Protein AF-A0A4Y8PTA2-F1 (afdb_monomer)

Sequence (434 aa):
MYLTFIVGAMNGGAIILATLFFFLTAASIVLLLVGLIKPGAVLYGKAVVKKSRKRVLLYYGLSMVAFFVAFVIALPESSVPQQSSRPAAQREADASLPAAATAQPKQHTVESSAPQPTNEPVKPRTDQEADASAATSAPTSTPKPQPQAGPTEVPPSLTTDPADAQASFWKRAAGSVSRMFRSAAAYVQSDDPFHAEKQQFSEDELHALLQREQVYLTLEDKWFGPDAFKRLPDAFDAVMSGDLYLYAGDMKGDRPQGKGILFTETDSSITYGKVFTLAYVGYFDQGVFSGYGMKYEKASNFYNDEYTSRYTRGSTNGLSLDQLGIGYPEYEGYFTKGKPQGHGKQLAVKEHIDNYTPTLLVQYQETNAPAIADLEREIADDSSPLIHISQLPPLDTYVVYEGEFKKGKFHGKGTRYDSEGSVVDEGVWKNGSK

InterPro domains:
  IPR003409 MORN repeat [PF02493] (247-262)
  IPR003409 MORN repeat [PF02493] (331-345)
  IPR003409 MORN repeat [PF02493] (401-422)
  IPR003409 MORN repeat [SM00698] (329-350)
  IPR003409 MORN repeat [SM00698] (399-420)

Nearest PDB structures (foldseek):
  2x3v-assembly2_C  TM=6.912E-01  e=4.716E+00  Mus musculus

Radius of gyration: 35.15 Å; Cα contacts (8 Å, |Δi|>4): 603; chains: 1; bounding box: 77×101×91 Å

Organism: NCBI:txid1967502

Mean predicted aligned error: 18.24 Å

pLDDT: mean 73.24, std 21.93, range [28.91, 98.12]

Structure (mmCIF, N/CA/C/O backbone):
data_AF-A0A4Y8PTA2-F1
#
_entry.id   AF-A0A4Y8PTA2-F1
#
loop_
_atom_site.group_PDB
_atom_site.id
_atom_site.type_symbol
_atom_site.label_atom_id
_atom_site.label_alt_id
_atom_site.label_comp_id
_atom_site.label_asym_id
_atom_site.label_entity_id
_atom_site.label_seq_id
_atom_site.pdbx_PDB_ins_code
_atom_site.Cartn_x
_atom_site.Cartn_y
_atom_site.Cartn_z
_atom_site.occupancy
_atom_site.B_iso_or_equiv
_atom_site.auth_seq_id
_atom_site.auth_comp_id
_atom_site.auth_asym_id
_atom_site.auth_atom_id
_atom_site.pdbx_PDB_model_num
ATOM 1 N N . MET A 1 1 ? 51.271 -39.499 43.786 1.00 51.12 1 MET A N 1
ATOM 2 C CA . MET A 1 1 ? 49.984 -40.232 43.795 1.00 51.12 1 MET A CA 1
ATOM 3 C C . MET A 1 1 ? 48.757 -39.339 44.034 1.00 51.12 1 MET A C 1
ATOM 5 O O . MET A 1 1 ? 47.705 -39.682 43.527 1.00 51.12 1 MET A O 1
ATOM 9 N N . TYR A 1 2 ? 48.857 -38.190 44.725 1.00 42.56 2 TYR A N 1
ATOM 10 C CA . TYR A 1 2 ? 47.694 -37.307 44.960 1.00 42.56 2 TYR A CA 1
ATOM 11 C C . TYR A 1 2 ? 47.219 -36.482 43.744 1.00 42.56 2 TYR A C 1
ATOM 13 O O . TYR A 1 2 ? 46.026 -36.224 43.617 1.00 42.56 2 TYR A O 1
ATOM 21 N N . LEU A 1 3 ? 48.115 -36.093 42.827 1.00 39.72 3 LEU A N 1
ATOM 22 C CA . LEU A 1 3 ? 47.761 -35.201 41.709 1.00 39.72 3 LEU A CA 1
ATOM 23 C C . LEU A 1 3 ? 46.797 -35.849 40.692 1.00 39.72 3 LEU A C 1
ATOM 25 O O . LEU A 1 3 ? 45.941 -35.176 40.127 1.00 39.72 3 LEU A O 1
ATOM 29 N N . THR A 1 4 ? 46.884 -37.170 40.507 1.00 43.81 4 THR A N 1
ATOM 30 C CA . THR A 1 4 ? 46.047 -37.930 39.562 1.00 43.81 4 THR A CA 1
ATOM 31 C C . THR A 1 4 ? 44.579 -38.020 39.994 1.00 43.81 4 THR A C 1
ATOM 33 O O . THR A 1 4 ? 43.706 -38.192 39.149 1.00 43.81 4 THR A O 1
ATOM 36 N N . PHE A 1 5 ? 44.286 -37.874 41.292 1.00 43.69 5 PHE A N 1
ATOM 37 C CA . PHE A 1 5 ? 42.915 -37.927 41.816 1.00 43.69 5 PHE A CA 1
ATOM 38 C C . PHE A 1 5 ? 42.139 -36.618 41.587 1.00 43.69 5 PHE A C 1
ATOM 40 O O . PHE A 1 5 ? 40.921 -36.643 41.437 1.00 43.69 5 PHE A O 1
ATOM 47 N N . ILE A 1 6 ? 42.838 -35.480 41.508 1.00 47.84 6 ILE A N 1
ATOM 48 C CA . ILE A 1 6 ? 42.218 -34.161 41.298 1.00 47.84 6 ILE A CA 1
ATOM 49 C C . ILE A 1 6 ? 41.766 -33.997 39.837 1.00 47.84 6 ILE A C 1
ATOM 51 O O . ILE A 1 6 ? 40.663 -33.519 39.584 1.00 47.84 6 ILE A O 1
ATOM 55 N N . VAL A 1 7 ? 42.558 -34.482 38.873 1.00 50.41 7 VAL A N 1
ATOM 56 C CA . VAL A 1 7 ? 42.205 -34.437 37.438 1.00 50.41 7 VAL A CA 1
ATOM 57 C C . VAL A 1 7 ? 40.958 -35.282 37.128 1.00 50.41 7 VAL A C 1
ATOM 59 O O . VAL A 1 7 ? 40.127 -34.880 36.316 1.00 50.41 7 VAL A O 1
ATOM 62 N N . GLY A 1 8 ? 40.761 -36.406 37.831 1.00 47.50 8 GLY A N 1
ATOM 63 C CA . GLY A 1 8 ? 39.549 -37.225 37.703 1.00 47.50 8 GLY A CA 1
ATOM 64 C C . GLY A 1 8 ? 38.263 -36.507 38.139 1.00 47.50 8 GLY A C 1
ATOM 65 O O . GLY A 1 8 ? 37.212 -36.720 37.540 1.00 47.50 8 GLY A O 1
ATOM 66 N N . ALA A 1 9 ? 38.342 -35.613 39.132 1.00 51.12 9 ALA A N 1
ATOM 67 C CA . ALA A 1 9 ? 37.193 -34.835 39.596 1.00 51.12 9 ALA A CA 1
ATOM 68 C C . ALA A 1 9 ? 36.810 -33.695 38.632 1.00 51.12 9 ALA A C 1
ATOM 70 O O . ALA A 1 9 ? 35.630 -33.369 38.502 1.00 51.12 9 ALA A O 1
ATOM 71 N N . MET A 1 10 ? 37.781 -33.110 37.921 1.00 51.84 10 MET A N 1
ATOM 72 C CA . MET A 1 10 ? 37.537 -31.972 37.023 1.00 51.84 10 MET A CA 1
ATOM 73 C C . MET A 1 10 ? 36.754 -32.361 35.759 1.00 51.84 10 MET A C 1
ATOM 75 O O . MET A 1 10 ? 35.868 -31.614 35.345 1.00 51.84 10 MET A O 1
ATOM 79 N N . ASN A 1 11 ? 36.985 -33.554 35.199 1.00 59.34 11 ASN A N 1
ATOM 80 C CA . ASN A 1 11 ? 36.233 -34.032 34.028 1.00 59.34 11 ASN A CA 1
ATOM 81 C C . ASN A 1 11 ? 34.760 -34.365 34.339 1.00 59.34 11 ASN A C 1
ATOM 83 O O . ASN A 1 11 ? 33.917 -34.309 33.446 1.00 59.34 11 ASN A O 1
ATOM 87 N N . GLY A 1 12 ? 34.422 -34.666 35.599 1.00 69.50 12 GLY A N 1
ATOM 88 C CA . GLY A 1 12 ? 33.032 -34.893 36.009 1.00 69.50 12 GLY A CA 1
ATOM 89 C C . GLY A 1 12 ? 32.164 -33.632 35.917 1.00 69.50 12 GLY A C 1
ATOM 90 O O . GLY A 1 12 ? 30.994 -33.717 35.545 1.00 69.50 12 GLY A O 1
ATOM 91 N N . GLY A 1 13 ? 32.737 -32.455 36.197 1.00 81.56 13 GLY A N 1
ATOM 92 C CA . GLY A 1 13 ? 32.002 -31.186 36.229 1.00 81.56 13 GLY A CA 1
ATOM 93 C C . GLY A 1 13 ? 31.384 -30.798 34.883 1.00 81.56 13 GLY A C 1
ATOM 94 O O . GLY A 1 13 ? 30.207 -30.444 34.832 1.00 81.56 13 GLY A O 1
ATOM 95 N N . ALA A 1 14 ? 32.141 -30.929 33.788 1.00 83.50 14 ALA A N 1
ATOM 96 C CA . ALA A 1 14 ? 31.654 -30.620 32.440 1.00 83.50 14 ALA A CA 1
ATOM 97 C C . ALA A 1 14 ? 30.498 -31.545 32.016 1.00 83.50 14 ALA A C 1
ATOM 99 O O . ALA A 1 14 ? 29.476 -31.077 31.518 1.00 83.50 14 ALA A O 1
ATOM 100 N N . ILE A 1 15 ? 30.613 -32.848 32.298 1.00 85.12 15 ILE A N 1
ATOM 101 C CA . ILE A 1 15 ? 29.579 -33.844 31.974 1.00 85.12 15 ILE A CA 1
ATOM 102 C C . ILE A 1 15 ? 28.285 -33.567 32.754 1.00 85.12 15 ILE A C 1
ATOM 104 O O . ILE A 1 15 ? 27.194 -33.621 32.181 1.00 85.12 15 ILE A O 1
ATOM 108 N N . ILE A 1 16 ? 28.386 -33.221 34.043 1.00 89.38 16 ILE A N 1
ATOM 109 C CA . ILE A 1 16 ? 27.231 -32.839 34.873 1.00 89.38 16 ILE A CA 1
ATOM 110 C C . ILE A 1 16 ? 26.562 -31.571 34.321 1.00 89.38 16 ILE A C 1
ATOM 112 O O . ILE A 1 16 ? 25.335 -31.520 34.217 1.00 89.38 16 ILE A O 1
ATOM 116 N N . LEU A 1 17 ? 27.351 -30.571 33.916 1.00 89.38 17 LEU A N 1
ATOM 117 C CA . LEU A 1 17 ? 26.845 -29.307 33.381 1.00 89.38 17 LEU A CA 1
ATOM 118 C C . LEU A 1 17 ? 26.149 -29.483 32.018 1.00 89.38 17 LEU A C 1
ATOM 120 O O . LEU A 1 17 ? 25.043 -28.976 31.827 1.00 89.38 17 LEU A O 1
ATOM 124 N N . ALA A 1 18 ? 26.737 -30.259 31.104 1.00 89.25 18 ALA A N 1
ATOM 125 C CA . ALA A 1 18 ? 26.105 -30.621 29.835 1.00 89.25 18 ALA A CA 1
ATOM 126 C C . ALA A 1 18 ? 24.793 -31.392 30.063 1.00 89.25 18 ALA A C 1
ATOM 128 O O . ALA A 1 18 ? 23.763 -31.070 29.472 1.00 89.25 18 ALA A O 1
ATOM 129 N N . THR A 1 19 ? 24.792 -32.356 30.989 1.00 90.50 19 THR A N 1
ATOM 130 C CA . THR A 1 19 ? 23.586 -33.117 31.356 1.00 90.50 19 THR A CA 1
ATOM 131 C C . THR A 1 19 ? 22.479 -32.196 31.886 1.00 90.50 19 THR A C 1
ATOM 133 O O . THR A 1 19 ? 21.320 -32.332 31.492 1.00 90.50 19 THR A O 1
ATOM 136 N N . LEU A 1 20 ? 22.820 -31.207 32.720 1.00 94.31 20 LEU A N 1
ATOM 137 C CA . LEU A 1 20 ? 21.868 -30.212 33.219 1.00 94.31 20 LEU A CA 1
ATOM 138 C C . LEU A 1 20 ? 21.272 -29.360 32.085 1.00 94.31 20 LEU A C 1
ATOM 140 O O . LEU A 1 20 ? 20.048 -29.229 32.004 1.00 94.31 20 LEU A O 1
ATOM 144 N N . PHE A 1 21 ? 22.099 -28.811 31.189 1.00 92.44 21 PHE A N 1
ATOM 145 C CA . PHE A 1 21 ? 21.607 -27.998 30.070 1.00 92.44 21 PHE A CA 1
ATOM 146 C C . PHE A 1 21 ? 20.771 -28.801 29.066 1.00 92.44 21 PHE A C 1
ATOM 148 O O . PHE A 1 21 ? 19.788 -28.275 28.538 1.00 92.44 21 PHE A O 1
ATOM 155 N N . PHE A 1 22 ? 21.076 -30.086 28.865 1.00 93.50 22 PHE A N 1
ATOM 156 C CA . PHE A 1 22 ? 20.232 -30.994 28.088 1.00 93.50 22 PHE A CA 1
ATOM 157 C C . PHE A 1 22 ? 18.817 -31.101 28.684 1.00 93.50 22 PHE A C 1
ATOM 159 O O . PHE A 1 22 ? 17.829 -30.869 27.981 1.00 93.50 22 PHE A O 1
ATOM 166 N N . PHE A 1 23 ? 18.697 -31.359 29.993 1.00 95.06 23 PHE A N 1
ATOM 167 C CA . PHE A 1 23 ? 17.390 -31.432 30.659 1.00 95.06 23 PHE A CA 1
ATOM 168 C C . PHE A 1 23 ? 16.649 -30.086 30.686 1.00 95.06 23 PHE A C 1
ATOM 170 O O . PHE A 1 23 ? 15.434 -30.067 30.490 1.00 95.06 23 PHE A O 1
ATOM 177 N N . LEU A 1 24 ? 17.347 -28.957 30.856 1.00 93.94 24 LEU A N 1
ATOM 178 C CA . LEU A 1 24 ? 16.743 -27.617 30.772 1.00 93.94 24 LEU A CA 1
ATOM 179 C C . LEU A 1 24 ? 16.227 -27.296 29.359 1.00 93.94 24 LEU A C 1
ATOM 181 O O . LEU A 1 24 ? 15.151 -26.708 29.212 1.00 93.94 24 LEU A O 1
ATOM 185 N N . THR A 1 25 ? 16.942 -27.733 28.319 1.00 92.88 25 THR A N 1
ATOM 186 C CA . THR A 1 25 ? 16.500 -27.615 26.920 1.00 92.88 25 THR A CA 1
ATOM 187 C C . THR A 1 25 ? 15.245 -28.457 26.681 1.00 92.88 25 THR A C 1
ATOM 189 O O . THR A 1 25 ? 14.240 -27.940 26.191 1.00 92.88 25 THR A O 1
ATOM 192 N N . ALA A 1 26 ? 15.247 -29.725 27.108 1.00 94.19 26 ALA A N 1
ATOM 193 C CA . ALA A 1 26 ? 14.090 -30.617 26.999 1.00 94.19 26 ALA A CA 1
ATOM 194 C C . ALA A 1 26 ? 12.859 -30.086 27.763 1.00 94.19 26 ALA A C 1
ATOM 196 O O . ALA A 1 26 ? 11.754 -30.061 27.218 1.00 94.19 26 ALA A O 1
ATOM 197 N N . ALA A 1 27 ? 13.043 -29.586 28.988 1.00 95.06 27 ALA A N 1
ATOM 198 C CA . ALA A 1 27 ? 11.978 -28.952 29.763 1.00 95.06 27 ALA A CA 1
ATOM 199 C C . ALA A 1 27 ? 11.427 -27.696 29.065 1.00 95.06 27 ALA A C 1
ATOM 201 O O . ALA A 1 27 ? 10.212 -27.505 29.016 1.00 95.06 27 ALA A O 1
ATOM 202 N N . SER A 1 28 ? 12.295 -26.875 28.464 1.00 95.00 28 SER A N 1
ATOM 203 C CA . SER A 1 28 ? 11.885 -25.689 27.697 1.00 95.00 28 SER A CA 1
ATOM 204 C C . SER A 1 28 ? 11.048 -26.058 26.470 1.00 95.00 28 SER A C 1
ATOM 206 O O . SER A 1 28 ? 10.038 -25.406 26.216 1.00 95.00 28 SER A O 1
ATOM 208 N N . ILE A 1 29 ? 11.391 -27.143 25.763 1.00 95.12 29 ILE A N 1
ATOM 209 C CA . ILE A 1 29 ? 10.594 -27.680 24.644 1.00 95.12 29 ILE A CA 1
ATOM 210 C C . ILE A 1 29 ? 9.206 -28.130 25.127 1.00 95.12 29 ILE A C 1
ATOM 212 O O . ILE A 1 29 ? 8.198 -27.773 24.517 1.00 95.12 29 ILE A O 1
ATOM 216 N N . VAL A 1 30 ? 9.118 -28.863 26.242 1.00 96.56 30 VAL A N 1
ATOM 217 C CA . VAL A 1 30 ? 7.825 -29.306 26.800 1.00 96.56 30 VAL A CA 1
ATOM 218 C C . VAL A 1 30 ? 6.961 -28.112 27.224 1.00 96.56 30 VAL A C 1
ATOM 220 O O . VAL A 1 30 ? 5.778 -28.059 26.884 1.00 96.56 30 VAL A O 1
ATOM 223 N N . LEU A 1 31 ? 7.538 -27.122 27.913 1.00 95.75 31 LEU A N 1
ATOM 224 C CA . LEU A 1 31 ? 6.827 -25.909 28.336 1.00 95.75 31 LEU A CA 1
ATOM 225 C C . LEU A 1 31 ? 6.380 -25.052 27.140 1.00 95.75 31 LEU A C 1
ATOM 227 O O . LEU A 1 31 ? 5.268 -24.519 27.155 1.00 95.75 31 LEU A O 1
ATOM 231 N N . LEU A 1 32 ? 7.193 -24.977 26.081 1.00 95.06 32 LEU A N 1
ATOM 232 C CA . LEU A 1 32 ? 6.837 -24.336 24.815 1.00 95.06 32 LEU A CA 1
ATOM 233 C C . LEU A 1 32 ? 5.629 -25.029 24.165 1.00 95.06 32 LEU A C 1
ATOM 235 O O . LEU A 1 32 ? 4.645 -24.360 23.851 1.00 95.06 32 LEU A O 1
ATOM 239 N N . LEU A 1 33 ? 5.654 -26.358 24.019 1.00 95.69 33 LEU A N 1
ATOM 240 C CA . LEU A 1 33 ? 4.551 -27.133 23.430 1.00 95.69 33 LEU A CA 1
ATOM 241 C C . LEU A 1 33 ? 3.247 -26.983 24.233 1.00 95.69 33 LEU A C 1
ATOM 243 O O . LEU A 1 33 ? 2.200 -26.660 23.665 1.00 95.69 33 LEU A O 1
ATOM 247 N N . VAL A 1 34 ? 3.308 -27.139 25.560 1.00 95.62 34 VAL A N 1
ATOM 248 C CA . VAL A 1 34 ? 2.146 -26.957 26.449 1.00 95.62 34 VAL A CA 1
ATOM 249 C C . VAL A 1 34 ? 1.623 -25.519 26.384 1.00 95.62 34 VAL A C 1
ATOM 251 O O . VAL A 1 34 ? 0.410 -25.306 26.333 1.00 95.62 34 VAL A O 1
ATOM 254 N N . GLY A 1 35 ? 2.509 -24.523 26.340 1.00 92.62 35 GLY A N 1
ATOM 255 C CA . GLY A 1 35 ? 2.134 -23.113 26.279 1.00 92.62 35 GLY A CA 1
ATOM 256 C C . GLY A 1 35 ? 1.598 -22.648 24.923 1.00 92.62 35 GLY A C 1
ATOM 257 O O . GLY A 1 35 ? 0.771 -21.738 24.884 1.00 92.62 35 GLY A O 1
ATOM 258 N N . LEU A 1 36 ? 1.998 -23.271 23.813 1.00 92.69 36 LEU A N 1
ATOM 259 C CA . LEU A 1 36 ? 1.394 -23.013 22.502 1.00 92.69 36 LEU A CA 1
ATOM 260 C C . LEU A 1 36 ? -0.068 -23.488 22.475 1.00 92.69 36 LEU A C 1
ATOM 262 O O . LEU A 1 36 ? -0.938 -22.779 21.962 1.00 92.69 36 LEU A O 1
ATOM 266 N N . ILE A 1 37 ? -0.364 -24.631 23.101 1.00 93.00 37 ILE A N 1
ATOM 267 C CA . ILE A 1 37 ? -1.735 -25.142 23.247 1.00 93.00 37 ILE A CA 1
ATOM 268 C C . ILE A 1 37 ? -2.525 -24.285 24.252 1.00 93.00 37 ILE A C 1
ATOM 270 O O . ILE A 1 37 ? -3.589 -23.759 23.912 1.00 93.00 37 ILE A O 1
ATOM 274 N N . LYS A 1 38 ? -2.002 -24.108 25.474 1.00 93.06 38 LYS A N 1
ATOM 275 C CA . LYS A 1 38 ? -2.673 -23.441 26.603 1.00 93.06 38 LYS A CA 1
ATOM 276 C C . LYS A 1 38 ? -1.723 -22.452 27.312 1.00 93.06 38 LYS A C 1
ATOM 278 O O . LYS A 1 38 ? -1.199 -22.766 28.383 1.00 93.06 38 LYS A O 1
ATOM 283 N N . PRO A 1 39 ? -1.538 -21.220 26.791 1.00 88.81 39 PRO A N 1
ATOM 284 C CA . PRO A 1 39 ? -0.537 -20.268 27.300 1.00 88.81 39 PRO A CA 1
ATOM 285 C C . PRO A 1 39 ? -0.751 -19.873 28.767 1.00 88.81 39 PRO A C 1
ATOM 287 O O . PRO A 1 39 ? 0.201 -19.574 29.486 1.00 88.81 39 PRO A O 1
ATOM 290 N N . GLY A 1 40 ? -1.999 -19.932 29.243 1.00 89.12 40 GLY A N 1
ATOM 291 C CA . GLY A 1 40 ? -2.345 -19.669 30.638 1.00 89.12 40 GLY A CA 1
ATOM 292 C C . GLY A 1 40 ? -1.786 -20.670 31.658 1.00 89.12 40 GLY A C 1
ATOM 293 O O . GLY A 1 40 ? -1.749 -20.318 32.835 1.00 89.12 40 GLY A O 1
ATOM 294 N N . ALA A 1 41 ? -1.365 -21.869 31.231 1.00 90.75 41 ALA A N 1
ATOM 295 C CA . ALA A 1 41 ? -0.875 -22.930 32.117 1.00 90.75 41 ALA A CA 1
ATOM 296 C C . ALA A 1 41 ? 0.611 -22.784 32.493 1.00 90.75 41 ALA A C 1
ATOM 298 O O . ALA A 1 41 ? 0.984 -23.135 33.607 1.00 90.75 41 ALA A O 1
ATOM 299 N N . VAL A 1 42 ? 1.444 -22.253 31.589 1.00 93.31 42 VAL A N 1
ATOM 300 C CA . VAL A 1 42 ? 2.895 -22.082 31.813 1.00 93.31 42 VAL A CA 1
ATOM 301 C C . VAL A 1 42 ? 3.280 -20.661 32.227 1.00 93.31 42 VAL A C 1
ATOM 303 O O . VAL A 1 42 ? 4.199 -20.484 33.020 1.00 93.31 42 VAL A O 1
ATOM 306 N N . LEU A 1 43 ? 2.546 -19.636 31.774 1.00 89.19 43 LEU A N 1
ATOM 307 C CA . LEU A 1 43 ? 2.785 -18.250 32.190 1.00 89.19 43 LEU A CA 1
ATOM 308 C C . LEU A 1 43 ? 2.221 -18.005 33.600 1.00 89.19 43 LEU A C 1
ATOM 310 O O . LEU A 1 43 ? 1.081 -17.551 33.767 1.00 89.19 43 LEU A O 1
ATOM 314 N N . TYR A 1 44 ? 3.021 -18.325 34.618 1.00 81.50 44 TYR A N 1
ATOM 315 C CA . TYR A 1 44 ? 2.678 -18.163 36.031 1.00 81.50 44 TYR A CA 1
ATOM 316 C C . TYR A 1 44 ? 3.031 -16.753 36.534 1.00 81.50 44 TYR A C 1
ATOM 318 O O . TYR A 1 44 ? 4.194 -16.394 36.683 1.00 81.50 44 TYR A O 1
ATOM 326 N N . GLY A 1 45 ? 2.009 -15.938 36.792 1.00 76.31 45 GLY A N 1
ATOM 327 C CA . GLY A 1 45 ? 2.151 -14.563 37.272 1.00 76.31 45 GLY A CA 1
ATOM 328 C C . GLY A 1 45 ? 0.789 -13.884 37.417 1.00 76.31 45 GLY A C 1
ATOM 329 O O . GLY A 1 45 ? -0.121 -14.157 36.631 1.00 76.31 45 GLY A O 1
ATOM 330 N N . LYS A 1 46 ? 0.640 -13.029 38.441 1.00 48.34 46 LYS A N 1
ATOM 331 C CA . LYS A 1 46 ? -0.600 -12.279 38.740 1.00 48.34 46 LYS A CA 1
ATOM 332 C C . LYS A 1 46 ? -0.671 -10.885 38.089 1.00 48.34 46 LYS A C 1
ATOM 334 O O . LYS A 1 46 ? -1.691 -10.222 38.220 1.00 48.34 46 LYS A O 1
ATOM 339 N N . ALA A 1 47 ? 0.386 -10.433 37.411 1.00 54.41 47 ALA A N 1
ATOM 340 C CA . ALA A 1 47 ? 0.402 -9.134 36.737 1.00 54.41 47 ALA A CA 1
ATOM 341 C C . ALA A 1 47 ? -0.468 -9.135 35.463 1.00 54.41 47 ALA A C 1
ATOM 343 O O . ALA A 1 47 ? -0.575 -10.153 34.775 1.00 54.41 47 ALA A O 1
ATOM 344 N N . VAL A 1 48 ? -1.070 -7.981 35.156 1.00 51.94 48 VAL A N 1
ATOM 345 C CA . VAL A 1 48 ? -2.158 -7.767 34.174 1.00 51.94 48 VAL A CA 1
ATOM 346 C C . VAL A 1 48 ? -1.647 -7.767 32.722 1.00 51.94 48 VAL A C 1
ATOM 348 O O . VAL A 1 48 ? -1.821 -6.825 31.957 1.00 51.94 48 VAL A O 1
ATOM 351 N N . VAL A 1 49 ? -0.957 -8.834 32.327 1.00 61.72 49 VAL A N 1
ATOM 352 C CA . VAL A 1 49 ? -0.283 -8.948 31.029 1.00 61.72 49 VAL A CA 1
ATOM 353 C C . VAL A 1 49 ? -0.997 -10.007 30.185 1.00 61.72 49 VAL A C 1
ATOM 355 O O . VAL A 1 49 ? -0.984 -11.185 30.550 1.00 61.72 49 VAL A O 1
ATOM 358 N N . LYS A 1 50 ? -1.621 -9.606 29.055 1.00 81.44 50 LYS A N 1
ATOM 359 C CA . LYS A 1 50 ? -2.359 -10.501 28.124 1.00 81.44 50 LYS A CA 1
ATOM 360 C C . LYS A 1 50 ? -1.513 -11.764 27.831 1.00 81.44 50 LYS A C 1
ATOM 362 O O . LYS A 1 50 ? -0.489 -11.692 27.144 1.00 81.44 50 LYS A O 1
ATOM 367 N N . LYS A 1 51 ? -1.934 -12.926 28.361 1.00 84.88 51 LYS A N 1
ATOM 368 C CA . LYS A 1 51 ? -1.234 -14.224 28.245 1.00 84.88 51 LYS A CA 1
ATOM 369 C C . LYS A 1 51 ? -1.364 -14.787 26.823 1.00 84.88 51 LYS A C 1
ATOM 371 O O . LYS A 1 51 ? -2.264 -15.574 26.542 1.00 84.88 51 LYS A O 1
ATOM 376 N N . SER A 1 52 ? -0.482 -14.369 25.917 1.00 90.88 52 SER A N 1
ATOM 377 C CA . SER A 1 52 ? -0.538 -14.731 24.495 1.00 90.88 52 SER A CA 1
ATOM 378 C C . SER A 1 52 ? 0.445 -15.842 24.106 1.00 90.88 52 SER A C 1
ATOM 380 O O . SER A 1 52 ? 1.515 -15.992 24.699 1.00 90.88 52 SER A O 1
ATOM 382 N N . ARG A 1 53 ? 0.115 -16.583 23.036 1.00 89.94 53 ARG A N 1
ATOM 383 C CA . ARG A 1 53 ? 1.030 -17.552 22.400 1.00 89.94 53 ARG A CA 1
ATOM 384 C C . ARG A 1 53 ? 2.330 -16.887 21.921 1.00 89.94 53 ARG A C 1
ATOM 386 O O . ARG A 1 53 ? 3.392 -17.469 22.110 1.00 89.94 53 ARG A O 1
ATOM 393 N N . LYS A 1 54 ? 2.256 -15.648 21.399 1.00 87.12 54 LYS A N 1
ATOM 394 C CA . LYS A 1 54 ? 3.430 -14.843 20.996 1.00 87.12 54 LYS A CA 1
ATOM 395 C C . LYS A 1 54 ? 4.428 -14.687 22.168 1.00 87.12 54 LYS A C 1
ATOM 397 O O . LYS A 1 54 ? 5.623 -14.871 21.970 1.00 87.12 54 LYS A O 1
ATOM 402 N N . ARG A 1 55 ? 3.956 -14.457 23.407 1.00 87.25 55 ARG A N 1
ATOM 403 C CA . ARG A 1 55 ? 4.821 -14.370 24.608 1.00 87.25 55 ARG A CA 1
ATOM 404 C C . ARG A 1 55 ? 5.398 -15.717 25.052 1.00 87.25 55 ARG A C 1
ATOM 406 O O . ARG A 1 55 ? 6.553 -15.756 25.456 1.00 87.25 55 ARG A O 1
ATOM 413 N N . VAL A 1 56 ? 4.637 -16.813 24.969 1.00 92.75 56 VAL A N 1
ATOM 414 C CA . VAL A 1 56 ? 5.176 -18.164 25.242 1.00 92.75 56 VAL A CA 1
ATOM 415 C C . VAL A 1 56 ? 6.329 -18.475 24.288 1.00 92.75 56 VAL A C 1
ATOM 417 O O . VAL A 1 56 ? 7.387 -18.901 24.742 1.00 92.75 56 VAL A O 1
ATOM 420 N N . LEU A 1 57 ? 6.134 -18.223 22.990 1.00 93.25 57 LEU A N 1
ATOM 421 C CA . LEU A 1 57 ? 7.161 -18.430 21.973 1.00 93.25 57 LEU A CA 1
ATOM 422 C C . LEU A 1 57 ? 8.400 -17.565 22.239 1.00 93.25 57 LEU A C 1
ATOM 424 O O . LEU A 1 57 ? 9.510 -18.082 22.181 1.00 93.25 57 LEU A O 1
ATOM 428 N N . LEU A 1 58 ? 8.212 -16.289 22.599 1.00 92.94 58 LEU A N 1
ATOM 429 C CA . LEU A 1 58 ? 9.310 -15.384 22.940 1.00 92.94 58 LEU A CA 1
ATOM 430 C C . LEU A 1 58 ? 10.138 -15.902 24.127 1.00 92.94 58 LEU A C 1
ATOM 432 O O . LEU A 1 58 ? 11.346 -16.062 23.996 1.00 92.94 58 LEU A O 1
ATOM 436 N N . TYR A 1 59 ? 9.508 -16.189 25.272 1.00 93.12 59 TYR A N 1
ATOM 437 C CA . TYR A 1 59 ? 10.245 -16.585 26.477 1.00 93.12 59 TYR A CA 1
ATOM 438 C C . TYR A 1 59 ? 10.831 -17.997 26.362 1.00 93.12 59 TYR A C 1
ATOM 440 O O . TYR A 1 59 ? 12.042 -18.166 26.481 1.00 93.12 59 TYR A O 1
ATOM 448 N N . TYR A 1 60 ? 10.006 -19.014 26.091 1.00 94.50 60 TYR A N 1
ATOM 449 C CA . TYR A 1 60 ? 10.476 -20.404 26.082 1.00 94.50 60 TYR A CA 1
ATOM 450 C C . TYR A 1 60 ? 11.276 -20.754 24.824 1.00 94.50 60 TYR A C 1
ATOM 452 O O . TYR A 1 60 ? 12.168 -21.595 24.903 1.00 94.50 60 TYR A O 1
ATOM 460 N N . GLY A 1 61 ? 11.024 -20.091 23.689 1.00 91.94 61 GLY A N 1
ATOM 461 C CA . GLY A 1 61 ? 11.855 -20.222 22.491 1.00 91.94 61 GLY A CA 1
ATOM 462 C C . GLY A 1 61 ? 13.251 -19.628 22.691 1.00 91.94 61 GLY A C 1
ATOM 463 O O . GLY A 1 61 ? 14.240 -20.294 22.389 1.00 91.94 61 GLY A O 1
ATOM 464 N N . LEU A 1 62 ? 13.357 -18.430 23.281 1.00 94.94 62 LEU A N 1
ATOM 465 C CA . LEU A 1 62 ? 14.656 -17.830 23.602 1.00 94.94 62 LEU A CA 1
ATOM 466 C C . LEU A 1 62 ? 15.420 -18.661 24.647 1.00 94.94 62 LEU A C 1
ATOM 468 O O . LEU A 1 62 ? 16.607 -18.925 24.462 1.00 94.94 62 LEU A O 1
ATOM 472 N N . SER A 1 63 ? 14.744 -19.141 25.699 1.00 93.12 63 SER A N 1
ATOM 473 C CA . SER A 1 63 ? 15.348 -20.059 26.677 1.00 93.12 63 SER A CA 1
ATOM 474 C C . SER A 1 63 ? 15.812 -21.373 26.042 1.00 93.12 63 SER A C 1
ATOM 476 O O . SER A 1 63 ? 16.907 -21.832 26.356 1.00 93.12 63 SER A O 1
ATOM 478 N N . MET A 1 64 ? 15.039 -21.957 25.118 1.00 95.94 64 MET A N 1
ATOM 479 C CA . MET A 1 64 ? 15.437 -23.170 24.393 1.00 95.94 64 MET A CA 1
ATOM 480 C C . MET A 1 64 ? 16.737 -22.956 23.608 1.00 95.94 64 MET A C 1
ATOM 482 O O . MET A 1 64 ? 17.643 -23.779 23.710 1.00 95.94 64 MET A O 1
ATOM 486 N N . VAL A 1 65 ? 16.855 -21.850 22.863 1.00 94.88 65 VAL A N 1
ATOM 487 C CA . VAL A 1 65 ? 18.077 -21.522 22.108 1.00 94.88 65 VAL A CA 1
ATOM 488 C C . VAL A 1 65 ? 19.258 -21.291 23.055 1.00 94.88 65 VAL A C 1
ATOM 490 O O . VAL A 1 65 ? 20.329 -21.852 22.835 1.00 94.88 65 VAL A O 1
ATOM 493 N N . ALA A 1 66 ? 19.063 -20.531 24.137 1.00 96.31 66 ALA A N 1
ATOM 494 C CA . ALA A 1 66 ? 20.116 -20.251 25.112 1.00 96.31 66 ALA A CA 1
ATOM 495 C C . ALA A 1 66 ? 20.648 -21.528 25.792 1.00 96.31 66 ALA A C 1
ATOM 497 O O . ALA A 1 66 ? 21.861 -21.726 25.861 1.00 96.31 66 ALA A O 1
ATOM 498 N N . PHE A 1 67 ? 19.762 -22.422 26.248 1.00 96.12 67 PHE A N 1
ATOM 499 C CA . PHE A 1 67 ? 20.173 -23.689 26.862 1.00 96.12 67 PHE A CA 1
ATOM 500 C C . PHE A 1 67 ? 20.776 -24.668 25.852 1.00 96.12 67 PHE A C 1
ATOM 502 O O . PHE A 1 67 ? 21.714 -25.377 26.207 1.00 96.12 67 PHE A O 1
ATOM 509 N N . PHE A 1 68 ? 20.316 -24.673 24.597 1.00 94.12 68 PHE A N 1
ATOM 510 C CA . PHE A 1 68 ? 20.919 -25.495 23.549 1.00 94.12 68 PHE A CA 1
ATOM 511 C C . PHE A 1 68 ? 22.350 -25.042 23.223 1.00 94.12 68 PHE A C 1
ATOM 513 O O . PHE A 1 68 ? 23.253 -25.872 23.163 1.00 94.12 68 PHE A O 1
ATOM 520 N N . VAL A 1 69 ? 22.595 -23.734 23.089 1.00 95.06 69 VAL A N 1
ATOM 521 C CA . VAL A 1 69 ? 23.954 -23.195 22.887 1.00 95.06 69 VAL A CA 1
ATOM 522 C C . VAL A 1 69 ? 24.850 -23.504 24.092 1.00 95.06 69 VAL A C 1
ATOM 524 O O . VAL A 1 69 ? 25.969 -23.982 23.911 1.00 95.06 69 VAL A O 1
ATOM 527 N N . ALA A 1 70 ? 24.351 -23.317 25.319 1.00 92.44 70 ALA A N 1
ATOM 528 C CA . ALA A 1 70 ? 25.086 -23.669 26.535 1.00 92.44 70 ALA A CA 1
ATOM 529 C C . ALA A 1 70 ? 25.393 -25.177 26.630 1.00 92.44 70 ALA A C 1
ATOM 531 O O . ALA A 1 70 ? 26.481 -25.553 27.061 1.00 92.44 70 ALA A O 1
ATOM 532 N N . PHE A 1 71 ? 24.474 -26.039 26.180 1.00 92.94 71 PHE A N 1
ATOM 533 C CA . PHE A 1 71 ? 24.694 -27.480 26.069 1.00 92.94 71 PHE A CA 1
ATOM 534 C C . PHE A 1 71 ? 25.820 -27.810 25.084 1.00 92.94 71 PHE A C 1
ATOM 536 O O . PHE A 1 71 ? 26.731 -28.542 25.459 1.00 92.94 71 PHE A O 1
ATOM 543 N N . VAL A 1 72 ? 25.801 -27.245 23.869 1.00 92.75 72 VAL A N 1
ATOM 544 C CA . VAL A 1 72 ? 26.850 -27.486 22.860 1.00 92.75 72 VAL A CA 1
ATOM 545 C C . VAL A 1 72 ? 28.229 -27.043 23.360 1.00 92.75 72 VAL A C 1
ATOM 547 O O . VAL A 1 72 ? 29.193 -27.779 23.180 1.00 92.75 72 VAL A O 1
ATOM 550 N N . ILE A 1 73 ? 28.325 -25.895 24.039 1.00 93.44 73 ILE A N 1
ATOM 551 C CA . ILE A 1 73 ? 29.586 -25.399 24.624 1.00 93.44 73 ILE A CA 1
ATOM 552 C C . ILE A 1 73 ? 30.066 -26.284 25.791 1.00 93.44 73 ILE A C 1
ATOM 554 O O . ILE A 1 73 ? 31.266 -26.404 26.018 1.00 93.44 73 ILE A O 1
ATOM 558 N N . ALA A 1 74 ? 29.149 -26.908 26.536 1.00 90.19 74 ALA A N 1
ATOM 559 C CA . ALA A 1 74 ? 29.480 -27.784 27.661 1.00 90.19 74 ALA A CA 1
ATO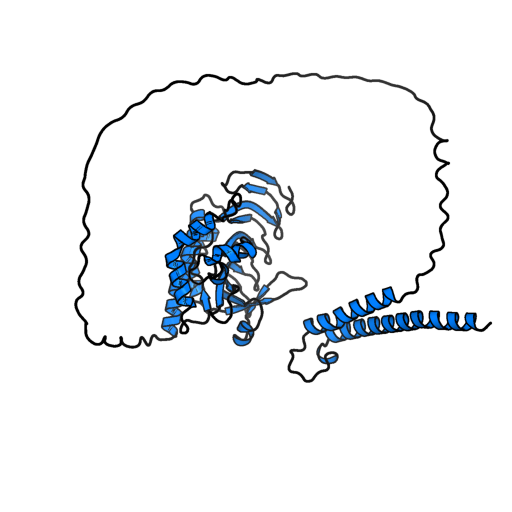M 560 C C . ALA A 1 74 ? 29.868 -29.219 27.249 1.00 90.19 74 ALA A C 1
ATOM 562 O O . ALA A 1 74 ? 30.317 -29.989 28.102 1.00 90.19 74 ALA A O 1
ATOM 563 N N . LEU A 1 75 ? 29.696 -29.605 25.978 1.00 89.25 75 LEU A N 1
ATOM 564 C CA . LEU A 1 75 ? 30.148 -30.909 25.495 1.00 89.25 75 LEU A CA 1
ATOM 565 C C . LEU A 1 75 ? 31.685 -30.972 25.519 1.00 89.25 75 LEU A C 1
ATOM 567 O O . LEU A 1 75 ? 32.335 -30.091 24.956 1.00 89.25 75 LEU A O 1
ATOM 571 N N . PRO A 1 76 ? 32.294 -32.007 26.130 1.00 83.62 76 PRO A N 1
ATOM 572 C CA . PRO A 1 76 ? 33.738 -32.177 26.065 1.00 83.62 76 PRO A CA 1
ATOM 573 C C . PRO A 1 76 ? 34.163 -32.400 24.611 1.00 83.62 76 PRO A C 1
ATOM 575 O O . PRO A 1 76 ? 33.525 -33.178 23.893 1.00 83.62 76 PRO A O 1
ATOM 578 N N . GLU A 1 77 ? 35.255 -31.752 24.193 1.00 80.81 77 GLU A N 1
ATOM 579 C CA . GLU A 1 77 ? 35.849 -31.970 22.873 1.00 80.81 77 GLU A CA 1
ATOM 580 C C . GLU A 1 77 ? 36.133 -33.463 22.692 1.00 80.81 77 GLU A C 1
ATOM 582 O O . GLU A 1 77 ? 37.022 -34.046 23.314 1.00 80.81 77 GLU A O 1
ATOM 587 N N . SER A 1 78 ? 35.320 -34.101 21.853 1.00 68.31 78 SER A N 1
ATOM 588 C CA . SER A 1 78 ? 35.491 -35.507 21.523 1.00 68.31 78 SER A CA 1
ATOM 589 C C . SER A 1 78 ? 36.776 -35.619 20.719 1.00 68.31 78 SER A C 1
ATOM 591 O O . SER A 1 78 ? 36.865 -35.047 19.634 1.00 68.31 78 SER A O 1
ATOM 593 N N . SER A 1 79 ? 37.772 -36.325 21.255 1.00 57.75 79 SER A N 1
ATOM 594 C CA . SER A 1 79 ? 39.074 -36.501 20.617 1.00 57.75 79 SER A CA 1
ATOM 595 C C . SER A 1 79 ? 38.919 -37.242 19.289 1.00 57.75 79 SER A C 1
ATOM 597 O O . SER A 1 79 ? 38.911 -38.473 19.227 1.00 57.75 79 SER A O 1
ATOM 599 N N . VAL A 1 80 ? 38.768 -36.468 18.211 1.00 64.19 80 VAL A N 1
ATOM 600 C CA . VAL A 1 80 ? 38.632 -36.976 16.846 1.00 64.19 80 VAL A CA 1
ATOM 601 C C . VAL A 1 80 ? 39.855 -37.846 16.543 1.00 64.19 80 VAL A C 1
ATOM 603 O O . VAL A 1 80 ? 40.981 -37.353 16.661 1.00 64.19 80 VAL A O 1
ATOM 606 N N . PRO A 1 81 ? 39.682 -39.126 16.156 1.00 52.34 81 PRO A N 1
ATOM 607 C CA . PRO A 1 81 ? 40.804 -39.976 15.791 1.00 52.34 81 PRO A CA 1
ATOM 608 C C . PRO A 1 81 ? 41.595 -39.323 14.660 1.00 52.34 81 PRO A C 1
ATOM 610 O O . PRO A 1 81 ? 41.055 -39.050 13.588 1.00 52.34 81 PRO A O 1
ATOM 613 N N . GLN A 1 82 ? 42.873 -39.045 14.914 1.00 43.59 82 GLN A N 1
ATOM 614 C CA . GLN A 1 82 ? 43.729 -38.288 14.009 1.00 43.59 82 GLN A CA 1
ATOM 615 C C . GLN A 1 82 ? 43.994 -39.100 12.732 1.00 43.59 82 GLN A C 1
ATOM 617 O O . GLN A 1 82 ? 44.896 -39.937 12.673 1.00 43.59 82 GLN A O 1
ATOM 622 N N . GLN A 1 83 ? 43.165 -38.882 11.710 1.00 50.81 83 GLN A N 1
ATOM 623 C CA . GLN A 1 83 ? 43.221 -39.616 10.451 1.00 50.81 83 GLN A CA 1
ATOM 624 C C . GLN A 1 83 ? 44.516 -39.270 9.704 1.00 50.81 83 GLN A C 1
ATOM 626 O O . GLN A 1 83 ? 44.678 -38.172 9.176 1.00 50.81 83 GLN A O 1
ATOM 631 N N . SER A 1 84 ? 45.448 -40.227 9.690 1.00 47.88 84 SER A N 1
ATOM 632 C CA . SER A 1 84 ? 46.779 -40.086 9.096 1.00 47.88 84 SER A CA 1
ATOM 633 C C . SER A 1 84 ? 46.704 -39.664 7.623 1.00 47.88 84 SER A C 1
ATOM 635 O O . SER A 1 84 ? 46.199 -40.396 6.768 1.00 47.88 84 SER A O 1
ATOM 637 N N . SER A 1 85 ? 47.225 -38.475 7.322 1.00 51.34 85 SER A N 1
ATOM 638 C CA . SER A 1 85 ? 47.335 -37.941 5.969 1.00 51.34 85 SER A CA 1
ATOM 639 C C . SER A 1 85 ? 48.497 -38.603 5.219 1.00 51.34 85 SER A C 1
ATOM 641 O O . SER A 1 85 ? 49.673 -38.360 5.482 1.00 51.34 85 SER A O 1
ATOM 643 N N . ARG A 1 86 ? 48.155 -39.451 4.245 1.00 46.09 86 ARG A N 1
ATOM 644 C CA . ARG A 1 86 ? 49.108 -40.110 3.341 1.00 46.09 86 ARG A CA 1
ATOM 645 C C . ARG A 1 86 ? 49.615 -39.102 2.285 1.00 46.09 86 ARG A C 1
ATOM 647 O O . ARG A 1 86 ? 48.780 -38.456 1.651 1.00 46.09 86 ARG A O 1
ATOM 654 N N . PRO A 1 87 ? 50.937 -38.941 2.077 1.00 51.84 87 PRO A N 1
ATOM 655 C CA . PRO A 1 87 ? 51.486 -37.882 1.222 1.00 51.84 87 PRO A CA 1
ATOM 656 C C . PRO A 1 87 ? 51.305 -38.141 -0.285 1.00 51.84 87 PRO A C 1
ATOM 658 O O . PRO A 1 87 ? 51.208 -39.280 -0.742 1.00 51.84 87 PRO A O 1
ATOM 661 N N . ALA A 1 88 ? 51.291 -37.056 -1.064 1.00 49.97 88 ALA A N 1
ATOM 662 C CA . ALA A 1 88 ? 50.786 -36.979 -2.441 1.00 49.97 88 ALA A CA 1
ATOM 663 C C . ALA A 1 88 ? 51.700 -37.549 -3.560 1.00 49.97 88 ALA A C 1
ATOM 665 O O . ALA A 1 88 ? 51.637 -37.091 -4.695 1.00 49.97 88 ALA A O 1
ATOM 666 N N . ALA A 1 89 ? 52.535 -38.552 -3.277 1.00 46.25 89 ALA A N 1
ATOM 667 C CA . ALA A 1 89 ? 53.594 -39.028 -4.183 1.00 46.25 89 ALA A CA 1
ATOM 668 C C . ALA A 1 89 ? 53.223 -40.254 -5.061 1.00 46.25 89 ALA A C 1
ATOM 670 O O . ALA A 1 89 ? 54.100 -41.019 -5.451 1.00 46.25 89 ALA A O 1
ATOM 671 N N . GLN A 1 90 ? 51.935 -40.496 -5.339 1.00 49.34 90 GLN A N 1
ATOM 672 C CA . GLN A 1 90 ? 51.453 -41.713 -6.031 1.00 49.34 90 GLN A CA 1
ATOM 673 C C . GLN A 1 90 ? 50.385 -41.427 -7.115 1.00 49.34 90 GLN A C 1
ATOM 675 O O . GLN A 1 90 ? 49.359 -42.101 -7.173 1.00 49.34 90 GLN A O 1
ATOM 680 N N . ARG A 1 91 ? 50.595 -40.410 -7.968 1.00 46.59 91 ARG A N 1
ATOM 681 C CA . ARG A 1 91 ? 49.671 -40.064 -9.078 1.00 46.59 91 ARG A CA 1
ATOM 682 C C . ARG A 1 91 ? 50.289 -39.894 -10.478 1.00 46.59 91 ARG A C 1
ATOM 684 O O . ARG A 1 91 ? 49.543 -39.604 -11.402 1.00 46.59 91 ARG A O 1
ATOM 691 N N . GLU A 1 92 ? 51.593 -40.105 -10.662 1.00 44.53 92 GLU A N 1
ATOM 692 C CA . GLU A 1 92 ? 52.275 -39.876 -11.959 1.00 44.53 92 GLU A CA 1
ATOM 693 C C . GLU A 1 92 ? 52.623 -41.150 -12.755 1.00 44.53 92 GLU A C 1
ATOM 695 O O . GLU A 1 92 ? 53.300 -41.078 -13.775 1.00 44.53 92 GLU A O 1
ATOM 700 N N . ALA A 1 93 ? 52.141 -42.320 -12.332 1.00 42.19 93 ALA A N 1
ATOM 701 C CA . ALA A 1 93 ? 52.361 -43.585 -13.034 1.00 42.19 93 ALA A CA 1
ATOM 702 C C . ALA A 1 93 ? 51.026 -44.276 -13.346 1.00 42.19 93 ALA A C 1
ATOM 704 O O . ALA A 1 93 ? 50.659 -45.205 -12.639 1.00 42.19 93 ALA A O 1
ATOM 705 N N . ASP A 1 94 ? 50.297 -43.752 -14.344 1.00 42.41 94 ASP A N 1
ATOM 706 C CA . ASP A 1 94 ? 49.349 -44.483 -15.216 1.00 42.41 94 ASP A CA 1
ATOM 707 C C . ASP A 1 94 ? 48.616 -43.512 -16.174 1.00 42.41 94 ASP A C 1
ATOM 709 O O . ASP A 1 94 ? 47.486 -43.108 -15.906 1.00 42.41 94 ASP A O 1
ATOM 713 N N . ALA A 1 95 ? 49.259 -43.116 -17.288 1.00 42.75 95 ALA A N 1
ATOM 714 C CA . ALA A 1 95 ? 48.597 -42.658 -18.531 1.00 42.75 95 ALA A CA 1
ATOM 715 C C . ALA A 1 95 ? 49.613 -42.287 -19.638 1.00 42.75 95 ALA A C 1
ATOM 717 O O . ALA A 1 95 ? 49.956 -41.116 -19.811 1.00 42.75 95 ALA A O 1
ATOM 718 N N . SER A 1 96 ? 50.055 -43.252 -20.451 1.00 40.47 96 SER A N 1
ATOM 719 C CA . SER A 1 96 ? 50.845 -42.956 -21.657 1.00 40.47 96 SER A CA 1
ATOM 720 C C . SER A 1 96 ? 50.548 -43.883 -22.852 1.00 40.47 96 SER A C 1
ATOM 722 O O . SER A 1 96 ? 51.050 -44.998 -22.920 1.00 40.47 96 SER A O 1
ATOM 724 N N . LEU A 1 97 ? 49.853 -43.305 -23.854 1.00 43.75 97 LEU A N 1
ATOM 725 C CA . LEU A 1 97 ? 49.920 -43.602 -25.310 1.00 43.75 97 LEU A CA 1
ATOM 726 C C . LEU A 1 97 ? 49.261 -44.911 -25.849 1.00 43.75 97 LEU A C 1
ATOM 728 O O . LEU A 1 97 ? 49.115 -45.870 -25.098 1.00 43.75 97 LEU A O 1
ATOM 732 N N . PRO A 1 98 ? 48.952 -45.032 -27.173 1.00 58.47 98 PRO A N 1
ATOM 733 C CA . PRO A 1 98 ? 48.603 -43.989 -28.167 1.00 58.47 98 PRO A CA 1
ATOM 734 C C . PRO A 1 98 ? 47.456 -44.310 -29.186 1.00 58.47 98 PRO A C 1
ATOM 736 O O . PRO A 1 98 ? 47.173 -45.453 -29.514 1.00 58.47 98 PRO A O 1
ATOM 739 N N . ALA A 1 99 ? 46.898 -43.228 -29.756 1.00 36.94 99 ALA A N 1
ATOM 740 C CA . ALA A 1 99 ? 46.463 -42.951 -31.151 1.00 36.94 99 ALA A CA 1
ATOM 741 C C . ALA A 1 99 ? 45.905 -44.017 -32.143 1.00 36.94 99 ALA A C 1
ATOM 743 O O . ALA A 1 99 ? 46.569 -44.998 -32.460 1.00 36.94 99 ALA A O 1
ATOM 744 N N . ALA A 1 100 ? 44.829 -43.631 -32.865 1.00 32.50 100 ALA A N 1
ATOM 745 C CA . ALA A 1 100 ? 44.696 -43.777 -34.333 1.00 32.50 100 ALA A CA 1
ATOM 746 C C . ALA A 1 100 ? 43.643 -42.807 -34.953 1.00 32.50 100 ALA A C 1
ATOM 748 O O . ALA A 1 100 ? 42.739 -42.346 -34.268 1.00 32.50 100 ALA A O 1
ATOM 749 N N . ALA A 1 101 ? 43.814 -42.506 -36.250 1.00 34.69 101 ALA 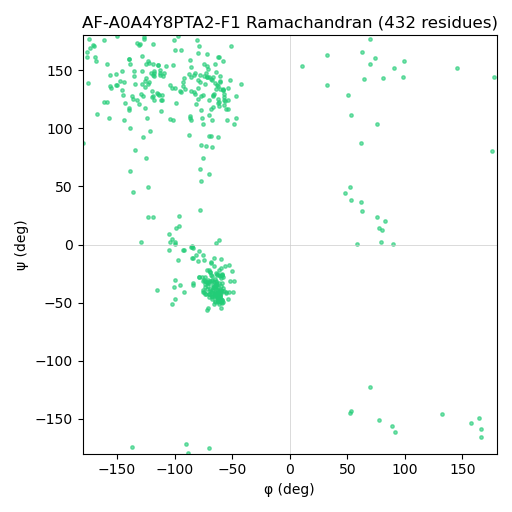A N 1
ATOM 750 C CA . ALA A 1 101 ? 43.142 -41.545 -37.157 1.00 34.69 101 ALA A CA 1
ATOM 751 C C . ALA A 1 101 ? 41.573 -41.576 -37.227 1.00 34.69 101 ALA A C 1
ATOM 753 O O . ALA A 1 101 ? 40.956 -42.508 -36.731 1.00 34.69 101 ALA A O 1
ATOM 754 N N . THR A 1 102 ? 40.824 -40.651 -37.873 1.00 33.72 102 THR A N 1
ATOM 755 C CA . THR A 1 102 ? 41.053 -39.978 -39.184 1.00 33.72 102 THR A CA 1
ATOM 756 C C . THR A 1 102 ? 40.090 -38.786 -39.456 1.00 33.72 102 THR A C 1
ATOM 758 O O . THR A 1 102 ? 38.993 -38.756 -38.917 1.00 33.72 102 THR A O 1
ATOM 761 N N . ALA A 1 103 ? 40.463 -37.908 -40.408 1.00 33.28 103 ALA A N 1
ATOM 762 C CA . ALA A 1 103 ? 39.611 -37.086 -41.308 1.00 33.28 103 ALA A CA 1
ATOM 763 C C . ALA A 1 103 ? 38.860 -35.813 -40.812 1.00 33.28 103 ALA A C 1
ATOM 765 O O . ALA A 1 103 ? 37.747 -35.854 -40.297 1.00 33.28 103 ALA A O 1
ATOM 766 N N . GLN A 1 104 ? 39.425 -34.652 -41.175 1.00 32.97 104 GLN A N 1
ATOM 767 C CA . GLN A 1 104 ? 38.727 -33.411 -41.592 1.00 32.97 104 GLN A CA 1
ATOM 768 C C . GLN A 1 104 ? 38.504 -33.427 -43.139 1.00 32.97 104 GLN A C 1
ATOM 770 O O . GLN A 1 104 ? 38.880 -34.434 -43.746 1.00 32.97 104 GLN A O 1
ATOM 775 N N . PRO A 1 105 ? 38.042 -32.355 -43.846 1.00 47.97 105 PRO A N 1
ATOM 776 C CA . PRO A 1 105 ? 37.363 -31.098 -43.446 1.00 47.97 105 PRO A CA 1
ATOM 777 C C . PRO A 1 105 ? 36.071 -30.793 -44.254 1.00 47.97 105 PRO A C 1
ATOM 779 O O . PRO A 1 105 ? 35.858 -31.361 -45.321 1.00 47.97 105 PRO A O 1
ATOM 782 N N . LYS A 1 106 ? 35.305 -29.756 -43.860 1.00 34.22 106 LYS A N 1
ATOM 783 C CA . LYS A 1 106 ? 34.753 -28.759 -44.813 1.00 34.22 106 LYS A CA 1
ATOM 784 C C . LYS A 1 106 ? 34.687 -27.360 -44.188 1.00 34.22 106 LYS A C 1
ATOM 786 O O . LYS A 1 106 ? 34.218 -27.197 -43.068 1.00 34.22 106 LYS A O 1
ATOM 791 N N . GLN A 1 107 ? 35.168 -26.372 -44.938 1.00 32.31 107 GLN A N 1
ATOM 792 C CA . GLN A 1 107 ? 35.080 -24.941 -44.635 1.00 32.31 107 GLN A CA 1
ATOM 793 C C . GLN A 1 107 ? 33.751 -24.369 -45.151 1.00 32.31 107 GLN A C 1
ATOM 795 O O . GLN A 1 107 ? 33.198 -24.891 -46.119 1.00 32.31 107 GLN A O 1
ATOM 800 N N . HIS A 1 108 ? 33.315 -23.235 -44.601 1.00 37.00 108 HIS A N 1
ATOM 801 C CA . HIS A 1 108 ? 32.608 -22.228 -45.392 1.00 37.00 108 HIS A CA 1
ATOM 802 C C . HIS A 1 108 ? 32.965 -20.820 -44.908 1.00 37.00 108 HIS A C 1
ATOM 804 O O . HIS A 1 108 ? 32.876 -20.524 -43.719 1.00 37.00 108 HIS A O 1
ATOM 810 N N . THR A 1 109 ? 33.370 -19.974 -45.854 1.00 28.91 109 THR A N 1
ATOM 811 C CA . THR A 1 109 ? 33.755 -18.572 -45.657 1.00 28.91 109 THR A CA 1
ATOM 812 C C . THR A 1 109 ? 32.748 -17.680 -46.375 1.00 28.91 109 THR A C 1
ATOM 814 O O . THR A 1 109 ? 32.490 -17.915 -47.552 1.00 28.91 109 THR A O 1
ATOM 817 N N . VAL A 1 110 ? 32.220 -16.675 -45.671 1.00 37.16 110 VAL A N 1
ATOM 818 C CA . VAL A 1 110 ? 31.544 -15.448 -46.151 1.00 37.16 110 VAL A CA 1
ATOM 819 C C . VAL A 1 110 ? 31.714 -14.476 -44.967 1.00 37.16 110 VAL A C 1
ATOM 821 O O . VAL A 1 110 ? 31.246 -14.799 -43.882 1.00 37.16 110 VAL A O 1
ATOM 824 N N . GLU A 1 111 ? 32.506 -13.401 -44.945 1.00 32.62 111 GLU A N 1
ATOM 825 C CA . GLU A 1 111 ? 32.800 -12.323 -45.907 1.00 32.62 111 GLU A CA 1
ATOM 826 C C . GLU A 1 111 ? 31.584 -11.460 -46.285 1.00 32.62 111 GLU A C 1
ATOM 828 O O . GLU A 1 111 ? 30.940 -11.705 -47.296 1.00 32.62 111 GLU A O 1
ATOM 833 N N . SER A 1 112 ? 31.307 -10.410 -45.492 1.00 36.28 112 SER A N 1
ATOM 834 C CA . SER A 1 112 ? 30.901 -9.096 -46.027 1.00 36.28 112 SER A CA 1
ATOM 835 C C . SER A 1 112 ? 30.935 -7.974 -44.969 1.00 36.28 112 SER A C 1
ATOM 837 O O . SER A 1 112 ? 30.124 -7.941 -44.050 1.00 36.28 112 SER A O 1
ATOM 839 N N . SER A 1 113 ? 31.869 -7.042 -45.172 1.00 37.25 113 SER A N 1
ATOM 840 C CA . SER A 1 113 ? 31.679 -5.577 -45.158 1.00 37.25 113 SER A CA 1
ATOM 841 C C . SER A 1 113 ? 31.012 -4.862 -43.965 1.00 37.25 113 SER A C 1
ATOM 843 O O . SER A 1 113 ? 29.793 -4.836 -43.818 1.00 37.25 113 SER A O 1
ATOM 845 N N . ALA A 1 114 ? 31.824 -4.084 -43.242 1.00 42.38 114 ALA A N 1
ATOM 846 C CA . ALA A 1 114 ? 31.388 -2.842 -42.593 1.00 42.38 114 ALA A CA 1
ATOM 847 C C . ALA A 1 114 ? 31.306 -1.682 -43.615 1.00 42.38 114 ALA A C 1
ATOM 849 O O . ALA A 1 114 ? 31.832 -1.801 -44.725 1.00 42.38 114 ALA A O 1
ATOM 850 N N . PRO A 1 115 ? 30.749 -0.524 -43.219 1.00 44.72 115 PRO A N 1
ATOM 851 C CA . PRO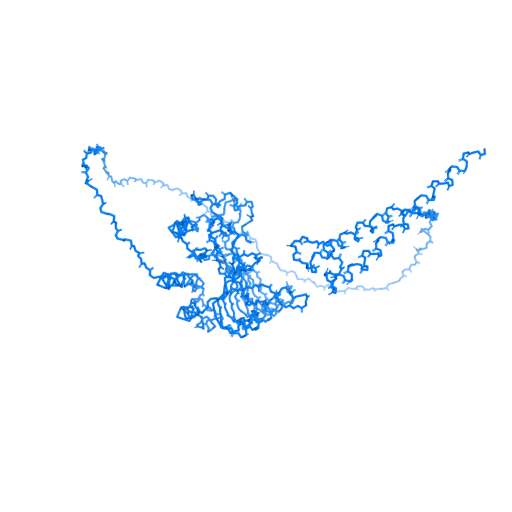 A 1 115 ? 31.496 0.715 -43.456 1.00 44.72 115 PRO A CA 1
ATOM 852 C C . PRO A 1 115 ? 31.645 1.598 -42.203 1.00 44.72 115 PRO A C 1
ATOM 854 O O . PRO A 1 115 ? 30.790 1.634 -41.321 1.00 44.72 115 PRO A O 1
ATOM 857 N N . GLN A 1 116 ? 32.765 2.323 -42.157 1.00 36.03 116 GLN A N 1
ATOM 858 C CA . GLN A 1 116 ? 33.121 3.336 -41.153 1.00 36.03 116 GLN A CA 1
ATOM 859 C C . GLN A 1 116 ? 32.786 4.769 -41.669 1.00 36.03 116 GLN A C 1
ATOM 861 O O . GLN A 1 116 ? 32.230 4.886 -42.762 1.00 36.03 116 GLN A O 1
ATOM 866 N N . PRO A 1 117 ? 33.015 5.858 -40.899 1.00 48.75 117 PRO A N 1
ATOM 867 C CA . PRO A 1 117 ? 32.166 7.051 -40.951 1.00 48.75 117 PRO A CA 1
ATOM 868 C C . PRO A 1 117 ? 32.661 8.161 -41.889 1.00 48.75 117 PRO A C 1
ATOM 870 O O . PRO A 1 117 ? 33.830 8.211 -42.269 1.00 48.75 117 PRO A O 1
ATOM 873 N N . THR A 1 118 ? 31.784 9.133 -42.148 1.00 32.44 118 THR A N 1
ATOM 874 C CA . THR A 1 118 ? 32.115 10.421 -42.778 1.00 32.44 118 THR A CA 1
ATOM 875 C C . THR A 1 118 ? 31.969 11.577 -41.786 1.00 32.44 118 THR A C 1
ATOM 877 O O . THR A 1 118 ? 30.898 11.775 -41.217 1.00 32.44 118 THR A O 1
ATOM 880 N N . ASN A 1 119 ? 33.050 12.341 -41.618 1.00 39.53 119 ASN A N 1
ATOM 881 C CA . ASN A 1 119 ? 33.122 13.599 -40.868 1.00 39.53 119 ASN A CA 1
ATOM 882 C C . ASN A 1 119 ? 33.079 14.818 -41.817 1.00 39.53 119 ASN A C 1
ATOM 884 O O . ASN A 1 119 ? 33.197 14.655 -43.028 1.00 39.53 119 ASN A O 1
ATOM 888 N N . GLU A 1 120 ? 33.061 16.010 -41.200 1.00 37.00 120 GLU A N 1
ATOM 889 C CA . GLU A 1 120 ? 33.355 17.360 -41.735 1.00 37.00 120 GLU A CA 1
ATOM 890 C C . GLU A 1 120 ? 32.199 18.195 -42.335 1.00 37.00 120 GLU A C 1
ATOM 892 O O . GLU A 1 120 ? 31.271 17.630 -42.911 1.00 37.00 120 GLU A O 1
ATOM 897 N N . PRO A 1 121 ? 32.277 19.553 -42.293 1.00 47.84 121 PRO A N 1
ATOM 898 C CA . PRO A 1 121 ? 33.138 20.434 -41.475 1.00 47.84 121 PRO A CA 1
ATOM 899 C C . PRO A 1 121 ? 32.368 21.519 -40.672 1.00 47.84 121 PRO A C 1
ATOM 901 O O . PRO A 1 121 ? 31.153 21.665 -40.754 1.00 47.84 121 PRO A O 1
ATOM 904 N N . VAL A 1 122 ? 33.111 22.315 -39.889 1.00 38.38 122 VAL A N 1
ATOM 905 C CA . VAL A 1 122 ? 32.630 23.401 -39.002 1.00 38.38 122 VAL A CA 1
ATOM 906 C C . VAL A 1 122 ? 33.307 24.746 -39.360 1.00 38.38 122 VAL A C 1
ATOM 908 O O . VAL A 1 122 ? 34.430 24.710 -39.859 1.00 38.38 122 VAL A O 1
ATOM 911 N N . LYS A 1 123 ? 32.676 25.886 -38.975 1.00 35.22 123 LYS A N 1
ATOM 912 C CA . LYS A 1 123 ? 33.107 27.330 -38.938 1.00 35.22 123 LYS A CA 1
ATOM 913 C C . LYS A 1 123 ? 32.655 28.248 -40.101 1.00 35.22 123 LYS A C 1
ATOM 915 O O . LYS A 1 123 ? 32.462 27.735 -41.197 1.00 35.22 123 LYS A O 1
ATOM 920 N N . PRO A 1 124 ? 32.622 29.602 -39.912 1.00 47.62 124 PRO A N 1
ATOM 921 C CA . PRO A 1 124 ? 32.774 30.416 -38.673 1.00 47.62 124 PRO A CA 1
ATOM 922 C C . PRO A 1 124 ? 31.712 31.545 -38.445 1.00 47.62 124 PRO A C 1
ATOM 924 O O . PRO A 1 124 ? 30.907 31.815 -39.320 1.00 47.62 124 PRO A O 1
ATOM 927 N N . ARG A 1 125 ? 31.786 32.185 -37.250 1.00 34.12 125 ARG A N 1
ATOM 928 C CA . ARG A 1 125 ? 31.483 33.593 -36.802 1.00 34.12 125 ARG A CA 1
ATOM 929 C C . ARG A 1 125 ? 30.742 34.576 -37.764 1.00 34.12 125 ARG A C 1
ATOM 931 O O . ARG A 1 125 ? 30.961 34.542 -38.965 1.00 34.12 125 ARG A O 1
ATOM 938 N N . THR A 1 126 ? 30.003 35.608 -37.311 1.00 30.48 126 THR A N 1
ATOM 939 C CA . THR A 1 126 ? 30.484 36.736 -36.459 1.00 30.48 126 THR A CA 1
ATOM 940 C C . THR A 1 126 ? 29.345 37.697 -36.018 1.00 30.48 126 THR A C 1
ATOM 942 O O . THR A 1 126 ? 28.499 38.008 -36.842 1.00 30.48 126 THR A O 1
ATOM 945 N N . ASP A 1 127 ? 29.393 38.133 -34.750 1.00 33.59 127 ASP A N 1
ATOM 946 C CA . ASP A 1 127 ? 29.023 39.392 -34.039 1.00 33.59 127 ASP A CA 1
ATOM 947 C C . ASP A 1 127 ? 27.847 40.353 -34.411 1.00 33.59 127 ASP A C 1
ATOM 949 O O . ASP A 1 127 ? 27.369 40.432 -35.536 1.00 33.59 127 ASP A O 1
ATOM 953 N N . GLN A 1 128 ? 27.536 41.187 -33.395 1.00 33.50 128 GLN A N 1
ATOM 954 C CA . GLN A 1 128 ? 26.747 42.441 -33.316 1.00 33.50 128 GLN A CA 1
ATOM 955 C C . GLN A 1 128 ? 25.204 42.363 -33.234 1.00 33.50 128 GLN A C 1
ATOM 957 O O . GLN A 1 128 ? 24.595 41.550 -33.916 1.00 33.50 128 GLN A O 1
ATOM 962 N N . GLU A 1 129 ? 24.446 43.197 -32.496 1.00 31.78 129 GLU A N 1
ATOM 963 C CA . GLU A 1 129 ? 24.591 44.206 -31.400 1.00 31.78 129 GLU A CA 1
ATOM 964 C C . GLU A 1 129 ? 23.547 45.335 -31.639 1.00 31.78 129 GLU A C 1
ATOM 966 O O . GLU A 1 129 ? 23.220 45.622 -32.787 1.00 31.78 129 GLU A O 1
ATOM 971 N N . ALA A 1 130 ? 23.100 45.990 -30.551 1.00 33.41 130 ALA A N 1
ATOM 972 C CA . ALA A 1 130 ? 22.386 47.284 -30.459 1.00 33.41 130 ALA A CA 1
ATOM 973 C C . ALA A 1 130 ? 20.839 47.330 -30.315 1.00 33.41 130 ALA A C 1
ATOM 975 O O . ALA A 1 130 ? 20.099 46.563 -30.923 1.00 33.41 130 ALA A O 1
ATOM 976 N N . ASP A 1 131 ? 20.430 48.337 -29.516 1.00 34.97 131 ASP A N 1
ATOM 977 C CA . ASP A 1 131 ? 19.105 48.962 -29.293 1.00 34.97 131 ASP A CA 1
ATOM 978 C C . ASP A 1 131 ? 17.954 48.117 -28.679 1.00 34.97 131 ASP A C 1
ATOM 980 O O . ASP A 1 131 ? 17.774 46.954 -29.007 1.00 34.97 131 ASP A O 1
ATOM 984 N N . ALA A 1 132 ? 17.055 48.612 -27.804 1.00 34.66 132 ALA A N 1
ATOM 985 C CA . ALA A 1 132 ? 16.902 49.856 -27.009 1.00 34.66 132 ALA A CA 1
ATOM 986 C C . ALA A 1 132 ? 15.633 49.707 -26.100 1.00 34.66 132 ALA A C 1
ATOM 988 O O . ALA A 1 132 ? 14.799 48.857 -26.397 1.00 34.66 132 ALA A O 1
ATOM 989 N N . SER A 1 133 ? 15.307 50.483 -25.046 1.00 33.47 133 SER A N 1
ATOM 990 C CA . SER A 1 133 ? 16.011 51.404 -24.117 1.00 33.47 133 SER A CA 1
ATOM 991 C C . SER A 1 133 ? 15.021 51.850 -22.991 1.00 33.47 133 SER A C 1
ATOM 993 O O . SER A 1 133 ? 13.817 51.664 -23.149 1.00 33.47 133 SER A O 1
ATOM 995 N N . ALA A 1 134 ? 15.502 52.511 -21.918 1.00 33.62 134 ALA A N 1
ATOM 996 C CA . ALA A 1 134 ? 14.735 53.150 -20.813 1.00 33.62 134 ALA A CA 1
ATOM 997 C C . ALA A 1 134 ? 13.984 52.199 -19.821 1.00 33.62 134 ALA A C 1
ATOM 999 O O . ALA A 1 134 ? 13.683 51.064 -20.159 1.00 33.62 134 ALA A O 1
ATOM 1000 N N . ALA A 1 135 ? 13.670 52.556 -18.560 1.00 35.00 135 ALA A N 1
ATOM 1001 C CA . ALA A 1 135 ? 13.773 53.843 -17.858 1.00 35.00 135 ALA A CA 1
ATOM 1002 C C . ALA A 1 135 ? 13.999 53.717 -16.323 1.00 35.00 135 ALA A C 1
ATOM 1004 O O . ALA A 1 135 ? 13.435 52.847 -15.672 1.00 35.00 135 ALA A O 1
ATOM 1005 N N . THR A 1 136 ? 14.748 54.685 -15.780 1.00 32.41 136 THR A N 1
ATOM 1006 C CA . THR A 1 136 ? 14.578 55.418 -14.499 1.00 32.41 136 THR A CA 1
ATOM 1007 C C . THR A 1 136 ? 14.354 54.704 -13.147 1.00 32.41 136 THR A C 1
ATOM 1009 O O . THR A 1 136 ? 13.409 53.964 -12.905 1.00 32.41 136 THR A O 1
ATOM 1012 N N . SER A 1 137 ? 15.193 55.110 -12.192 1.00 32.56 137 SER A N 1
ATOM 1013 C CA . SER A 1 137 ? 15.241 54.752 -10.770 1.00 32.56 137 SER A CA 1
ATOM 1014 C C . SER A 1 137 ? 14.337 55.579 -9.831 1.00 32.56 137 SER A C 1
ATOM 1016 O O . SER A 1 137 ? 14.361 56.802 -9.934 1.00 32.56 137 SER A O 1
ATOM 1018 N N . ALA A 1 138 ? 13.784 54.916 -8.796 1.00 34.66 138 ALA A N 1
ATOM 1019 C CA . ALA A 1 138 ? 13.574 55.412 -7.410 1.00 34.66 138 ALA A CA 1
ATOM 1020 C C . ALA A 1 138 ? 12.624 56.638 -7.183 1.00 34.66 138 ALA A C 1
ATOM 1022 O O . ALA A 1 138 ? 12.306 57.341 -8.137 1.00 34.66 138 ALA A O 1
ATOM 1023 N N . PRO A 1 139 ? 12.166 56.954 -5.939 1.00 42.94 139 PRO A N 1
ATOM 1024 C CA . PRO A 1 139 ? 12.535 56.362 -4.648 1.00 42.94 139 PRO A CA 1
ATOM 1025 C C . PRO A 1 139 ? 11.382 55.928 -3.711 1.00 42.94 139 PRO A C 1
ATOM 1027 O O . PRO A 1 139 ? 10.207 56.235 -3.887 1.00 42.94 139 PRO A O 1
ATOM 1030 N N . THR A 1 140 ? 11.808 55.245 -2.649 1.00 35.97 140 THR A N 1
ATOM 1031 C CA . THR A 1 140 ? 11.097 54.859 -1.423 1.00 35.97 140 THR A CA 1
ATOM 1032 C C . THR A 1 140 ? 10.203 55.951 -0.820 1.00 35.97 140 THR A C 1
ATOM 1034 O O . THR A 1 140 ? 10.649 57.082 -0.625 1.00 35.97 140 THR A O 1
ATOM 1037 N N . SER A 1 141 ? 9.001 55.576 -0.369 1.00 30.42 141 SER A N 1
ATOM 1038 C CA . SER A 1 141 ? 8.206 56.360 0.584 1.00 30.42 141 SER A CA 1
ATOM 1039 C C . SER A 1 141 ? 7.734 55.496 1.763 1.00 30.42 141 SER A C 1
ATOM 1041 O O . SER A 1 141 ? 7.212 54.394 1.605 1.00 30.42 141 SER A O 1
ATOM 1043 N N . THR A 1 142 ? 7.975 55.992 2.976 1.00 41.91 142 THR A N 1
ATOM 1044 C CA . THR A 1 142 ? 7.677 55.309 4.243 1.00 41.91 142 THR A CA 1
ATOM 1045 C C . THR A 1 142 ? 6.225 55.561 4.673 1.00 41.91 142 THR A C 1
ATOM 1047 O O . THR A 1 142 ? 5.834 56.729 4.746 1.00 41.91 142 THR A O 1
ATOM 1050 N N . PRO A 1 143 ? 5.432 54.543 5.060 1.00 38.78 143 PRO A N 1
ATOM 1051 C CA . PRO A 1 143 ? 4.139 54.769 5.703 1.00 38.78 143 PRO A CA 1
ATOM 1052 C C . PRO A 1 143 ? 4.317 55.156 7.180 1.00 38.78 143 PRO A C 1
ATOM 1054 O O . PRO A 1 143 ? 4.979 54.458 7.947 1.00 38.78 143 PRO A O 1
ATOM 1057 N N . LYS A 1 144 ? 3.698 56.266 7.594 1.00 34.44 144 LYS A N 1
ATOM 1058 C CA . LYS A 1 144 ? 3.586 56.701 8.998 1.00 34.44 144 LYS A CA 1
ATOM 1059 C C . LYS A 1 144 ? 2.274 56.143 9.598 1.00 34.44 144 LYS A C 1
ATOM 1061 O O . LYS A 1 144 ? 1.291 56.077 8.864 1.00 34.44 144 LYS A O 1
ATOM 1066 N N . PRO A 1 145 ? 2.222 55.725 10.880 1.00 44.47 145 PRO A N 1
ATOM 1067 C CA . PRO A 1 145 ? 1.119 54.899 11.389 1.00 44.47 145 PRO A CA 1
ATOM 1068 C C . PRO A 1 145 ? -0.137 55.687 11.795 1.00 44.47 145 PRO A C 1
ATOM 1070 O O . PRO A 1 145 ? -0.042 56.794 12.328 1.00 44.47 145 PRO A O 1
ATOM 1073 N N . GLN A 1 146 ? -1.305 55.061 11.619 1.00 34.22 146 GLN A N 1
ATOM 1074 C CA . GLN A 1 146 ? -2.620 55.488 12.120 1.00 34.22 146 GLN A CA 1
ATOM 1075 C C . GLN A 1 146 ? -3.642 54.338 11.954 1.00 34.22 146 GLN A C 1
ATOM 1077 O O . GLN A 1 146 ? -3.471 53.532 11.043 1.00 34.22 146 GLN A O 1
ATOM 1082 N N . PRO A 1 147 ? -4.756 54.311 12.707 1.00 40.03 147 PRO A N 1
ATOM 1083 C CA . PRO A 1 147 ? -4.874 54.398 14.164 1.00 40.03 147 PRO A CA 1
ATOM 1084 C C . PRO A 1 147 ? -5.519 53.121 14.762 1.00 40.03 147 PRO A C 1
ATOM 1086 O O . PRO A 1 147 ? -6.009 52.256 14.043 1.00 40.03 147 PRO A O 1
ATOM 1089 N N . GLN A 1 148 ? -5.550 53.005 16.094 1.00 45.50 148 GLN A N 1
ATOM 1090 C CA . GLN A 1 148 ? -6.230 51.900 16.787 1.00 45.50 148 GLN A CA 1
ATOM 1091 C C . GLN A 1 148 ? -7.743 51.892 16.499 1.00 45.50 148 GLN A C 1
ATOM 1093 O O . GLN A 1 148 ? -8.431 52.876 16.773 1.00 45.50 148 GLN A O 1
ATOM 1098 N N . ALA A 1 149 ? -8.258 50.761 16.011 1.00 37.28 149 ALA A N 1
ATOM 1099 C CA . ALA A 1 149 ? -9.681 50.433 16.069 1.00 37.28 149 ALA A CA 1
ATOM 1100 C C . ALA A 1 149 ? -10.017 49.770 17.420 1.00 37.28 149 ALA A C 1
ATOM 1102 O O . ALA A 1 149 ? -9.145 49.184 18.063 1.00 37.28 149 ALA A O 1
ATOM 1103 N N . GLY A 1 150 ? -11.271 49.915 17.858 1.00 43.19 150 GLY A N 1
ATOM 1104 C CA . GLY A 1 150 ? -11.768 49.416 19.145 1.00 43.19 150 GLY A CA 1
ATOM 1105 C C . GLY A 1 150 ? -11.889 47.885 19.236 1.00 43.19 150 GLY A C 1
ATOM 1106 O O . GLY A 1 150 ? -11.481 47.177 18.316 1.00 43.19 150 GLY A O 1
ATOM 1107 N N . PRO A 1 151 ? -12.435 47.361 20.350 1.00 35.72 151 PRO A N 1
ATOM 1108 C CA . PRO A 1 151 ? -12.460 45.927 20.621 1.00 35.72 151 PRO A CA 1
ATOM 1109 C C . PRO A 1 151 ? -13.254 45.164 19.558 1.00 35.72 151 PRO A C 1
ATOM 1111 O O . PRO A 1 151 ? -14.438 45.423 19.350 1.00 35.72 151 PRO A O 1
ATOM 1114 N N . THR A 1 152 ? -12.591 44.201 18.920 1.00 36.50 152 THR A N 1
ATOM 1115 C CA . THR A 1 152 ? -13.206 43.232 18.014 1.00 36.50 152 THR A CA 1
ATOM 1116 C C . THR A 1 152 ? -14.315 42.480 18.745 1.00 36.50 152 THR A C 1
ATOM 1118 O O . THR A 1 152 ? -14.061 41.867 19.785 1.00 36.50 152 THR A O 1
ATOM 1121 N N . GLU A 1 153 ? -15.534 42.502 18.203 1.00 36.84 153 GLU A N 1
ATOM 1122 C CA . GLU A 1 153 ? -16.593 41.601 18.654 1.00 36.84 153 GLU A CA 1
ATOM 1123 C C . GLU A 1 153 ? -16.114 40.154 18.505 1.00 36.84 153 GLU A C 1
ATOM 1125 O O . GLU A 1 153 ? -15.614 39.757 17.450 1.00 36.84 153 GLU A O 1
ATOM 1130 N N . VAL A 1 154 ? -16.249 39.366 19.573 1.00 36.41 154 VAL A N 1
ATOM 1131 C CA . VAL A 1 154 ? -15.962 37.931 19.527 1.00 36.41 154 VAL A CA 1
ATOM 1132 C C . VAL A 1 154 ? -16.920 37.316 18.501 1.00 36.41 154 VAL A C 1
ATOM 1134 O O . VAL A 1 154 ? -18.133 37.436 18.694 1.00 36.41 154 VAL A O 1
ATOM 1137 N N . PRO A 1 155 ? -16.431 36.686 17.414 1.00 35.16 155 PRO A N 1
ATOM 1138 C CA . PRO A 1 155 ? -17.322 36.064 16.447 1.00 35.16 155 PRO A CA 1
ATOM 1139 C C . PRO A 1 155 ? -18.140 34.972 17.150 1.00 35.16 155 PRO A C 1
ATOM 1141 O O . PRO A 1 155 ? -17.600 34.271 18.013 1.00 35.16 155 PRO A O 1
ATOM 1144 N N . PRO A 1 156 ? -19.437 34.821 16.823 1.00 32.69 156 PRO A N 1
ATOM 1145 C CA . PRO A 1 156 ? -20.286 33.846 17.488 1.00 32.69 156 PRO A CA 1
ATOM 1146 C C . PRO A 1 156 ? -19.697 32.447 17.320 1.00 32.69 156 PRO A C 1
ATOM 1148 O O . PRO A 1 156 ? -19.314 32.046 16.219 1.00 32.69 156 PRO A O 1
ATOM 1151 N N . SER A 1 157 ? -19.628 31.711 18.429 1.00 34.88 157 SER A N 1
ATOM 1152 C CA . SER A 1 157 ? -19.122 30.343 18.468 1.00 34.88 157 SER A CA 1
ATOM 1153 C C . SER A 1 157 ? -19.857 29.482 17.445 1.00 34.88 157 SER A C 1
ATOM 1155 O O . SER A 1 157 ? -21.066 29.272 17.571 1.00 34.88 157 SER A O 1
ATOM 1157 N N . LEU A 1 158 ? -19.121 28.967 16.460 1.00 36.88 158 LEU A N 1
ATOM 1158 C CA . LEU A 1 158 ? -19.615 27.991 15.493 1.00 36.88 158 LEU A CA 1
ATOM 1159 C C . LEU A 1 158 ? -19.890 26.661 16.202 1.00 36.88 158 LEU A C 1
ATOM 1161 O O . LEU A 1 158 ? -19.068 25.750 16.206 1.00 36.88 158 LEU A O 1
ATOM 1165 N N . THR A 1 159 ? -21.075 26.546 16.796 1.00 38.88 159 THR A N 1
ATOM 1166 C CA . THR A 1 159 ? -21.653 25.264 17.201 1.00 38.88 159 THR A CA 1
ATOM 1167 C C . THR A 1 159 ? -22.161 24.548 15.951 1.00 38.88 159 THR A C 1
ATOM 1169 O O . THR A 1 159 ? -23.361 24.543 15.671 1.00 38.88 159 THR A O 1
ATOM 1172 N N . THR A 1 160 ? -21.247 24.003 15.153 1.00 51.44 160 THR A N 1
ATOM 1173 C CA . THR A 1 160 ? -21.596 23.034 14.112 1.00 51.44 160 THR A CA 1
ATOM 1174 C C . THR A 1 160 ? -21.935 21.701 14.770 1.00 51.44 160 THR A C 1
ATOM 1176 O O . THR A 1 160 ? -21.278 21.280 15.724 1.00 51.44 160 THR A O 1
ATOM 1179 N N . ASP A 1 161 ? -22.984 21.039 14.284 1.00 50.91 161 ASP A N 1
ATOM 1180 C CA . ASP A 1 161 ? -23.332 19.693 14.737 1.00 50.91 161 ASP A CA 1
ATOM 1181 C C . ASP A 1 161 ? -22.151 18.744 14.430 1.00 50.91 161 ASP A C 1
ATOM 1183 O O . ASP A 1 161 ? -21.615 18.799 13.317 1.00 50.91 161 ASP A O 1
ATOM 1187 N N . PRO A 1 162 ? -21.711 17.875 15.362 1.00 49.09 162 PRO A N 1
ATOM 1188 C CA . PRO A 1 162 ? -20.686 16.871 15.080 1.00 49.09 162 PRO A CA 1
ATOM 1189 C C . PRO A 1 162 ? -20.984 16.014 13.839 1.00 49.09 162 PRO A C 1
ATOM 1191 O O . PRO A 1 162 ? -20.049 15.632 13.132 1.00 49.09 162 PRO A O 1
ATOM 1194 N N . ALA A 1 163 ? -22.259 15.759 13.525 1.00 48.28 163 ALA A N 1
ATOM 1195 C CA . ALA A 1 163 ? -22.669 15.067 12.304 1.00 48.28 163 ALA A CA 1
ATOM 1196 C C . ALA A 1 163 ? -22.398 15.902 11.037 1.00 48.28 163 ALA A C 1
ATOM 1198 O O . ALA A 1 163 ? -21.889 15.366 10.051 1.00 48.28 163 ALA A O 1
ATOM 1199 N N . ASP A 1 164 ? -22.653 17.214 11.071 1.00 52.62 164 ASP A N 1
ATOM 1200 C CA . ASP A 1 164 ? -22.339 18.135 9.969 1.00 52.62 164 ASP A CA 1
ATOM 1201 C C . ASP A 1 164 ? -20.825 18.327 9.812 1.00 52.62 164 ASP A C 1
ATOM 1203 O O . ASP A 1 164 ? -20.306 18.359 8.692 1.00 52.62 164 ASP A O 1
ATOM 1207 N N . ALA A 1 165 ? -20.087 18.396 10.924 1.00 55.34 165 ALA A N 1
ATOM 1208 C CA . ALA A 1 165 ? -18.629 18.441 10.918 1.00 55.34 165 ALA A CA 1
ATOM 1209 C C . ALA A 1 165 ? -18.053 17.180 10.251 1.00 55.34 165 ALA A C 1
ATOM 1211 O O . ALA A 1 165 ? -17.270 17.297 9.303 1.00 55.34 165 ALA A O 1
ATOM 1212 N N . GLN A 1 166 ? -18.517 15.993 10.656 1.00 53.50 166 GLN A N 1
ATOM 1213 C CA . GLN A 1 166 ? -18.119 14.711 10.074 1.00 53.50 166 GLN A CA 1
ATOM 1214 C C . GLN A 1 166 ? -18.511 14.609 8.589 1.00 53.50 166 GLN A C 1
ATOM 1216 O O . GLN A 1 166 ? -17.674 14.257 7.758 1.00 53.50 166 GLN A O 1
ATOM 1221 N N . ALA A 1 167 ? -19.733 14.991 8.208 1.00 56.56 167 ALA A N 1
ATOM 1222 C CA . ALA A 1 167 ? -20.164 15.013 6.808 1.00 56.56 167 ALA A CA 1
ATOM 1223 C C . ALA A 1 167 ? -19.334 15.992 5.952 1.00 56.56 167 ALA A C 1
ATOM 1225 O O . ALA A 1 167 ? -18.966 15.675 4.817 1.00 56.56 167 ALA A O 1
ATOM 1226 N N . SER A 1 168 ? -18.975 17.162 6.494 1.00 57.12 168 SER A N 1
ATOM 1227 C CA . SER A 1 168 ? -18.119 18.146 5.814 1.00 57.12 168 SER A CA 1
ATOM 1228 C C . SER A 1 168 ? -16.666 17.681 5.668 1.00 57.12 168 SER A C 1
ATOM 1230 O O . SER A 1 168 ? -16.004 18.043 4.692 1.00 57.12 168 SER A O 1
ATOM 1232 N N . PHE A 1 169 ? -16.163 16.886 6.617 1.00 60.31 169 PHE A N 1
ATOM 1233 C CA . PHE A 1 169 ? -14.859 16.231 6.537 1.00 60.31 169 PHE A CA 1
ATOM 1234 C C . PHE A 1 169 ? -14.864 15.200 5.406 1.00 60.31 169 PHE A C 1
ATOM 1236 O O . PHE A 1 169 ? -14.048 15.300 4.495 1.00 60.31 169 PHE A O 1
ATOM 1243 N N . TRP A 1 170 ? -15.849 14.296 5.367 1.00 60.06 170 TRP A N 1
ATOM 1244 C CA . TRP A 1 170 ? -15.948 13.291 4.299 1.00 60.06 170 TRP A CA 1
ATOM 1245 C C . TRP A 1 170 ? -16.153 13.903 2.914 1.00 60.06 170 TRP A C 1
ATOM 1247 O O . TRP A 1 170 ? -15.570 13.421 1.946 1.00 60.06 170 TRP A O 1
ATOM 1257 N N . LYS A 1 171 ? -16.879 15.021 2.808 1.00 59.84 171 LYS A N 1
ATOM 1258 C CA . LYS A 1 171 ? -17.004 15.781 1.554 1.00 59.84 171 LYS A CA 1
ATOM 1259 C C . LYS A 1 171 ? -15.664 16.370 1.075 1.00 59.84 171 LYS A C 1
ATOM 1261 O O . LYS A 1 171 ? -15.409 16.397 -0.129 1.00 59.84 171 LYS A O 1
ATOM 1266 N N . ARG A 1 172 ? -14.791 16.808 1.995 1.00 59.06 172 ARG A N 1
ATOM 1267 C 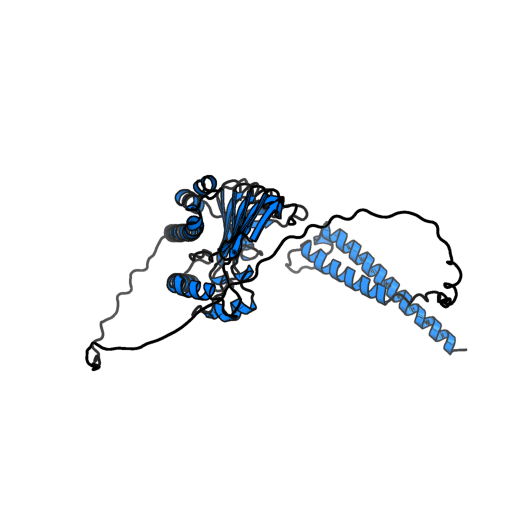CA . ARG A 1 172 ? -13.422 17.289 1.700 1.00 59.06 172 ARG A CA 1
ATOM 1268 C C . ARG A 1 172 ? -12.455 16.141 1.384 1.00 59.06 172 ARG A C 1
ATOM 1270 O O . ARG A 1 172 ? -11.688 16.234 0.423 1.00 59.06 172 ARG A O 1
ATOM 1277 N N . ALA A 1 173 ? -12.542 15.039 2.128 1.00 56.50 173 ALA A N 1
ATOM 1278 C CA . ALA A 1 173 ? -11.785 13.819 1.871 1.00 56.50 173 ALA A CA 1
ATOM 1279 C C . ALA A 1 173 ? -12.125 13.243 0.488 1.00 56.50 173 ALA A C 1
ATOM 1281 O O . ALA A 1 173 ? -11.217 12.985 -0.294 1.00 56.50 173 ALA A O 1
ATOM 1282 N N . ALA A 1 174 ? -13.411 13.151 0.127 1.00 56.75 174 ALA A N 1
ATOM 1283 C CA . ALA A 1 174 ? -13.850 12.654 -1.176 1.00 56.75 174 ALA A CA 1
ATOM 1284 C C . ALA A 1 174 ? -13.290 13.481 -2.341 1.00 56.75 174 ALA A C 1
ATOM 1286 O O . ALA A 1 174 ? -12.688 12.911 -3.241 1.00 56.75 174 ALA A O 1
ATOM 1287 N N . GLY A 1 175 ? -13.371 14.817 -2.297 1.00 56.19 175 GLY A N 1
ATOM 1288 C CA . GLY A 1 175 ? -12.783 15.670 -3.344 1.00 56.19 175 GLY A CA 1
ATOM 1289 C C . GLY A 1 175 ? -11.256 15.542 -3.484 1.00 56.19 175 GLY A C 1
ATOM 1290 O O . GLY A 1 175 ? -10.699 15.843 -4.543 1.00 56.19 175 GLY A O 1
ATOM 1291 N N . SER A 1 176 ? -10.575 15.072 -2.438 1.00 56.09 176 SER A N 1
ATOM 1292 C CA . SER A 1 176 ? -9.121 14.884 -2.398 1.00 56.09 176 SER A CA 1
ATOM 1293 C C . SER A 1 176 ? -8.699 13.488 -2.835 1.00 56.09 176 SER A C 1
ATOM 1295 O O . SER A 1 176 ? -7.806 13.356 -3.665 1.00 56.09 176 SER A O 1
ATOM 1297 N N . VAL A 1 177 ? -9.444 12.472 -2.413 1.00 57.06 177 VAL A N 1
ATOM 1298 C CA . VAL A 1 177 ? -9.427 11.131 -2.996 1.00 57.06 177 VAL A CA 1
ATOM 1299 C C . VAL A 1 177 ? -9.667 11.235 -4.510 1.00 57.06 177 VAL A C 1
ATOM 1301 O O . VAL A 1 177 ? -8.851 10.750 -5.286 1.00 57.06 177 VAL A O 1
ATOM 1304 N N . SER A 1 178 ? -10.654 12.011 -4.969 1.00 55.41 178 SER A N 1
ATOM 1305 C CA . SER A 1 178 ? -10.843 12.326 -6.392 1.00 55.41 178 SER A CA 1
ATOM 1306 C C . SER A 1 178 ? -9.673 13.075 -7.043 1.00 55.41 178 SER A C 1
ATOM 1308 O O . SER A 1 178 ? -9.500 12.975 -8.252 1.00 55.41 178 SER A O 1
ATOM 1310 N N . ARG A 1 179 ? -8.858 13.846 -6.305 1.00 58.81 179 ARG A N 1
ATOM 1311 C CA . ARG A 1 179 ? -7.619 14.449 -6.846 1.00 58.81 179 ARG A CA 1
ATOM 1312 C C . ARG A 1 179 ? -6.520 13.398 -7.021 1.00 58.81 179 ARG A C 1
ATOM 1314 O O . ARG A 1 179 ? -5.909 13.378 -8.085 1.00 58.81 179 ARG A O 1
ATOM 1321 N N . MET A 1 180 ? -6.347 12.489 -6.059 1.00 56.53 180 MET A N 1
ATOM 1322 C CA . MET A 1 180 ? -5.458 11.323 -6.192 1.00 56.53 180 MET A CA 1
ATOM 1323 C C . MET A 1 180 ? -5.888 10.411 -7.353 1.00 56.53 180 MET A C 1
ATOM 1325 O O . MET A 1 180 ? -5.056 9.931 -8.120 1.00 56.53 180 MET A O 1
ATOM 1329 N N . PHE A 1 181 ? -7.197 10.218 -7.537 1.00 56.38 181 PHE A N 1
ATOM 1330 C CA . PHE A 1 181 ? -7.728 9.514 -8.700 1.00 56.38 181 PHE A CA 1
ATOM 1331 C C . PHE A 1 181 ? -7.603 10.311 -9.990 1.00 56.38 181 PHE A C 1
ATOM 1333 O O . PHE A 1 181 ? -7.441 9.694 -11.030 1.00 56.38 181 PHE A O 1
ATOM 1340 N N . ARG A 1 182 ? -7.649 11.649 -9.970 1.00 52.91 182 ARG A N 1
ATOM 1341 C CA . ARG A 1 182 ? -7.448 12.468 -11.176 1.00 52.91 182 ARG A CA 1
ATOM 1342 C C . ARG A 1 182 ? -5.996 12.477 -11.654 1.00 52.91 182 ARG A C 1
ATOM 1344 O O . ARG A 1 182 ? -5.800 12.474 -12.865 1.00 52.91 182 ARG A O 1
ATOM 1351 N N . SER A 1 183 ? -4.998 12.405 -10.769 1.00 50.03 183 SER A N 1
ATOM 1352 C CA . SER A 1 183 ? -3.610 12.163 -11.201 1.00 50.03 183 SER A CA 1
ATOM 1353 C C . SER A 1 183 ? -3.432 10.736 -11.732 1.00 50.03 183 SER A C 1
ATOM 1355 O O . SER A 1 183 ? -2.856 10.556 -12.802 1.00 50.03 183 SER A O 1
ATOM 1357 N N . ALA A 1 184 ? -4.054 9.732 -11.103 1.00 47.38 184 ALA A N 1
ATOM 1358 C CA . ALA A 1 184 ? -4.159 8.392 -11.690 1.00 47.38 184 ALA A CA 1
ATOM 1359 C C . ALA A 1 184 ? -4.979 8.365 -13.006 1.00 47.38 184 ALA A C 1
ATOM 1361 O O . ALA A 1 184 ? -4.742 7.523 -13.867 1.00 47.38 184 ALA A O 1
ATOM 1362 N N . ALA A 1 185 ? -5.910 9.302 -13.212 1.00 42.56 185 ALA A N 1
ATOM 1363 C CA . ALA A 1 185 ? -6.721 9.420 -14.423 1.00 42.56 185 ALA A CA 1
ATOM 1364 C C . ALA A 1 185 ? -6.032 10.202 -15.551 1.00 42.56 185 ALA A C 1
ATOM 1366 O O . ALA A 1 185 ? -6.475 10.110 -16.694 1.00 42.56 185 ALA A O 1
ATOM 1367 N N . ALA A 1 186 ? -4.914 10.886 -15.290 1.00 51.66 186 ALA A N 1
ATOM 1368 C CA . ALA A 1 186 ? -4.046 11.379 -16.359 1.00 51.66 186 ALA A CA 1
ATOM 1369 C C . ALA A 1 186 ? -3.522 10.214 -17.230 1.00 51.66 186 ALA A C 1
ATOM 1371 O O . ALA A 1 186 ? -3.359 10.373 -18.436 1.00 51.66 186 ALA A O 1
ATOM 1372 N N . TYR A 1 187 ? -3.384 9.011 -16.654 1.00 47.16 187 TYR A N 1
ATOM 1373 C CA . TYR A 1 187 ? -3.094 7.777 -17.394 1.00 47.16 187 TYR A CA 1
ATOM 1374 C C . TYR A 1 187 ? -4.275 7.250 -18.233 1.00 47.16 187 TYR A C 1
ATOM 1376 O O . TYR A 1 187 ? -4.057 6.527 -19.202 1.00 47.16 187 TYR A O 1
ATOM 1384 N N . VAL A 1 188 ? -5.524 7.614 -17.916 1.00 38.91 188 VAL A N 1
ATOM 1385 C CA . VAL A 1 188 ? -6.746 7.074 -18.565 1.00 38.91 188 VAL A CA 1
ATOM 1386 C C . VAL A 1 188 ? -6.976 7.625 -19.973 1.00 38.91 188 VAL A C 1
ATOM 1388 O O . VAL A 1 188 ? -7.779 7.074 -20.721 1.00 38.91 188 VAL A O 1
ATOM 1391 N N . GLN A 1 189 ? -6.263 8.689 -20.349 1.00 44.38 189 GLN A N 1
ATOM 1392 C CA . GLN A 1 189 ? -6.258 9.214 -21.717 1.00 44.38 189 GLN A CA 1
ATOM 1393 C C . GLN A 1 189 ? -5.245 8.508 -22.637 1.00 44.38 189 GLN A C 1
ATOM 1395 O O . GLN A 1 189 ? -5.173 8.841 -23.817 1.00 44.38 189 GLN A O 1
ATOM 1400 N N . SER A 1 190 ? -4.480 7.536 -22.124 1.00 50.72 190 SER A N 1
ATOM 1401 C CA . SER A 1 190 ? -3.763 6.569 -22.967 1.00 50.72 190 SER A CA 1
ATOM 1402 C C . SER A 1 190 ? -4.709 5.460 -23.452 1.00 50.72 190 SER A C 1
ATOM 1404 O O . SER A 1 190 ? -5.793 5.286 -22.890 1.00 50.72 190 SER A O 1
ATOM 1406 N N . ASP A 1 191 ? -4.298 4.691 -24.467 1.00 60.44 191 ASP A N 1
ATOM 1407 C CA . ASP A 1 191 ? -4.982 3.467 -24.924 1.00 60.44 191 ASP A CA 1
ATOM 1408 C C . ASP A 1 191 ? -4.836 2.333 -23.880 1.00 60.44 191 ASP A C 1
ATOM 1410 O O . ASP A 1 191 ? -4.223 1.291 -24.113 1.00 60.44 191 ASP A O 1
ATOM 1414 N N . ASP A 1 192 ? -5.352 2.579 -22.675 1.00 74.38 192 ASP A N 1
ATOM 1415 C CA . ASP A 1 192 ? -5.146 1.769 -21.481 1.00 74.38 192 ASP A CA 1
ATOM 1416 C C . ASP A 1 192 ? -6.049 0.519 -21.489 1.00 74.38 192 ASP A C 1
ATOM 1418 O O . ASP A 1 192 ? -7.279 0.663 -21.546 1.00 74.38 192 ASP A O 1
ATOM 1422 N N . PRO A 1 193 ? -5.497 -0.705 -21.348 1.00 78.44 193 PRO A N 1
ATOM 1423 C CA . PRO A 1 193 ? -6.293 -1.930 -21.257 1.00 78.44 193 PRO A CA 1
ATOM 1424 C C . PRO A 1 193 ? -7.334 -1.941 -20.125 1.00 78.44 193 PRO A C 1
ATOM 1426 O O . PRO A 1 193 ? -8.261 -2.744 -20.194 1.00 78.44 193 PRO A O 1
ATOM 1429 N N . PHE A 1 194 ? -7.222 -1.072 -19.112 1.00 85.88 194 PHE A N 1
ATOM 1430 C CA . PHE A 1 194 ? -8.122 -1.035 -17.949 1.00 85.88 194 PHE A CA 1
ATOM 1431 C C . PHE A 1 194 ? -9.239 0.021 -18.015 1.00 85.88 194 PHE A C 1
ATOM 1433 O O . PHE A 1 194 ? -9.863 0.333 -16.996 1.00 85.88 194 PHE A O 1
ATOM 1440 N N . HIS A 1 195 ? -9.505 0.622 -19.181 1.00 83.31 195 HIS A N 1
ATOM 1441 C CA . HIS A 1 195 ? -10.484 1.712 -19.300 1.00 83.31 195 HIS A CA 1
ATOM 1442 C C . HIS A 1 195 ? -11.887 1.343 -18.767 1.00 83.31 195 HIS A C 1
ATOM 1444 O O . HIS A 1 195 ? -12.520 2.142 -18.074 1.00 83.31 195 HIS A O 1
ATOM 1450 N N . ALA A 1 196 ? -12.374 0.128 -19.046 1.00 86.88 196 ALA A N 1
ATOM 1451 C CA . ALA A 1 196 ? -13.704 -0.326 -18.620 1.00 86.88 196 ALA A CA 1
ATOM 1452 C C . ALA A 1 196 ? -13.778 -0.635 -17.113 1.00 86.88 196 ALA A C 1
ATOM 1454 O O . ALA A 1 196 ? -14.816 -0.452 -16.475 1.00 86.88 196 ALA A O 1
ATOM 1455 N N . GLU A 1 197 ? -12.680 -1.092 -16.525 1.00 89.44 197 GLU A N 1
ATOM 1456 C CA . GLU A 1 197 ? -12.535 -1.334 -15.096 1.00 89.44 197 GLU A CA 1
ATOM 1457 C C . GLU A 1 197 ? -12.509 -0.017 -14.324 1.00 89.44 197 GLU A C 1
ATOM 1459 O O . GLU A 1 197 ? -13.203 0.120 -13.316 1.00 89.44 197 GLU A O 1
ATOM 1464 N N . LYS A 1 198 ? -11.795 0.989 -14.835 1.00 83.62 198 LYS A N 1
ATOM 1465 C CA . LYS A 1 198 ? -11.703 2.319 -14.214 1.00 83.62 198 LYS A CA 1
ATOM 1466 C C . LYS A 1 198 ? -13.043 3.050 -14.173 1.00 83.62 198 LYS A C 1
ATOM 1468 O O . LYS A 1 198 ? -13.349 3.682 -13.165 1.00 83.62 198 LYS A O 1
ATOM 1473 N N . GLN A 1 199 ? -13.898 2.888 -15.188 1.00 84.81 199 GLN A N 1
ATOM 1474 C CA . GLN A 1 199 ? -15.270 3.422 -15.159 1.00 84.81 199 GLN A CA 1
ATOM 1475 C C . GLN A 1 199 ? -16.110 2.885 -13.983 1.00 84.81 199 GLN A C 1
ATOM 1477 O O . GLN A 1 199 ? -17.031 3.563 -13.529 1.00 84.81 199 GLN A O 1
ATOM 1482 N N . GLN A 1 200 ? -15.795 1.698 -13.450 1.00 87.38 200 GLN A N 1
ATOM 1483 C CA . GLN A 1 200 ? -16.500 1.121 -12.296 1.00 87.38 200 GLN A CA 1
ATOM 1484 C C . GLN A 1 200 ? -16.109 1.782 -10.967 1.00 87.38 200 GLN A C 1
ATOM 1486 O O . GLN A 1 200 ? -16.757 1.509 -9.957 1.00 87.38 200 GLN A O 1
ATOM 1491 N N . PHE A 1 201 ? -15.090 2.640 -10.963 1.00 85.06 201 PHE A N 1
ATOM 1492 C CA . PHE A 1 201 ? -14.627 3.438 -9.828 1.00 85.06 201 PHE A CA 1
ATOM 1493 C C . PHE A 1 201 ? -14.648 4.926 -10.213 1.00 85.06 201 PHE A C 1
ATOM 1495 O O . PHE A 1 201 ? -13.663 5.643 -10.056 1.00 85.06 201 PHE A O 1
ATOM 1502 N N . SER A 1 202 ? -15.776 5.379 -10.770 1.00 82.12 202 SER A N 1
ATOM 1503 C CA . SER A 1 202 ? -16.017 6.794 -11.064 1.00 82.12 202 SER A CA 1
ATOM 1504 C C . SER A 1 202 ? -16.001 7.652 -9.791 1.00 82.12 202 SER A C 1
ATOM 1506 O O . SER A 1 202 ? -16.185 7.148 -8.683 1.00 82.12 202 SER A O 1
ATOM 1508 N N . GLU A 1 203 ? -15.825 8.968 -9.949 1.00 76.88 203 GLU A N 1
ATOM 1509 C CA . GLU A 1 203 ? -15.868 9.932 -8.837 1.00 76.88 203 GLU A CA 1
ATOM 1510 C C . GLU A 1 203 ? -17.161 9.803 -8.006 1.00 76.88 203 GLU A C 1
ATOM 1512 O O . GLU A 1 203 ? -17.093 9.777 -6.777 1.00 76.88 203 GLU A O 1
ATOM 1517 N N . ASP A 1 204 ? -18.310 9.601 -8.661 1.00 82.00 204 ASP A N 1
ATOM 1518 C CA . ASP A 1 204 ? -19.600 9.375 -7.996 1.00 82.00 204 ASP A CA 1
ATOM 1519 C C . ASP A 1 204 ? -19.636 8.066 -7.186 1.00 82.00 204 ASP A C 1
ATOM 1521 O O . ASP A 1 204 ? -20.135 8.052 -6.060 1.00 82.00 204 ASP A O 1
ATOM 1525 N N . GLU A 1 205 ? -19.091 6.966 -7.721 1.00 85.94 205 GLU A N 1
ATOM 1526 C CA . GLU A 1 205 ? -19.059 5.671 -7.025 1.00 85.94 205 GLU A CA 1
ATOM 1527 C C . GLU A 1 205 ? -18.118 5.715 -5.816 1.00 85.94 205 GLU A C 1
ATOM 1529 O O . GLU A 1 205 ? -18.446 5.224 -4.737 1.00 85.94 205 GLU A O 1
ATOM 1534 N N . LEU A 1 206 ? -16.948 6.334 -5.970 1.00 83.38 206 LEU A N 1
ATOM 1535 C CA . LEU A 1 206 ? -15.975 6.503 -4.892 1.00 83.38 206 LEU A CA 1
ATOM 1536 C C . LEU A 1 206 ? -16.530 7.395 -3.779 1.00 83.38 206 LEU A C 1
ATOM 1538 O O . LEU A 1 206 ? -16.387 7.073 -2.599 1.00 83.38 206 LEU A O 1
ATOM 1542 N N . HIS A 1 207 ? -17.231 8.469 -4.143 1.00 79.88 207 HIS A N 1
ATOM 1543 C CA . HIS A 1 207 ? -17.979 9.294 -3.200 1.00 79.88 207 HIS A CA 1
ATOM 1544 C C . HIS A 1 207 ? -19.078 8.479 -2.494 1.00 79.88 207 HIS A C 1
ATOM 1546 O O . HIS A 1 207 ? -19.191 8.538 -1.270 1.00 79.88 207 HIS A O 1
ATOM 1552 N N . ALA A 1 208 ? -19.836 7.652 -3.222 1.00 87.06 208 ALA A N 1
ATOM 1553 C CA . ALA A 1 208 ? -20.856 6.773 -2.646 1.00 87.06 208 ALA A CA 1
ATOM 1554 C C . ALA A 1 208 ? -20.278 5.682 -1.721 1.00 87.06 208 ALA A C 1
ATOM 1556 O O . ALA A 1 208 ? -20.950 5.280 -0.771 1.00 87.06 208 ALA A O 1
ATOM 1557 N N . LEU A 1 209 ? -19.045 5.214 -1.951 1.00 88.56 209 LEU A N 1
ATOM 1558 C CA . LEU A 1 209 ? -18.319 4.330 -1.029 1.00 88.56 209 LEU A CA 1
ATOM 1559 C C . LEU A 1 209 ? -17.895 5.082 0.241 1.00 88.56 209 LEU A C 1
ATOM 1561 O O . LEU A 1 209 ? -18.127 4.585 1.340 1.00 88.56 209 LEU A O 1
ATOM 1565 N N . LEU A 1 210 ? -17.349 6.297 0.109 1.00 83.56 210 LEU A N 1
ATOM 1566 C CA . LEU A 1 210 ? -16.935 7.143 1.240 1.00 83.56 210 LEU A CA 1
ATOM 1567 C C . LEU A 1 210 ? -18.100 7.678 2.088 1.00 83.56 210 LEU A C 1
ATOM 1569 O O . LEU A 1 210 ? -17.864 8.125 3.205 1.00 83.56 210 LEU A O 1
ATOM 1573 N N . GLN A 1 211 ? -19.341 7.620 1.606 1.00 84.00 211 GLN A N 1
ATOM 1574 C CA . GLN A 1 211 ? -20.537 7.946 2.395 1.00 84.00 211 GLN A CA 1
ATOM 1575 C C . GLN A 1 211 ? -21.073 6.776 3.244 1.00 84.00 211 GLN A C 1
ATOM 1577 O O . GLN A 1 211 ? -22.066 6.946 3.953 1.00 84.00 211 GLN A O 1
ATOM 1582 N N . ARG A 1 212 ? -20.460 5.587 3.174 1.00 88.56 212 ARG A N 1
ATOM 1583 C CA . ARG A 1 212 ? -20.881 4.408 3.950 1.00 88.56 212 ARG A CA 1
ATOM 1584 C C . ARG A 1 212 ? -20.352 4.452 5.388 1.00 88.56 212 ARG A C 1
ATOM 1586 O O . ARG A 1 212 ? -19.619 5.355 5.783 1.00 88.56 212 ARG A O 1
ATOM 1593 N N . GLU A 1 213 ? -20.758 3.466 6.189 1.00 88.38 213 GLU A N 1
ATOM 1594 C CA . GLU A 1 213 ? -20.172 3.248 7.512 1.00 88.38 213 GLU A CA 1
ATOM 1595 C C . GLU A 1 213 ? -18.679 2.926 7.360 1.00 88.38 213 GLU A C 1
ATOM 1597 O O . GLU A 1 213 ? -18.326 1.931 6.725 1.00 88.38 213 GLU A O 1
ATOM 1602 N N . GLN A 1 214 ? -17.819 3.736 7.980 1.00 88.06 214 GLN A N 1
ATOM 1603 C CA . GLN A 1 214 ? -16.382 3.490 7.951 1.00 88.06 214 GLN A CA 1
ATOM 1604 C C . GLN A 1 214 ? -15.990 2.485 9.023 1.00 88.06 214 GLN A C 1
ATOM 1606 O O . GLN A 1 214 ? -16.370 2.600 10.191 1.00 88.06 214 GLN A O 1
ATOM 1611 N N . VAL A 1 215 ? -15.210 1.491 8.618 1.00 91.69 215 VAL A N 1
ATOM 1612 C CA . VAL A 1 215 ? -14.902 0.326 9.438 1.00 91.69 215 VAL A CA 1
ATOM 1613 C C . VAL A 1 215 ? -13.407 0.264 9.709 1.00 91.69 215 VAL A C 1
ATOM 1615 O O . VAL A 1 215 ? -12.602 0.190 8.782 1.00 91.69 215 VAL A O 1
ATOM 1618 N N . TYR A 1 216 ? -13.033 0.222 10.986 1.00 91.50 216 TYR A N 1
ATOM 1619 C CA . TYR A 1 216 ? -11.666 -0.100 11.384 1.00 91.50 216 TYR A CA 1
ATOM 1620 C C . TYR A 1 216 ? -11.383 -1.576 11.117 1.00 91.50 216 TYR A C 1
ATOM 1622 O O . TYR A 1 216 ? -12.108 -2.457 11.598 1.00 91.50 216 TYR A O 1
ATOM 1630 N N . LEU A 1 217 ? -10.329 -1.852 10.354 1.00 92.94 217 LEU A N 1
ATOM 1631 C CA . LEU A 1 217 ? -9.852 -3.199 10.076 1.00 92.94 217 LEU A CA 1
ATOM 1632 C C . LEU A 1 217 ? -8.464 -3.410 10.685 1.00 92.94 217 LEU A C 1
ATOM 1634 O O . LEU A 1 217 ? -7.680 -2.478 10.850 1.00 92.94 217 LEU A O 1
ATOM 1638 N N . THR A 1 218 ? -8.153 -4.670 10.962 1.00 91.56 218 THR A N 1
ATOM 1639 C CA . THR A 1 218 ? -6.803 -5.143 11.280 1.00 91.56 218 THR A CA 1
ATOM 1640 C C . THR A 1 218 ? -6.394 -6.233 10.290 1.00 91.56 218 THR A C 1
ATOM 1642 O O . THR A 1 218 ? -7.259 -6.894 9.694 1.00 91.56 218 THR A O 1
ATOM 1645 N N . LEU A 1 219 ? -5.088 -6.424 10.109 1.00 90.50 219 LEU A N 1
ATOM 1646 C CA . LEU A 1 219 ? -4.534 -7.479 9.268 1.00 90.50 219 LEU A CA 1
ATOM 1647 C C . LEU A 1 219 ? -4.496 -8.810 10.038 1.00 90.50 219 LEU A C 1
ATOM 1649 O O . LEU A 1 219 ? -3.876 -8.934 11.094 1.00 90.50 219 LEU A O 1
ATOM 1653 N N . GLU A 1 220 ? -5.173 -9.833 9.522 1.00 88.31 220 GLU A N 1
ATOM 1654 C CA . GLU A 1 220 ? -5.163 -11.172 10.112 1.00 88.31 220 GLU A CA 1
ATOM 1655 C C . GLU A 1 220 ? -3.984 -11.993 9.562 1.00 88.31 220 GLU A C 1
ATOM 1657 O O . GLU A 1 220 ? -4.120 -12.651 8.528 1.00 88.31 220 GLU A O 1
ATOM 1662 N N . ASP A 1 221 ? -2.854 -11.986 10.286 1.00 74.88 221 ASP A N 1
ATOM 1663 C CA . ASP A 1 221 ? -1.680 -12.847 10.049 1.00 74.88 221 ASP A CA 1
ATOM 1664 C C . ASP A 1 221 ? -2.095 -14.325 9.875 1.00 74.88 221 ASP A C 1
ATOM 1666 O O . ASP A 1 221 ? -2.360 -15.042 10.853 1.00 74.88 221 ASP A O 1
ATOM 1670 N N . LYS A 1 222 ? -2.110 -14.832 8.637 1.00 77.31 222 LYS A N 1
ATOM 1671 C CA . LYS A 1 222 ? -2.413 -16.243 8.346 1.00 77.31 222 LYS A CA 1
ATOM 1672 C C . LYS A 1 222 ? -1.147 -17.011 8.014 1.00 77.31 222 LYS A C 1
ATOM 1674 O O . LYS A 1 222 ? -0.635 -16.940 6.905 1.00 77.31 222 LYS A O 1
ATOM 1679 N N . TRP A 1 223 ? -0.731 -17.873 8.945 1.00 68.12 223 TRP A N 1
ATOM 1680 C CA . TRP A 1 223 ? 0.428 -18.771 8.797 1.00 68.12 223 TRP A CA 1
ATOM 1681 C C . TRP A 1 223 ? 0.451 -19.558 7.473 1.00 68.12 223 TRP A C 1
ATOM 1683 O O . TRP A 1 223 ? 1.523 -19.844 6.949 1.00 68.12 223 TRP A O 1
ATOM 1693 N N . PHE A 1 224 ? -0.727 -19.883 6.925 1.00 65.12 224 PHE A N 1
ATOM 1694 C CA . PHE A 1 224 ? -0.894 -20.523 5.619 1.00 65.12 224 PHE A CA 1
ATOM 1695 C C . PHE A 1 224 ? -2.069 -19.900 4.846 1.00 65.12 224 PHE A C 1
ATOM 1697 O O . PHE A 1 224 ? -3.072 -20.559 4.569 1.00 65.12 224 PHE A O 1
ATOM 1704 N N . GLY A 1 225 ? -1.976 -18.613 4.513 1.00 72.38 225 GLY A N 1
ATOM 1705 C CA . GLY A 1 225 ? -2.988 -17.922 3.713 1.00 72.38 225 GLY A CA 1
ATOM 1706 C C . GLY A 1 225 ? -2.464 -16.632 3.084 1.00 72.38 225 GLY A C 1
ATOM 1707 O O . GLY A 1 225 ? -1.312 -16.273 3.308 1.00 72.38 225 GLY A O 1
ATOM 1708 N N . PRO A 1 226 ? -3.280 -15.952 2.263 1.00 82.12 226 PRO A N 1
ATOM 1709 C CA . PRO A 1 226 ? -3.082 -14.534 2.016 1.00 82.12 226 PRO A CA 1
ATOM 1710 C C . PRO A 1 226 ? -3.447 -13.742 3.273 1.00 82.12 226 PRO A C 1
ATOM 1712 O O . PRO A 1 226 ? -4.337 -14.152 4.031 1.00 82.12 226 PRO A O 1
ATOM 1715 N N . ASP A 1 227 ? -2.802 -12.598 3.447 1.00 86.88 227 ASP A N 1
ATOM 1716 C CA . ASP A 1 227 ? -3.172 -11.638 4.476 1.00 86.88 227 ASP A CA 1
ATOM 1717 C C . ASP A 1 227 ? -4.597 -11.148 4.200 1.00 86.88 227 ASP A C 1
ATOM 1719 O O . ASP A 1 227 ? -4.999 -10.953 3.047 1.00 86.88 227 ASP A O 1
ATOM 1723 N N . ALA A 1 228 ? -5.401 -11.056 5.256 1.00 93.44 228 ALA A N 1
ATOM 1724 C CA . ALA A 1 228 ? -6.827 -10.796 5.136 1.00 93.44 228 ALA A CA 1
ATOM 1725 C C . ALA A 1 228 ? -7.263 -9.760 6.161 1.00 93.44 228 ALA A C 1
ATOM 1727 O O . ALA A 1 228 ? -7.097 -9.956 7.364 1.00 93.44 228 ALA A O 1
ATOM 1728 N N . PHE A 1 229 ? -7.889 -8.695 5.689 1.00 94.50 229 PHE A N 1
ATOM 1729 C CA . PHE A 1 229 ? -8.469 -7.679 6.542 1.00 94.50 229 PHE A CA 1
ATOM 1730 C C . PHE A 1 229 ? -9.730 -8.205 7.232 1.00 94.50 229 PHE A C 1
ATOM 1732 O O . PHE A 1 229 ? -10.520 -8.977 6.668 1.00 94.50 229 PHE A O 1
ATOM 1739 N N . LYS A 1 230 ? -9.920 -7.781 8.478 1.00 94.25 230 LYS A N 1
ATOM 1740 C CA . LYS A 1 230 ? -11.081 -8.121 9.299 1.00 94.25 230 LYS A CA 1
ATOM 1741 C C . LYS A 1 230 ? -11.471 -6.937 10.179 1.00 94.25 230 LYS A C 1
ATOM 1743 O O . LYS A 1 230 ? -10.600 -6.287 10.750 1.00 94.25 230 LYS A O 1
ATOM 1748 N N . ARG A 1 231 ? -12.780 -6.707 10.315 1.00 93.44 231 ARG A N 1
ATOM 1749 C CA . ARG A 1 231 ? -13.397 -5.716 11.203 1.00 93.44 231 ARG A CA 1
ATOM 1750 C C . ARG A 1 231 ? -12.903 -5.908 12.627 1.00 93.44 231 ARG A C 1
ATOM 1752 O O . ARG A 1 231 ? -13.058 -6.990 13.201 1.00 93.44 231 ARG A O 1
ATOM 1759 N N . LEU A 1 232 ? -12.350 -4.846 13.194 1.00 89.00 232 LEU A N 1
ATOM 1760 C CA . LEU A 1 232 ? -12.021 -4.803 14.604 1.00 89.00 232 LEU A CA 1
ATOM 1761 C C . LEU A 1 232 ? -13.288 -4.436 15.400 1.00 89.00 232 LEU A C 1
ATOM 1763 O O . LEU A 1 232 ? -13.979 -3.488 15.025 1.00 89.00 232 LEU A O 1
ATOM 1767 N N . PRO A 1 233 ? -13.651 -5.195 16.451 1.00 80.12 233 PRO A N 1
ATOM 1768 C CA . PRO A 1 233 ? -14.925 -5.004 17.145 1.00 80.12 233 PRO A CA 1
ATOM 1769 C C . PRO A 1 233 ? -14.943 -3.837 18.146 1.00 80.12 233 PRO A C 1
ATOM 1771 O O . PRO A 1 233 ? -16.026 -3.457 18.578 1.00 80.12 233 PRO A O 1
ATOM 1774 N N . ASP A 1 234 ? -13.786 -3.285 18.525 1.00 77.38 234 ASP A N 1
ATOM 1775 C CA . ASP A 1 234 ? -13.669 -2.191 19.497 1.00 77.38 234 ASP A CA 1
ATOM 1776 C C . ASP A 1 234 ? -12.656 -1.144 19.000 1.00 77.38 234 ASP A C 1
ATOM 1778 O O . ASP A 1 234 ? -11.523 -1.478 18.643 1.00 77.38 234 ASP A O 1
ATOM 1782 N N . ALA A 1 235 ? -13.070 0.125 18.978 1.00 66.44 235 ALA A N 1
ATOM 1783 C CA . ALA A 1 235 ? -12.239 1.255 18.570 1.00 66.44 235 ALA A CA 1
ATOM 1784 C C . ALA A 1 235 ? -11.078 1.523 19.548 1.00 66.44 235 ALA A C 1
ATOM 1786 O O . ALA A 1 235 ? -10.034 2.027 19.136 1.00 66.44 235 ALA A O 1
ATOM 1787 N N . PHE A 1 236 ? -11.215 1.160 20.828 1.00 66.94 236 PHE A N 1
ATOM 1788 C CA . PHE A 1 236 ? -10.144 1.327 21.810 1.00 66.94 236 PHE A CA 1
ATOM 1789 C C . PHE A 1 236 ? -9.024 0.296 21.627 1.00 66.94 236 PHE A C 1
ATOM 1791 O O . PHE A 1 236 ? -7.849 0.655 21.693 1.00 66.94 236 PHE A O 1
ATOM 1798 N N . ASP A 1 237 ? -9.361 -0.970 21.337 1.00 64.19 237 ASP A N 1
ATOM 1799 C CA . ASP A 1 237 ? -8.344 -1.943 20.909 1.00 64.19 237 ASP A CA 1
ATOM 1800 C C . ASP A 1 237 ? -7.671 -1.438 19.609 1.00 64.19 237 ASP A C 1
ATOM 1802 O O . ASP A 1 237 ? -6.456 -1.560 19.505 1.00 64.19 237 ASP A O 1
ATOM 1806 N N . ALA A 1 238 ? -8.404 -0.779 18.691 1.00 64.75 238 ALA A N 1
ATOM 1807 C CA . ALA A 1 238 ? -7.880 -0.243 17.420 1.00 64.75 238 ALA A CA 1
ATOM 1808 C C . ALA A 1 238 ? -6.738 0.762 17.598 1.00 64.75 238 ALA A C 1
ATOM 1810 O O . ALA A 1 238 ? -5.679 0.618 16.990 1.00 64.75 238 ALA A O 1
ATOM 1811 N N . VAL A 1 239 ? -6.929 1.753 18.472 1.00 63.00 239 VAL A N 1
ATOM 1812 C CA . VAL A 1 239 ? -5.907 2.767 18.789 1.00 63.00 239 VAL A CA 1
ATOM 1813 C C . VAL A 1 239 ? -4.660 2.135 19.426 1.00 63.00 239 VAL A C 1
ATOM 1815 O O . VAL A 1 239 ? -3.562 2.674 19.302 1.00 63.00 239 VAL A O 1
ATOM 1818 N N . MET A 1 240 ? -4.818 0.978 20.076 1.00 64.56 240 MET A N 1
ATOM 1819 C CA . MET A 1 240 ? -3.782 0.289 20.847 1.00 64.56 240 MET A CA 1
ATOM 1820 C C . MET A 1 240 ? -3.182 -0.944 20.137 1.00 64.56 240 MET A C 1
ATOM 1822 O O . MET A 1 240 ? -2.343 -1.627 20.737 1.00 64.56 240 MET A O 1
ATOM 1826 N N . SER A 1 241 ? -3.594 -1.273 18.902 1.00 59.53 241 SER A N 1
ATOM 1827 C CA . SER A 1 241 ? -3.226 -2.530 18.227 1.00 59.53 241 SER A CA 1
ATOM 1828 C C . SER A 1 241 ? -2.617 -2.362 16.828 1.00 59.53 241 SER A C 1
ATOM 1830 O O . SER A 1 241 ? -3.326 -2.461 15.832 1.00 59.53 241 SER A O 1
ATOM 1832 N N . GLY A 1 242 ? -1.282 -2.282 16.763 1.00 67.06 242 GLY A N 1
ATOM 1833 C CA . GLY A 1 242 ? -0.500 -2.528 15.539 1.00 67.06 242 GLY A CA 1
ATOM 1834 C C . GLY A 1 242 ? -0.937 -1.704 14.324 1.00 67.06 242 GLY A C 1
ATOM 1835 O O . GLY A 1 242 ? -1.321 -0.549 14.471 1.00 67.06 242 GLY A O 1
ATOM 1836 N N . ASP A 1 243 ? -0.871 -2.315 13.139 1.00 75.94 243 ASP A N 1
ATOM 1837 C CA . ASP A 1 243 ? -1.292 -1.685 11.887 1.00 75.94 243 ASP A CA 1
ATOM 1838 C C . ASP A 1 243 ? -2.819 -1.517 11.845 1.00 75.94 243 ASP A C 1
ATOM 1840 O O . ASP A 1 243 ? -3.580 -2.493 11.755 1.00 75.94 243 ASP A O 1
ATOM 1844 N N . LEU A 1 244 ? -3.258 -0.260 11.912 1.00 87.12 244 LEU A N 1
ATOM 1845 C CA . LEU A 1 244 ? -4.656 0.134 11.820 1.00 87.12 244 LEU A CA 1
ATOM 1846 C C . LEU A 1 244 ? -5.013 0.521 10.383 1.00 87.12 244 LEU A C 1
ATOM 1848 O O . LEU A 1 244 ? -4.346 1.338 9.744 1.00 87.12 244 LEU A O 1
ATOM 1852 N N . TYR A 1 245 ? -6.124 -0.025 9.899 1.00 91.62 245 TYR A N 1
ATOM 1853 C CA . TYR A 1 245 ? -6.678 0.301 8.593 1.00 91.62 245 TYR A CA 1
ATOM 1854 C C . TYR A 1 245 ? -8.074 0.894 8.738 1.00 91.62 245 TYR A C 1
ATOM 1856 O O . TYR A 1 245 ? -8.856 0.472 9.593 1.00 91.62 245 TYR A O 1
ATOM 1864 N N . LEU A 1 246 ? -8.405 1.833 7.859 1.00 91.38 246 LEU A N 1
ATOM 1865 C CA . LEU A 1 246 ? -9.734 2.423 7.746 1.00 91.38 246 LEU A CA 1
ATOM 1866 C C . LEU A 1 246 ? -10.331 2.017 6.400 1.00 91.38 246 LEU A C 1
ATOM 1868 O O . LEU A 1 246 ? -9.682 2.156 5.365 1.00 91.38 246 LEU A O 1
ATOM 1872 N N . TYR A 1 247 ? -11.548 1.483 6.409 1.00 94.19 247 TYR A N 1
ATOM 1873 C CA . TYR A 1 247 ? -12.195 0.934 5.220 1.00 94.19 247 TYR A CA 1
ATOM 1874 C C . TYR A 1 247 ? -13.562 1.557 4.969 1.00 94.19 247 TYR A C 1
ATOM 1876 O O . TYR A 1 247 ? -14.373 1.660 5.888 1.00 94.19 247 TYR A O 1
ATOM 1884 N N . ALA A 1 248 ? -13.813 1.895 3.706 1.00 93.31 248 ALA A N 1
ATOM 1885 C CA . ALA A 1 248 ? -15.079 2.403 3.197 1.00 93.31 248 ALA A CA 1
ATOM 1886 C C . ALA A 1 248 ? -15.550 1.503 2.044 1.00 93.31 248 ALA A C 1
ATOM 1888 O O . ALA A 1 248 ? -14.940 1.491 0.971 1.00 93.31 248 ALA A O 1
ATOM 1889 N N . GLY A 1 249 ? -16.605 0.711 2.246 1.00 95.06 249 GLY A N 1
ATOM 1890 C CA . GLY A 1 249 ? -17.087 -0.214 1.218 1.00 95.06 249 GLY A CA 1
ATOM 1891 C C . GLY A 1 249 ? -18.071 -1.267 1.711 1.00 95.06 249 GLY A C 1
ATOM 1892 O O . GLY A 1 249 ? -18.654 -1.146 2.788 1.00 95.06 249 GLY A O 1
ATOM 1893 N N . ASP A 1 250 ? -18.296 -2.287 0.888 1.00 94.50 250 ASP A N 1
ATOM 1894 C CA . ASP A 1 250 ? -19.205 -3.391 1.202 1.00 94.50 250 ASP A CA 1
ATOM 1895 C C . ASP A 1 250 ? -18.575 -4.414 2.169 1.00 94.50 250 ASP A C 1
ATOM 1897 O O . ASP A 1 250 ? -17.405 -4.790 2.078 1.00 94.50 250 ASP A O 1
ATOM 1901 N N . MET A 1 251 ? -19.381 -4.900 3.115 1.00 96.38 251 MET A N 1
ATOM 1902 C CA . MET A 1 251 ? -18.962 -5.843 4.156 1.00 96.38 251 MET A CA 1
ATOM 1903 C C . MET A 1 251 ? -19.824 -7.105 4.123 1.00 96.38 251 MET A C 1
ATOM 1905 O O . MET A 1 251 ? -21.050 -7.042 4.027 1.00 96.38 251 MET A O 1
ATOM 1909 N N . LYS A 1 252 ? -19.196 -8.273 4.283 1.00 96.94 252 LYS A N 1
ATOM 1910 C CA . LYS A 1 252 ? -19.876 -9.564 4.447 1.00 96.94 252 LYS A CA 1
ATOM 1911 C C . LYS A 1 252 ? -19.455 -10.198 5.767 1.00 96.94 252 LYS A C 1
ATOM 1913 O O . LYS A 1 252 ? -18.404 -10.828 5.866 1.00 96.94 252 LYS A O 1
ATOM 1918 N N . GLY A 1 253 ? -20.294 -10.022 6.786 1.00 95.94 253 GLY A N 1
ATOM 1919 C CA . GLY A 1 253 ? -19.951 -10.373 8.162 1.00 95.94 253 GLY A CA 1
ATOM 1920 C C . GLY A 1 253 ? -18.891 -9.417 8.707 1.00 95.94 253 GLY A C 1
ATOM 1921 O O . GLY A 1 253 ? -19.091 -8.206 8.719 1.00 95.94 253 GLY A O 1
ATOM 1922 N N . ASP A 1 254 ? -17.754 -9.956 9.138 1.00 95.75 254 ASP A N 1
ATOM 1923 C CA . ASP A 1 254 ? -16.624 -9.200 9.680 1.00 95.75 254 ASP A CA 1
ATOM 1924 C C . ASP A 1 254 ? -15.529 -8.894 8.641 1.00 95.75 254 ASP A C 1
ATOM 1926 O O . ASP A 1 254 ? -14.419 -8.536 9.029 1.00 95.75 254 ASP A O 1
ATOM 1930 N N . ARG A 1 255 ? -15.794 -9.024 7.331 1.00 96.94 255 ARG A N 1
ATOM 1931 C CA . ARG A 1 255 ? -14.772 -8.853 6.277 1.00 96.94 255 ARG A CA 1
ATOM 1932 C C . ARG A 1 255 ? -15.243 -8.013 5.083 1.00 96.94 255 ARG A C 1
ATOM 1934 O O . ARG A 1 255 ? -16.394 -8.177 4.677 1.00 96.94 255 ARG A O 1
ATOM 1941 N N . PRO A 1 256 ? -14.350 -7.207 4.472 1.00 97.88 256 PRO A N 1
ATOM 1942 C CA . PRO A 1 256 ? -14.577 -6.579 3.170 1.00 97.88 256 PRO A CA 1
ATOM 1943 C C . PRO A 1 256 ? -15.013 -7.562 2.079 1.00 97.88 256 PRO A C 1
ATOM 1945 O O . PRO A 1 256 ? -14.512 -8.690 2.001 1.00 97.88 256 PRO A O 1
ATOM 1948 N N . GLN A 1 257 ? -15.927 -7.131 1.217 1.00 97.94 257 GLN A N 1
ATOM 1949 C CA . GLN A 1 257 ? -16.469 -7.919 0.110 1.00 97.94 257 GLN A CA 1
ATOM 1950 C C . GLN A 1 257 ? -16.979 -6.974 -0.978 1.00 97.94 257 GLN A C 1
ATOM 1952 O O . GLN A 1 257 ? -17.723 -6.069 -0.661 1.00 97.94 257 GLN A O 1
ATOM 1957 N N . GLY A 1 258 ? -16.690 -7.207 -2.257 1.00 97.50 258 GLY A N 1
ATOM 1958 C CA . GLY A 1 258 ? -17.112 -6.279 -3.313 1.00 97.50 258 GLY A CA 1
ATOM 1959 C C . GLY A 1 258 ? -16.215 -5.042 -3.359 1.00 97.50 258 GLY A C 1
ATOM 1960 O O . GLY A 1 258 ? -15.030 -5.143 -3.050 1.00 97.50 258 GLY A O 1
ATOM 1961 N N . LYS A 1 259 ? -16.740 -3.893 -3.791 1.00 96.19 259 LYS A N 1
ATOM 1962 C CA . LYS A 1 259 ? -15.933 -2.674 -3.936 1.00 96.19 259 LYS A CA 1
ATOM 1963 C C . LYS A 1 259 ? -15.616 -2.048 -2.579 1.00 96.19 259 LYS A C 1
ATOM 1965 O O . LYS A 1 259 ? -16.461 -2.022 -1.683 1.00 96.19 259 LYS A O 1
ATOM 1970 N N . GLY A 1 260 ? -14.428 -1.468 -2.459 1.00 95.25 260 GLY A N 1
ATOM 1971 C CA . GLY A 1 260 ? -14.117 -0.569 -1.359 1.00 95.25 260 GLY A CA 1
ATOM 1972 C C . GLY A 1 260 ? -12.796 0.168 -1.513 1.00 95.25 260 GLY A C 1
ATOM 1973 O O . GLY A 1 260 ? -11.990 -0.112 -2.403 1.00 95.25 260 GLY A O 1
ATOM 1974 N N . ILE A 1 261 ? -12.605 1.108 -0.598 1.00 93.56 261 ILE A N 1
ATOM 1975 C CA . ILE A 1 261 ? -11.418 1.937 -0.437 1.00 93.56 261 ILE A CA 1
ATOM 1976 C C . ILE A 1 261 ? -10.811 1.579 0.918 1.00 93.56 261 ILE A C 1
ATOM 1978 O O . ILE A 1 261 ? -11.516 1.519 1.928 1.00 93.56 261 ILE A O 1
ATOM 1982 N N . LEU A 1 262 ? -9.511 1.319 0.933 1.00 94.62 262 LEU A N 1
ATOM 1983 C CA . LEU A 1 262 ? -8.735 0.994 2.119 1.00 94.62 262 LEU A CA 1
ATOM 1984 C C . LEU A 1 262 ? -7.652 2.049 2.305 1.00 94.62 262 LEU A C 1
ATOM 1986 O O . LEU A 1 262 ? -6.844 2.285 1.404 1.00 94.62 262 LEU A O 1
ATOM 1990 N N . PHE A 1 263 ? -7.604 2.616 3.499 1.00 92.12 263 PHE A N 1
ATOM 1991 C CA . PHE A 1 263 ? -6.532 3.479 3.961 1.00 92.12 263 PHE A CA 1
ATOM 1992 C C . PHE A 1 263 ? -5.715 2.753 5.030 1.00 92.12 263 PHE A C 1
ATOM 1994 O O . PHE A 1 263 ? -6.266 1.972 5.812 1.00 92.12 263 PHE A O 1
ATOM 2001 N N . THR A 1 264 ? -4.417 3.029 5.090 1.00 90.44 264 THR A N 1
ATOM 2002 C CA . THR A 1 264 ? -3.528 2.587 6.171 1.00 90.44 264 THR A CA 1
ATOM 2003 C C . THR A 1 264 ? -3.108 3.779 7.013 1.00 90.44 264 THR A C 1
ATOM 2005 O O . THR A 1 264 ? -2.879 4.867 6.482 1.00 90.44 264 THR A O 1
ATOM 2008 N N . GLU A 1 265 ? -2.961 3.563 8.316 1.00 87.25 265 GLU A N 1
ATOM 2009 C CA . GLU A 1 265 ? -2.262 4.501 9.189 1.00 87.25 265 GLU A CA 1
ATOM 2010 C C . GLU A 1 265 ? -0.800 4.682 8.732 1.00 87.25 265 GLU A C 1
ATOM 2012 O O . GLU A 1 265 ? -0.115 3.728 8.324 1.00 87.25 265 GLU A O 1
ATOM 2017 N N . THR A 1 266 ? -0.321 5.921 8.788 1.00 78.81 266 THR A N 1
ATOM 2018 C CA . THR A 1 266 ? 1.089 6.287 8.634 1.00 78.81 266 THR A CA 1
ATOM 2019 C C . THR A 1 266 ? 1.756 6.527 9.987 1.00 78.81 266 THR A C 1
ATOM 2021 O O . THR A 1 266 ? 1.087 6.580 11.012 1.00 78.81 266 THR A O 1
ATOM 2024 N N . ASP A 1 267 ? 3.090 6.612 10.017 1.00 68.38 267 ASP A N 1
ATOM 2025 C CA . ASP A 1 267 ? 3.860 6.685 11.269 1.00 68.38 267 ASP A CA 1
ATOM 2026 C C . ASP A 1 267 ? 3.812 8.100 11.894 1.00 68.38 267 ASP A C 1
ATOM 2028 O O . ASP A 1 267 ? 4.792 8.849 11.941 1.00 68.38 267 ASP A O 1
ATOM 2032 N N . SER A 1 268 ? 2.615 8.511 12.317 1.00 61.09 268 SER A N 1
ATOM 2033 C CA . SER A 1 268 ? 2.356 9.735 13.074 1.00 61.09 268 SER A CA 1
ATOM 2034 C C . SER A 1 268 ? 2.330 9.433 14.569 1.00 61.09 268 SER A C 1
ATOM 2036 O O . SER A 1 268 ? 1.638 8.522 15.028 1.00 61.09 268 SER A O 1
ATOM 2038 N N . SER A 1 269 ? 3.060 10.222 15.361 1.00 59.22 269 SER A N 1
ATOM 2039 C CA . SER A 1 269 ? 3.003 10.089 16.813 1.00 59.22 269 SER A CA 1
ATOM 2040 C C . SER A 1 269 ? 1.622 10.496 17.329 1.00 59.22 269 SER A C 1
ATOM 2042 O O . SER A 1 269 ? 1.010 11.444 16.844 1.00 59.22 269 SER A O 1
ATOM 2044 N N . ILE A 1 270 ? 1.161 9.800 18.373 1.00 54.94 270 ILE A N 1
ATOM 2045 C CA . ILE A 1 270 ? -0.169 9.961 18.997 1.00 54.94 270 ILE A CA 1
ATOM 2046 C C . ILE A 1 270 ? -0.511 11.412 19.396 1.00 54.94 270 ILE A C 1
ATOM 2048 O O . ILE A 1 270 ? -1.672 11.724 19.639 1.00 54.94 270 ILE A O 1
ATOM 2052 N N . THR A 1 271 ? 0.498 12.280 19.492 1.00 58.34 271 THR A N 1
ATOM 2053 C CA . THR A 1 271 ? 0.398 13.706 19.825 1.00 58.34 271 THR A CA 1
ATOM 2054 C C . THR A 1 271 ? -0.287 14.546 18.742 1.00 58.34 271 THR A C 1
ATOM 2056 O O . THR A 1 271 ? -0.853 15.575 19.080 1.00 58.34 271 THR A O 1
ATOM 2059 N N . TYR A 1 272 ? -0.248 14.127 17.472 1.00 61.69 272 TYR A N 1
ATOM 2060 C CA . TYR A 1 272 ? -0.713 14.918 16.317 1.00 61.69 272 TYR A CA 1
ATOM 2061 C C . TYR A 1 272 ? -1.874 14.249 15.554 1.00 61.69 272 TYR A C 1
ATOM 2063 O O . TYR A 1 272 ? -2.059 14.468 14.362 1.00 61.69 272 TYR A O 1
ATOM 2071 N N . GLY A 1 273 ? -2.623 13.367 16.223 1.00 71.19 273 GLY A N 1
ATOM 2072 C CA . GLY A 1 273 ? -3.615 12.517 15.561 1.00 71.19 273 GLY A CA 1
ATOM 2073 C C . GLY A 1 273 ? -2.986 11.438 14.668 1.00 71.19 273 GLY A C 1
ATOM 2074 O O . GLY A 1 273 ? -1.767 11.330 14.533 1.00 71.19 273 GLY A O 1
ATOM 2075 N N . LYS A 1 274 ? -3.835 10.583 14.091 1.00 79.62 274 LYS A N 1
ATOM 2076 C CA . LYS A 1 274 ? -3.439 9.536 13.142 1.00 79.62 274 LYS A CA 1
ATOM 2077 C C . LYS A 1 274 ? -3.694 10.011 11.720 1.00 79.62 274 LYS A C 1
ATOM 2079 O O . LYS A 1 274 ? -4.840 10.294 11.365 1.00 79.62 274 LYS A O 1
ATOM 2084 N N . VAL A 1 275 ? -2.654 10.054 10.895 1.00 84.75 275 VAL A N 1
ATOM 2085 C CA . VAL A 1 275 ? -2.804 10.352 9.466 1.00 84.75 275 VAL A CA 1
ATOM 2086 C C . VAL A 1 275 ? -2.987 9.046 8.694 1.00 84.75 275 VAL A C 1
ATOM 2088 O O . VAL A 1 275 ? -2.304 8.050 8.923 1.00 84.75 275 VAL A O 1
ATOM 2091 N N . PHE A 1 276 ? -3.962 9.036 7.793 1.00 86.75 276 PHE A N 1
ATOM 2092 C CA . PHE A 1 276 ? -4.286 7.903 6.939 1.00 86.75 276 PHE A CA 1
ATOM 2093 C C . PHE A 1 276 ? -3.927 8.221 5.489 1.00 86.75 276 PHE A C 1
ATOM 2095 O O . PHE A 1 276 ? -4.344 9.243 4.935 1.00 86.75 276 PHE A O 1
ATOM 2102 N N . THR A 1 277 ? -3.177 7.311 4.868 1.00 87.06 277 THR A N 1
ATOM 2103 C CA . THR A 1 277 ? -2.861 7.340 3.436 1.00 87.06 277 THR A CA 1
ATOM 2104 C C . THR A 1 277 ? -3.634 6.257 2.692 1.00 87.06 277 THR A C 1
ATOM 2106 O O . THR A 1 277 ? -4.019 5.235 3.269 1.00 87.06 277 THR A O 1
ATOM 2109 N N . LEU A 1 278 ? -3.889 6.482 1.407 1.00 89.44 278 LEU A N 1
ATOM 2110 C CA . LEU A 1 278 ? -4.564 5.519 0.546 1.00 89.44 278 LEU A CA 1
ATOM 2111 C C . LEU A 1 278 ? -3.674 4.279 0.367 1.00 89.44 278 LEU A C 1
ATOM 2113 O O . LEU A 1 278 ? -2.499 4.407 0.045 1.00 89.44 278 LEU A O 1
ATOM 2117 N N . ALA A 1 279 ? -4.231 3.085 0.579 1.00 93.00 279 ALA A N 1
ATOM 2118 C CA . ALA A 1 279 ? -3.505 1.814 0.483 1.00 93.00 279 ALA A CA 1
ATOM 2119 C C . ALA A 1 279 ? -4.033 0.924 -0.652 1.00 93.00 279 ALA A C 1
ATOM 2121 O O . ALA A 1 279 ? -3.260 0.273 -1.356 1.00 93.00 279 ALA A O 1
ATOM 2122 N N . TYR A 1 280 ? -5.353 0.884 -0.853 1.00 94.44 280 TYR A N 1
ATOM 2123 C CA . TYR A 1 280 ? -5.958 0.109 -1.935 1.00 94.44 280 TYR A CA 1
ATOM 2124 C C . TYR A 1 280 ? -7.327 0.646 -2.344 1.00 94.44 280 TYR A C 1
ATOM 2126 O O . TYR A 1 280 ? -8.123 1.075 -1.509 1.00 94.44 280 TYR A O 1
ATOM 2134 N N . VAL A 1 281 ? -7.621 0.536 -3.633 1.00 93.44 281 VAL A N 1
ATOM 2135 C CA . VAL A 1 281 ? -8.931 0.807 -4.226 1.00 93.44 281 VAL A CA 1
ATOM 2136 C C . VAL A 1 281 ? -9.257 -0.357 -5.136 1.00 93.44 281 VAL A C 1
ATOM 2138 O O . VAL A 1 281 ? -8.488 -0.649 -6.049 1.00 93.44 281 VAL A O 1
ATOM 2141 N N . GLY A 1 282 ? -10.393 -1.014 -4.941 1.00 95.31 282 GLY A N 1
ATOM 2142 C CA . GLY A 1 282 ? -10.767 -2.100 -5.837 1.00 95.31 282 GLY A CA 1
ATOM 2143 C C . GLY A 1 282 ? -11.744 -3.081 -5.230 1.00 95.31 282 GLY A C 1
ATOM 2144 O O . GLY A 1 282 ? -12.521 -2.754 -4.329 1.00 95.31 282 GLY A O 1
ATOM 2145 N N . TYR A 1 283 ? -11.688 -4.303 -5.745 1.00 97.88 283 TYR A N 1
ATOM 2146 C CA . TYR A 1 283 ? -12.525 -5.405 -5.308 1.00 97.88 283 TYR A CA 1
ATOM 2147 C C . TYR A 1 283 ? -11.873 -6.258 -4.206 1.00 97.88 283 TYR A C 1
ATOM 2149 O O . TYR A 1 283 ? -10.687 -6.595 -4.223 1.00 97.88 283 TYR A O 1
ATOM 2157 N N . PHE A 1 284 ? -12.705 -6.659 -3.249 1.00 98.12 284 PHE A N 1
ATOM 2158 C CA . PHE A 1 284 ? -12.383 -7.546 -2.141 1.00 98.12 284 PHE A CA 1
ATOM 2159 C C . PHE A 1 284 ? -13.217 -8.828 -2.214 1.00 98.12 284 PHE A C 1
ATOM 2161 O O . PHE A 1 284 ? -14.407 -8.807 -2.536 1.00 98.12 284 PHE A O 1
ATOM 2168 N N . ASP A 1 285 ? -12.625 -9.947 -1.811 1.00 97.75 285 ASP A N 1
ATOM 2169 C CA . ASP A 1 285 ? -13.347 -11.175 -1.490 1.00 97.75 285 ASP A CA 1
ATOM 2170 C C . ASP A 1 285 ? -12.884 -11.706 -0.134 1.00 97.75 285 ASP A C 1
ATOM 2172 O O . ASP A 1 285 ? -11.696 -11.955 0.072 1.00 97.75 285 ASP A O 1
ATOM 2176 N N . GLN A 1 286 ? -13.819 -11.841 0.812 1.00 96.50 286 GLN A N 1
ATOM 2177 C CA . GLN A 1 286 ? -13.548 -12.309 2.178 1.00 96.50 286 GLN A CA 1
ATOM 2178 C C . GLN A 1 286 ? -12.351 -11.603 2.850 1.00 96.50 286 GLN A C 1
ATOM 2180 O O . GLN A 1 286 ? -11.518 -12.234 3.506 1.00 96.50 286 GLN A O 1
ATOM 2185 N N . GLY A 1 287 ? -12.280 -10.278 2.701 1.00 96.75 287 GLY A N 1
ATOM 2186 C CA . GLY A 1 287 ? -11.242 -9.431 3.288 1.00 96.75 287 GLY A CA 1
ATOM 2187 C C . GLY A 1 287 ? -9.900 -9.467 2.565 1.00 96.75 287 GLY A C 1
ATOM 2188 O O . GLY A 1 287 ? -8.908 -9.028 3.129 1.00 96.75 287 GLY A O 1
ATOM 2189 N N . VAL A 1 288 ? -9.836 -9.990 1.343 1.00 97.06 288 VAL A N 1
ATOM 2190 C CA . VAL A 1 288 ? -8.597 -10.133 0.569 1.00 97.06 288 VAL A CA 1
ATOM 2191 C C . VAL A 1 288 ? -8.770 -9.463 -0.798 1.00 97.06 288 VAL A C 1
ATOM 2193 O O . VAL A 1 288 ? -9.829 -9.614 -1.403 1.00 97.06 288 VAL A O 1
ATOM 2196 N N . PHE A 1 289 ? -7.750 -8.768 -1.319 1.00 97.44 289 PHE A N 1
ATOM 2197 C CA . PHE A 1 289 ? -7.803 -8.183 -2.671 1.00 97.44 289 PHE A CA 1
ATOM 2198 C C . PHE A 1 289 ? -8.088 -9.269 -3.724 1.00 97.44 289 PHE A C 1
ATOM 2200 O O . PHE A 1 289 ? -7.414 -10.313 -3.758 1.00 97.44 289 PHE A O 1
ATOM 2207 N N . SER A 1 290 ? -9.104 -9.057 -4.561 1.00 97.56 290 SER A N 1
ATOM 2208 C CA . SER A 1 290 ? -9.612 -10.069 -5.493 1.00 97.56 290 SER A CA 1
ATOM 2209 C C . SER A 1 290 ? -10.432 -9.422 -6.606 1.00 97.56 290 SER A C 1
ATOM 2211 O O . SER A 1 290 ? -11.428 -8.773 -6.317 1.00 97.56 290 SER A O 1
ATOM 2213 N N . GLY A 1 291 ? -10.058 -9.626 -7.871 1.00 97.81 291 GLY A N 1
ATOM 2214 C CA . GLY A 1 291 ? -10.588 -8.851 -8.999 1.00 97.81 291 GLY A CA 1
ATOM 2215 C C . GLY A 1 291 ? -9.726 -7.622 -9.297 1.00 97.81 291 GLY A C 1
ATOM 2216 O O . GLY A 1 291 ? -8.562 -7.580 -8.905 1.00 97.81 291 GLY A O 1
ATOM 2217 N N . TYR A 1 292 ? -10.270 -6.646 -10.021 1.00 96.44 292 TYR A N 1
ATOM 2218 C CA . TYR A 1 292 ? -9.541 -5.427 -10.376 1.00 96.44 292 TYR A CA 1
ATOM 2219 C C . TYR A 1 292 ? -9.291 -4.517 -9.161 1.00 96.44 292 TYR A C 1
ATOM 2221 O O . TYR A 1 292 ? -10.161 -4.374 -8.296 1.00 96.44 292 TYR A O 1
ATOM 2229 N N . GLY A 1 293 ? -8.133 -3.857 -9.127 1.00 94.75 293 GLY A N 1
ATOM 2230 C CA . GLY A 1 293 ? -7.867 -2.739 -8.229 1.00 94.75 293 GLY A CA 1
ATOM 2231 C C . GLY A 1 293 ? -6.520 -2.059 -8.468 1.00 94.75 293 GLY A C 1
ATOM 2232 O O . GLY A 1 293 ? -5.709 -2.497 -9.283 1.00 94.75 293 GLY A O 1
ATOM 2233 N N . MET A 1 294 ? -6.280 -1.001 -7.701 1.00 93.38 294 MET A N 1
ATOM 2234 C CA . MET A 1 294 ? -5.026 -0.263 -7.621 1.00 93.38 294 MET A CA 1
ATOM 2235 C C . MET A 1 294 ? -4.504 -0.320 -6.183 1.00 93.38 294 MET A C 1
ATOM 2237 O O . MET A 1 294 ? -5.232 -0.010 -5.236 1.00 93.38 294 MET A O 1
ATOM 2241 N N . LYS A 1 295 ? -3.249 -0.742 -6.018 1.00 95.25 295 LYS A N 1
ATOM 2242 C CA . LYS A 1 295 ? -2.529 -0.782 -4.742 1.00 95.25 295 LYS A CA 1
ATOM 2243 C C . LYS A 1 295 ? -1.539 0.373 -4.683 1.00 95.25 295 LYS A C 1
ATOM 2245 O O . LYS A 1 295 ? -0.824 0.635 -5.649 1.00 95.25 295 LYS A O 1
ATOM 2250 N N . TYR A 1 296 ? -1.493 1.010 -3.525 1.00 93.06 296 TYR A N 1
ATOM 2251 C CA . TYR A 1 296 ? -0.620 2.128 -3.213 1.00 93.06 296 TYR A CA 1
ATOM 2252 C C . TYR A 1 296 ? 0.389 1.720 -2.136 1.00 93.06 296 TYR A C 1
ATOM 2254 O O . TYR A 1 296 ? 0.135 0.817 -1.337 1.00 93.06 296 TYR A O 1
ATOM 2262 N N . GLU A 1 297 ? 1.531 2.395 -2.128 1.00 91.81 297 GLU A N 1
ATOM 2263 C CA . GLU A 1 297 ? 2.602 2.254 -1.146 1.00 91.81 297 GLU A CA 1
ATOM 2264 C C . GLU A 1 297 ? 2.936 3.603 -0.501 1.00 91.81 297 GLU A C 1
ATOM 2266 O O . GLU A 1 297 ? 2.692 4.662 -1.086 1.00 91.81 297 GLU A O 1
ATOM 2271 N N . LYS A 1 298 ? 3.484 3.568 0.720 1.00 88.38 298 LYS A N 1
ATOM 2272 C CA . LYS A 1 298 ? 3.922 4.770 1.453 1.00 88.38 298 LYS A CA 1
ATOM 2273 C C . LYS A 1 298 ? 5.131 5.399 0.764 1.00 88.38 298 LYS A C 1
ATOM 2275 O O . LYS A 1 298 ? 6.020 4.678 0.317 1.00 88.38 298 LYS A O 1
ATOM 2280 N N . ALA A 1 299 ? 5.217 6.728 0.723 1.00 84.62 299 ALA A N 1
ATOM 2281 C CA . ALA A 1 299 ? 6.361 7.413 0.118 1.00 84.62 299 ALA A CA 1
ATOM 2282 C C . ALA A 1 299 ? 7.707 7.046 0.783 1.00 84.62 299 ALA A C 1
ATOM 2284 O O . ALA A 1 299 ? 8.716 6.937 0.083 1.00 84.62 299 ALA A O 1
ATOM 2285 N N . SER A 1 300 ? 7.726 6.784 2.096 1.00 79.69 300 SER A N 1
ATOM 2286 C CA . SER A 1 300 ? 8.900 6.274 2.830 1.00 79.69 300 SER A CA 1
ATOM 2287 C C . SER A 1 300 ? 9.451 4.938 2.310 1.00 79.69 300 SER A C 1
ATOM 2289 O O . SER A 1 300 ? 10.653 4.696 2.390 1.00 79.69 300 SER A O 1
ATOM 2291 N N . ASN A 1 301 ? 8.619 4.086 1.699 1.00 83.62 301 ASN A N 1
ATOM 2292 C CA . ASN A 1 301 ? 9.082 2.825 1.109 1.00 83.62 301 ASN A CA 1
ATOM 2293 C C . ASN A 1 301 ? 9.971 3.047 -0.132 1.00 83.62 301 ASN A C 1
ATOM 2295 O O . ASN A 1 301 ? 10.688 2.133 -0.542 1.00 83.62 301 ASN A O 1
ATOM 2299 N N . PHE A 1 302 ? 9.952 4.256 -0.707 1.00 82.31 302 PHE A N 1
ATOM 2300 C CA . PHE A 1 302 ? 10.851 4.687 -1.779 1.00 82.31 302 PHE A CA 1
ATOM 2301 C C . PHE A 1 302 ? 11.978 5.596 -1.254 1.00 82.31 302 PHE A C 1
ATOM 2303 O O . PHE A 1 302 ? 13.157 5.326 -1.490 1.00 82.31 302 PHE A O 1
ATOM 2310 N N . TYR A 1 303 ? 11.635 6.648 -0.501 1.00 75.12 303 TYR A N 1
ATOM 2311 C CA . TYR A 1 303 ? 12.606 7.563 0.107 1.00 75.12 303 TYR A CA 1
ATOM 2312 C C . TYR A 1 303 ? 13.093 7.022 1.453 1.00 75.12 303 TYR A C 1
ATOM 2314 O O . TYR A 1 303 ? 12.367 7.095 2.441 1.00 75.12 303 TYR A O 1
ATOM 2322 N N . ASN A 1 304 ? 14.335 6.531 1.511 1.00 63.59 304 ASN A N 1
ATOM 2323 C CA . ASN A 1 304 ? 14.875 5.927 2.733 1.00 63.59 304 ASN A CA 1
ATOM 2324 C C . ASN A 1 304 ? 14.857 6.870 3.962 1.00 63.59 304 ASN A C 1
ATOM 2326 O O . ASN A 1 304 ? 14.884 8.098 3.837 1.00 63.59 304 ASN A O 1
ATOM 2330 N N . ASP A 1 305 ? 14.890 6.277 5.160 1.00 54.59 305 ASP A N 1
ATOM 2331 C CA . ASP A 1 305 ? 14.805 6.999 6.442 1.00 54.59 305 ASP A CA 1
ATOM 2332 C C . ASP A 1 305 ? 15.907 8.053 6.660 1.00 54.59 305 ASP A C 1
ATOM 2334 O O . ASP A 1 305 ? 15.720 9.033 7.386 1.00 54.59 305 ASP A O 1
ATOM 2338 N N . GLU A 1 306 ? 17.075 7.898 6.027 1.00 55.22 306 GLU A N 1
ATOM 2339 C CA . GLU A 1 306 ? 18.132 8.906 6.128 1.00 55.22 306 GLU A CA 1
ATOM 2340 C C . GLU A 1 306 ? 17.786 10.160 5.305 1.00 55.22 306 GLU A C 1
ATOM 2342 O O . GLU A 1 306 ? 18.045 11.283 5.750 1.00 55.22 306 GLU A O 1
ATOM 2347 N N . TYR A 1 307 ? 17.141 9.993 4.146 1.00 56.91 307 TYR A N 1
ATOM 2348 C CA . TYR A 1 307 ? 16.670 11.090 3.296 1.00 56.91 307 TYR A CA 1
ATOM 2349 C C . TYR A 1 307 ? 15.452 11.810 3.871 1.00 56.91 307 TYR A C 1
ATOM 2351 O O . TYR A 1 307 ? 15.432 13.050 3.868 1.00 56.91 307 TYR A O 1
ATOM 2359 N N . THR A 1 308 ? 14.474 11.079 4.419 1.00 53.59 308 THR A N 1
ATOM 2360 C CA . THR A 1 308 ? 13.316 11.699 5.088 1.00 53.59 308 THR A CA 1
ATOM 2361 C C . THR A 1 308 ? 13.781 12.613 6.227 1.00 53.59 308 THR A C 1
ATOM 2363 O O . THR A 1 308 ? 13.322 13.751 6.330 1.00 53.59 308 THR A O 1
ATOM 2366 N N . SER A 1 309 ? 14.793 12.219 7.007 1.00 52.31 309 SER A N 1
ATOM 2367 C CA . SER A 1 309 ? 15.327 13.058 8.092 1.00 52.31 309 SER A CA 1
ATOM 2368 C C . SER A 1 309 ? 15.870 14.437 7.654 1.00 52.31 309 SER A C 1
ATOM 2370 O O . SER A 1 309 ? 15.872 15.376 8.459 1.00 52.31 309 SER A O 1
ATOM 2372 N N . ARG A 1 310 ? 16.324 14.583 6.395 1.00 54.81 310 ARG A N 1
ATOM 2373 C CA . ARG A 1 310 ? 16.981 15.803 5.881 1.00 54.81 310 ARG A CA 1
ATOM 2374 C C . ARG A 1 310 ? 16.057 16.704 5.064 1.00 54.81 310 ARG A C 1
ATOM 2376 O O . ARG A 1 310 ? 16.044 17.906 5.308 1.00 54.81 310 ARG A O 1
ATOM 2383 N N . TYR A 1 311 ? 15.291 16.145 4.125 1.00 52.31 311 TYR A N 1
ATOM 2384 C CA . TYR A 1 311 ? 14.475 16.922 3.170 1.00 52.31 311 TYR A CA 1
ATOM 2385 C C . TYR A 1 311 ? 13.011 17.074 3.584 1.00 52.31 311 TYR A C 1
ATOM 2387 O O . TYR A 1 311 ? 12.288 17.930 3.081 1.00 52.31 311 TYR A O 1
ATOM 2395 N N . THR A 1 312 ? 12.572 16.292 4.563 1.00 50.78 312 THR A N 1
ATOM 2396 C CA . THR A 1 312 ? 11.223 16.403 5.124 1.00 50.78 312 THR A CA 1
ATOM 2397 C C . THR A 1 312 ? 11.133 17.486 6.218 1.00 50.78 312 THR A C 1
ATOM 2399 O O . THR A 1 312 ? 10.081 18.067 6.459 1.00 50.78 312 THR A O 1
ATOM 2402 N N . ARG A 1 313 ? 12.300 17.989 6.661 1.00 49.62 313 ARG A N 1
ATOM 2403 C CA . ARG A 1 313 ? 12.470 19.342 7.238 1.00 49.62 313 ARG A CA 1
ATOM 2404 C C . ARG A 1 313 ? 12.176 20.503 6.265 1.00 49.62 313 ARG A C 1
ATOM 2406 O O . ARG A 1 313 ? 12.351 21.654 6.649 1.00 49.62 313 ARG A O 1
ATOM 2413 N N . GLY A 1 314 ? 11.769 20.223 5.022 1.00 44.00 314 GLY A N 1
ATOM 2414 C CA . GLY A 1 314 ? 11.199 21.214 4.100 1.00 44.00 314 GLY A CA 1
ATOM 2415 C C . GLY A 1 314 ? 9.799 21.688 4.515 1.00 44.00 314 GLY A C 1
ATOM 2416 O O . GLY A 1 314 ? 9.404 22.799 4.173 1.00 44.00 314 GLY A O 1
ATOM 2417 N N . SER A 1 315 ? 9.081 20.893 5.317 1.00 50.97 315 SER A N 1
ATOM 2418 C CA . SER A 1 315 ? 7.960 21.379 6.125 1.00 50.97 315 SER A CA 1
ATOM 2419 C C . SER A 1 315 ? 8.476 22.384 7.158 1.00 50.97 315 SER A C 1
ATOM 2421 O O . SER A 1 315 ? 9.428 22.084 7.883 1.00 50.97 315 SER A O 1
ATOM 2423 N N . THR A 1 316 ? 7.813 23.536 7.312 1.00 48.50 316 THR A N 1
ATOM 2424 C CA . THR A 1 316 ? 8.122 24.497 8.392 1.00 48.50 316 THR A CA 1
ATOM 2425 C C . THR A 1 316 ? 7.970 23.899 9.792 1.00 48.50 316 THR A C 1
ATOM 2427 O O . THR A 1 316 ? 8.562 24.413 10.740 1.00 48.50 316 THR A O 1
ATOM 2430 N N . ASN A 1 317 ? 7.212 22.805 9.909 1.00 57.25 317 ASN A N 1
ATOM 2431 C CA . ASN A 1 317 ? 6.971 22.054 11.138 1.00 57.25 317 ASN A CA 1
ATOM 2432 C C . ASN A 1 317 ? 7.744 20.716 11.196 1.00 57.25 317 ASN A C 1
ATOM 2434 O O . ASN A 1 317 ? 7.738 20.046 12.227 1.00 57.25 317 ASN A O 1
ATOM 2438 N N . GLY A 1 318 ? 8.455 20.344 10.125 1.00 64.75 318 GLY A N 1
ATOM 2439 C CA . GLY A 1 318 ? 9.327 19.169 10.060 1.00 64.75 318 GLY A CA 1
ATOM 2440 C C . GLY A 1 318 ? 8.626 17.813 9.924 1.00 64.75 318 GLY A C 1
ATOM 2441 O O . GLY A 1 318 ? 9.222 16.810 10.318 1.00 64.75 318 GLY A O 1
ATOM 2442 N N . LEU A 1 319 ? 7.392 17.771 9.404 1.00 71.94 319 LEU A N 1
ATOM 2443 C CA . LEU A 1 319 ? 6.654 16.517 9.205 1.00 71.94 319 LEU A CA 1
ATOM 2444 C C . LEU A 1 319 ? 7.280 15.628 8.120 1.00 71.94 319 LEU A C 1
ATOM 2446 O O . LEU A 1 319 ? 7.693 16.119 7.072 1.00 71.94 319 LEU A O 1
ATOM 2450 N N . SER A 1 320 ? 7.275 14.310 8.344 1.00 77.12 320 SER A N 1
ATOM 2451 C CA . SER A 1 320 ? 7.683 13.301 7.360 1.00 77.12 320 SER A CA 1
ATOM 2452 C C . SER A 1 320 ? 6.666 13.129 6.217 1.00 77.12 320 SER A C 1
ATOM 2454 O O . SER A 1 320 ? 5.507 13.518 6.340 1.00 77.12 320 SER A O 1
ATOM 2456 N N . LEU A 1 321 ? 7.061 12.500 5.099 1.00 78.75 321 LEU A N 1
ATOM 2457 C CA . LEU A 1 321 ? 6.142 12.219 3.981 1.00 78.75 321 LEU A CA 1
ATOM 2458 C C . LEU A 1 321 ? 4.998 11.302 4.428 1.00 78.75 321 LEU A C 1
ATOM 2460 O O . LEU A 1 321 ? 3.862 11.458 3.990 1.00 78.75 321 LEU A O 1
ATOM 2464 N N . ASP A 1 322 ? 5.300 10.404 5.364 1.00 79.81 322 ASP A N 1
ATOM 2465 C CA . ASP A 1 322 ? 4.333 9.535 6.015 1.00 79.81 322 ASP A CA 1
ATOM 2466 C C . ASP A 1 322 ? 3.427 10.334 6.957 1.00 79.81 322 ASP A C 1
ATOM 2468 O O . ASP A 1 322 ? 2.214 10.170 6.901 1.00 79.81 322 ASP A O 1
ATOM 2472 N N . GLN A 1 323 ? 3.951 11.273 7.748 1.00 82.06 323 GLN A N 1
ATOM 2473 C CA . GLN A 1 323 ? 3.125 12.184 8.556 1.00 82.06 323 GLN A CA 1
ATOM 2474 C C . GLN A 1 323 ? 2.251 13.118 7.702 1.00 82.06 323 GLN A C 1
ATOM 2476 O O . GLN A 1 323 ? 1.192 13.536 8.148 1.00 82.06 323 GLN A O 1
ATOM 2481 N N . LEU A 1 324 ? 2.638 13.394 6.455 1.00 83.50 324 LEU A N 1
ATOM 2482 C CA . LEU A 1 324 ? 1.797 14.058 5.454 1.00 83.50 324 LEU A CA 1
ATOM 2483 C C . LEU A 1 324 ? 0.862 13.086 4.706 1.00 83.50 324 LEU A C 1
ATOM 2485 O O . LEU A 1 324 ? 0.060 13.509 3.874 1.00 83.50 324 LEU A O 1
ATOM 2489 N N . GLY A 1 325 ? 0.948 11.783 4.978 1.00 86.38 325 GLY A N 1
ATOM 2490 C CA . GLY A 1 325 ? 0.155 10.723 4.357 1.00 86.38 325 GLY A CA 1
ATOM 2491 C C . GLY A 1 325 ? 0.363 10.573 2.849 1.00 86.38 325 GLY A C 1
ATOM 2492 O O . GLY A 1 325 ? -0.561 10.159 2.148 1.00 86.38 325 GLY A O 1
ATOM 2493 N N . ILE A 1 326 ? 1.547 10.914 2.338 1.00 86.44 326 ILE A N 1
ATOM 2494 C CA . ILE A 1 326 ? 1.883 10.835 0.913 1.00 86.44 326 ILE A CA 1
ATOM 2495 C C . ILE A 1 326 ? 2.217 9.382 0.544 1.00 86.44 326 ILE A C 1
ATOM 2497 O O . ILE A 1 326 ? 2.981 8.700 1.229 1.00 86.44 326 ILE A O 1
ATOM 2501 N N . GLY A 1 327 ? 1.664 8.918 -0.575 1.00 88.75 327 GLY A N 1
ATOM 2502 C CA . GLY A 1 327 ? 1.935 7.598 -1.142 1.00 88.75 327 GLY A CA 1
ATOM 2503 C C . GLY A 1 327 ? 2.116 7.644 -2.657 1.00 88.75 327 GLY A C 1
ATOM 2504 O O . GLY A 1 327 ? 2.123 8.716 -3.262 1.00 88.75 327 GLY A O 1
ATOM 2505 N N . TYR A 1 328 ? 2.248 6.482 -3.285 1.00 89.88 328 TYR A N 1
ATOM 2506 C CA . TYR A 1 328 ? 2.322 6.333 -4.740 1.00 89.88 328 TYR A CA 1
ATOM 2507 C C . TYR A 1 328 ? 1.655 5.026 -5.191 1.00 89.88 328 TYR A C 1
ATOM 2509 O O . TYR A 1 328 ? 1.660 4.058 -4.429 1.00 89.88 328 TYR A O 1
ATOM 2517 N N . PRO A 1 329 ? 1.058 4.956 -6.395 1.00 91.56 329 PRO A N 1
ATOM 2518 C CA . PRO A 1 329 ? 0.562 3.693 -6.931 1.00 91.56 329 PRO A CA 1
ATOM 2519 C C . PRO A 1 329 ? 1.742 2.753 -7.223 1.00 91.56 329 PRO A C 1
ATOM 2521 O O . PRO A 1 329 ? 2.687 3.130 -7.909 1.00 91.56 329 PRO A O 1
ATOM 2524 N N . GLU A 1 330 ? 1.690 1.526 -6.709 1.00 94.31 330 GLU A N 1
ATOM 2525 C CA . GLU A 1 330 ? 2.705 0.480 -6.929 1.00 94.31 330 GLU A CA 1
ATOM 2526 C C . GLU A 1 330 ? 2.236 -0.527 -7.991 1.00 94.31 330 GLU A C 1
ATOM 2528 O O . GLU A 1 330 ? 3.025 -1.032 -8.794 1.00 94.31 330 GLU A O 1
ATOM 2533 N N . TYR A 1 331 ? 0.937 -0.830 -8.006 1.00 95.56 331 TYR A N 1
ATOM 2534 C CA . TYR A 1 331 ? 0.358 -1.812 -8.914 1.00 95.56 331 TYR A CA 1
ATOM 2535 C C . TYR A 1 331 ? -1.068 -1.450 -9.311 1.00 95.56 331 TYR A C 1
ATOM 2537 O O . TYR A 1 331 ? -1.885 -1.067 -8.473 1.00 95.56 331 TYR A O 1
ATOM 2545 N N . GLU A 1 332 ? -1.389 -1.687 -10.575 1.00 94.00 332 GLU A N 1
ATOM 2546 C CA . GLU A 1 332 ? -2.734 -1.615 -11.131 1.00 94.00 332 GLU A CA 1
ATOM 2547 C C . GLU A 1 332 ? -3.065 -2.906 -11.886 1.00 94.00 332 GLU A C 1
ATOM 2549 O O . GLU A 1 332 ? -2.234 -3.437 -12.622 1.00 94.00 332 GLU A O 1
ATOM 2554 N N . GLY A 1 333 ? -4.287 -3.412 -11.728 1.00 95.62 333 GLY A N 1
ATOM 2555 C CA . GLY A 1 333 ? -4.790 -4.545 -12.499 1.00 95.62 333 GLY A CA 1
ATOM 2556 C C . GLY A 1 333 ? -5.450 -5.601 -11.627 1.00 95.62 333 GLY A C 1
ATOM 2557 O O . GLY A 1 333 ? -6.111 -5.301 -10.631 1.00 95.62 333 GLY A O 1
ATOM 2558 N N . TYR A 1 334 ? -5.309 -6.861 -12.026 1.00 98.06 334 TYR A N 1
ATOM 2559 C CA . TYR A 1 334 ? -6.075 -7.958 -11.448 1.00 98.06 334 TYR A CA 1
ATOM 2560 C C . TYR A 1 334 ? -5.371 -8.658 -10.279 1.00 98.06 334 TYR A C 1
ATOM 2562 O O . TYR A 1 334 ? -4.198 -9.024 -10.331 1.00 98.06 334 TYR A O 1
ATOM 2570 N N . PHE A 1 335 ? -6.138 -8.925 -9.224 1.00 98.12 335 PHE A N 1
ATOM 2571 C CA . PHE A 1 335 ? -5.726 -9.655 -8.032 1.00 98.12 335 PHE A CA 1
ATOM 2572 C C . PHE A 1 335 ? -6.454 -10.993 -7.916 1.00 98.12 335 PHE A C 1
ATOM 2574 O O . PHE A 1 335 ? -7.614 -11.157 -8.295 1.00 98.12 335 PHE A O 1
ATOM 2581 N N . THR A 1 336 ? -5.799 -11.974 -7.305 1.00 97.50 336 THR A N 1
ATOM 2582 C CA . THR A 1 336 ? -6.443 -13.200 -6.825 1.00 97.50 336 THR A CA 1
ATOM 2583 C C . THR A 1 336 ? -5.784 -13.616 -5.525 1.00 97.50 336 THR A C 1
ATOM 2585 O O . THR A 1 336 ? -4.580 -13.877 -5.494 1.00 97.50 336 THR A O 1
ATOM 2588 N N . LYS A 1 337 ? -6.574 -13.715 -4.449 1.00 95.81 337 LYS A N 1
ATOM 2589 C CA . LYS A 1 337 ? -6.075 -14.043 -3.102 1.00 95.81 337 LYS A CA 1
ATOM 2590 C C . LYS A 1 337 ? -4.918 -13.117 -2.690 1.00 95.81 337 LYS A C 1
ATOM 2592 O O . LYS A 1 337 ? -3.857 -13.592 -2.293 1.00 95.81 337 LYS A O 1
ATOM 2597 N N . GLY A 1 338 ? -5.108 -11.807 -2.846 1.00 95.50 338 GLY A N 1
ATOM 2598 C CA . GLY A 1 338 ? -4.198 -10.779 -2.336 1.00 95.50 338 GLY A CA 1
ATOM 2599 C C . GLY A 1 338 ? -2.954 -10.551 -3.189 1.00 95.50 338 GLY A C 1
ATOM 2600 O O . GLY A 1 338 ? -2.108 -9.750 -2.815 1.00 95.50 338 GLY A O 1
ATOM 2601 N N . LYS A 1 339 ? -2.810 -11.253 -4.322 1.00 97.00 339 LYS A N 1
ATOM 2602 C CA . LYS A 1 339 ? -1.615 -11.184 -5.176 1.00 97.00 339 LYS A CA 1
ATOM 2603 C C . LYS A 1 339 ? -1.976 -10.827 -6.619 1.00 97.00 339 LYS A C 1
ATOM 2605 O O . LYS A 1 339 ? -2.970 -11.371 -7.107 1.00 97.00 339 LYS A O 1
ATOM 2610 N N . PRO A 1 340 ? -1.146 -10.024 -7.314 1.00 97.81 340 PRO A N 1
ATOM 2611 C CA . PRO A 1 340 ? -1.235 -9.815 -8.756 1.00 97.81 340 PRO A CA 1
ATOM 2612 C C . PRO A 1 340 ? -1.391 -11.125 -9.539 1.00 97.81 340 PRO A C 1
ATOM 2614 O O . PRO A 1 340 ? -0.621 -12.082 -9.351 1.00 97.81 340 PRO A O 1
ATOM 2617 N N . GLN A 1 341 ? -2.409 -11.183 -10.392 1.00 97.94 341 GLN A N 1
ATOM 2618 C CA . GLN A 1 341 ? -2.825 -12.374 -11.124 1.00 97.94 341 GLN A CA 1
ATOM 2619 C C . GLN A 1 341 ? -3.653 -11.997 -12.359 1.00 97.94 341 GLN A C 1
ATOM 2621 O O . GLN A 1 341 ? -4.730 -11.434 -12.224 1.00 97.94 341 GLN A O 1
ATOM 2626 N N . GLY A 1 342 ? -3.218 -12.411 -13.550 1.00 97.19 342 GLY A N 1
ATOM 2627 C CA . GLY A 1 342 ? -3.808 -11.936 -14.807 1.00 97.19 342 GLY A CA 1
ATOM 2628 C C . GLY A 1 342 ? -3.110 -10.663 -15.278 1.00 97.19 342 GLY A C 1
ATOM 2629 O O . GLY A 1 342 ? -1.950 -10.456 -14.938 1.00 97.19 342 GLY A O 1
ATOM 2630 N N . HIS A 1 343 ? -3.769 -9.837 -16.083 1.00 96.56 343 HIS A N 1
ATOM 2631 C CA . HIS A 1 343 ? -3.138 -8.636 -16.628 1.00 96.56 343 HIS A CA 1
ATOM 2632 C C . HIS A 1 343 ? -2.942 -7.547 -15.555 1.00 96.56 343 HIS A C 1
ATOM 2634 O O . HIS A 1 343 ? -3.774 -7.401 -14.656 1.00 96.56 343 HIS A O 1
ATOM 2640 N N . GLY A 1 344 ? -1.842 -6.797 -15.639 1.00 96.06 344 GLY A N 1
ATOM 2641 C CA . GLY A 1 344 ? -1.536 -5.695 -14.729 1.00 96.06 344 GLY A CA 1
ATOM 2642 C C . GLY A 1 344 ? -0.355 -4.835 -15.172 1.00 96.06 344 GLY A C 1
ATOM 2643 O O . GLY A 1 344 ? 0.395 -5.198 -16.082 1.00 96.06 344 GLY A O 1
ATOM 2644 N N . LYS A 1 345 ? -0.182 -3.725 -14.458 1.00 95.25 345 LYS A N 1
ATOM 2645 C CA . LYS A 1 345 ? 0.924 -2.772 -14.532 1.00 95.25 345 LYS A CA 1
ATOM 2646 C C . LYS A 1 345 ? 1.613 -2.706 -13.170 1.00 95.25 345 LYS A C 1
ATOM 2648 O O . LYS A 1 345 ? 0.942 -2.565 -12.150 1.00 95.25 345 LYS A O 1
ATOM 2653 N N . GLN A 1 346 ? 2.939 -2.799 -13.143 1.00 96.19 346 GLN A N 1
ATOM 2654 C CA . GLN A 1 346 ? 3.747 -2.416 -11.983 1.00 96.19 346 GLN A CA 1
ATOM 2655 C C . GLN A 1 346 ? 4.331 -1.028 -12.228 1.00 96.19 346 GLN A C 1
ATOM 2657 O O . GLN A 1 346 ? 4.852 -0.762 -13.313 1.00 96.19 346 GLN A O 1
ATOM 2662 N N . LEU A 1 347 ? 4.262 -0.172 -11.216 1.00 93.38 347 LEU A N 1
ATOM 2663 C CA . LEU A 1 347 ? 4.689 1.217 -11.262 1.00 93.38 347 LEU A CA 1
ATOM 2664 C C . LEU A 1 347 ? 5.821 1.472 -10.256 1.00 93.38 347 LEU A C 1
ATOM 2666 O O . LEU A 1 347 ? 5.958 0.762 -9.259 1.00 93.38 347 LEU A O 1
ATOM 2670 N N . ALA A 1 348 ? 6.631 2.494 -10.519 1.00 91.12 348 ALA A N 1
ATOM 2671 C CA . ALA A 1 348 ? 7.619 3.025 -9.581 1.00 91.12 348 ALA A CA 1
ATOM 2672 C C . ALA A 1 348 ? 7.618 4.555 -9.627 1.00 91.12 348 ALA A C 1
ATOM 2674 O O . ALA A 1 348 ? 7.241 5.137 -10.643 1.00 91.12 348 ALA A O 1
ATOM 2675 N N . VAL A 1 349 ? 8.045 5.201 -8.538 1.00 88.69 349 VAL A N 1
ATOM 2676 C CA . VAL A 1 349 ? 8.189 6.664 -8.469 1.00 88.69 349 VAL A CA 1
ATOM 2677 C C . VAL A 1 349 ? 9.146 7.132 -9.564 1.00 88.69 349 VAL A C 1
ATOM 2679 O O . VAL A 1 349 ? 10.217 6.548 -9.756 1.00 88.69 349 VAL A O 1
ATOM 2682 N N . LYS A 1 350 ? 8.763 8.183 -10.296 1.00 82.44 350 LYS A N 1
ATOM 2683 C CA . LYS A 1 350 ? 9.664 8.831 -11.246 1.00 82.44 350 LYS A CA 1
ATOM 2684 C C . LYS A 1 350 ? 10.661 9.655 -10.434 1.00 82.44 350 LYS A C 1
ATOM 2686 O O . LYS A 1 350 ? 10.312 10.713 -9.930 1.00 82.44 350 LYS A O 1
ATOM 2691 N N . GLU A 1 351 ? 11.888 9.164 -10.284 1.00 75.50 351 GLU A N 1
ATOM 2692 C CA . GLU A 1 351 ? 12.989 9.935 -9.706 1.00 75.50 351 GLU A CA 1
ATOM 2693 C C . GLU A 1 351 ? 14.353 9.518 -10.268 1.00 75.50 351 GLU A C 1
ATOM 2695 O O . GLU A 1 351 ? 14.657 8.333 -10.397 1.00 75.50 351 GLU A O 1
ATOM 2700 N N . HIS A 1 352 ? 15.185 10.521 -10.560 1.00 62.44 352 HIS A N 1
ATOM 2701 C CA . HIS A 1 352 ? 16.594 10.373 -10.917 1.00 62.44 352 HIS A CA 1
ATOM 2702 C C . HIS A 1 352 ? 17.454 10.716 -9.690 1.00 62.44 352 HIS A C 1
ATOM 2704 O O . HIS A 1 352 ? 17.559 11.879 -9.300 1.00 62.44 352 HIS A O 1
ATOM 2710 N N . ILE A 1 353 ? 18.051 9.698 -9.061 1.00 59.16 353 ILE A N 1
ATOM 2711 C CA . ILE A 1 353 ? 18.779 9.807 -7.774 1.00 59.16 353 ILE A CA 1
ATOM 2712 C C . ILE A 1 353 ? 20.208 10.382 -7.951 1.00 59.16 353 ILE A C 1
ATOM 2714 O O . ILE A 1 353 ? 20.892 10.692 -6.974 1.00 59.16 353 ILE A O 1
ATOM 2718 N N . ASP A 1 354 ? 20.644 10.590 -9.195 1.00 57.53 354 ASP A N 1
ATOM 2719 C CA . ASP A 1 354 ? 22.025 10.863 -9.628 1.00 57.53 354 ASP A CA 1
ATOM 2720 C C . ASP A 1 354 ? 22.782 11.980 -8.876 1.00 57.53 354 ASP A C 1
ATOM 2722 O O . ASP A 1 354 ? 24.011 11.973 -8.861 1.00 57.53 354 ASP A O 1
ATOM 2726 N N . ASN A 1 355 ? 22.084 12.933 -8.242 1.00 51.91 355 ASN A N 1
ATOM 2727 C CA . ASN A 1 355 ? 22.671 14.157 -7.676 1.00 51.91 355 ASN A CA 1
ATOM 2728 C C . ASN A 1 355 ? 22.419 14.390 -6.169 1.00 51.91 355 ASN A C 1
ATOM 2730 O O . ASN A 1 355 ? 22.464 15.534 -5.715 1.00 51.91 355 ASN A O 1
ATOM 2734 N N . TYR A 1 356 ? 22.151 13.347 -5.372 1.00 61.25 356 TYR A N 1
ATOM 2735 C CA . TYR A 1 356 ? 21.934 13.427 -3.905 1.00 61.25 356 TYR A CA 1
ATOM 2736 C C . TYR A 1 356 ? 20.788 14.345 -3.417 1.00 61.25 356 TYR A C 1
ATOM 2738 O O . TYR A 1 356 ? 20.569 14.464 -2.214 1.00 61.25 356 TYR A O 1
ATOM 2746 N N . THR A 1 357 ? 20.055 15.006 -4.313 1.00 65.44 357 THR A N 1
ATOM 2747 C CA . THR A 1 357 ? 18.911 15.865 -3.988 1.00 65.44 357 THR A CA 1
ATOM 2748 C C . THR A 1 357 ? 17.704 15.383 -4.792 1.00 65.44 357 THR A C 1
ATOM 2750 O O . THR A 1 357 ? 17.764 15.423 -6.025 1.00 65.44 357 THR A O 1
ATOM 2753 N N . PRO A 1 358 ? 16.628 14.921 -4.127 1.00 68.06 358 PRO A N 1
ATOM 2754 C CA . PRO A 1 358 ? 15.453 14.366 -4.790 1.00 68.06 358 PRO A CA 1
ATOM 2755 C C . PRO A 1 358 ? 14.678 15.482 -5.499 1.00 68.06 358 PRO A C 1
ATOM 2757 O O . PRO A 1 358 ? 13.885 16.208 -4.900 1.00 68.06 358 PRO A O 1
ATOM 2760 N N . THR A 1 359 ? 14.982 15.688 -6.782 1.00 73.00 359 THR A N 1
ATOM 2761 C CA . THR A 1 359 ? 14.545 16.881 -7.527 1.00 73.00 359 THR A CA 1
ATOM 2762 C C . THR A 1 359 ? 13.027 16.895 -7.706 1.00 73.00 359 THR A C 1
ATOM 2764 O O . THR A 1 359 ? 12.401 17.949 -7.598 1.00 73.00 359 THR A O 1
ATOM 2767 N N . LEU A 1 360 ? 12.422 15.720 -7.904 1.00 76.69 360 LEU A N 1
ATOM 2768 C CA . LEU A 1 360 ? 10.976 15.591 -8.058 1.00 76.69 360 LEU A CA 1
ATOM 2769 C C . LEU A 1 360 ? 10.245 15.654 -6.710 1.00 76.69 360 LEU A C 1
ATOM 2771 O O . LEU A 1 360 ? 9.138 16.186 -6.667 1.00 76.69 360 LEU A O 1
ATOM 2775 N N . LEU A 1 361 ? 10.878 15.262 -5.595 1.00 78.38 361 LEU A N 1
ATOM 2776 C CA . LEU A 1 361 ? 10.327 15.536 -4.262 1.00 78.38 361 LEU A CA 1
ATOM 2777 C C . LEU A 1 361 ? 10.296 17.036 -3.938 1.00 78.38 361 LEU A C 1
ATOM 2779 O O . LEU A 1 361 ? 9.296 17.520 -3.409 1.00 78.38 361 LEU A O 1
ATOM 2783 N N . VAL A 1 362 ? 11.358 17.778 -4.271 1.00 79.50 362 VAL A N 1
ATOM 2784 C CA . VAL A 1 362 ? 11.402 19.241 -4.084 1.00 79.50 362 VAL A CA 1
ATOM 2785 C C . VAL A 1 362 ? 10.328 19.915 -4.939 1.00 79.50 362 VAL A C 1
ATOM 2787 O O . VAL A 1 362 ? 9.515 20.672 -4.411 1.00 79.50 362 VAL A O 1
ATOM 2790 N N . GLN A 1 363 ? 10.239 19.569 -6.227 1.00 82.88 363 GLN A N 1
ATOM 2791 C CA . GLN A 1 363 ? 9.192 20.087 -7.114 1.00 82.88 363 GLN A CA 1
ATOM 2792 C C . GLN A 1 363 ? 7.781 19.745 -6.603 1.00 82.88 363 GLN A C 1
ATOM 2794 O O . GLN A 1 363 ? 6.879 20.584 -6.665 1.00 82.88 363 GLN A O 1
ATOM 2799 N N . TYR A 1 364 ? 7.578 18.537 -6.070 1.00 84.06 364 TYR A N 1
ATOM 2800 C CA . TYR A 1 364 ? 6.318 18.131 -5.453 1.00 84.06 364 TYR A CA 1
ATOM 2801 C C . TYR A 1 364 ? 5.987 18.990 -4.223 1.00 84.06 364 TYR A C 1
ATOM 2803 O O . TYR A 1 364 ? 4.850 19.452 -4.100 1.00 84.06 364 TYR A O 1
ATOM 2811 N N . GLN A 1 365 ? 6.957 19.232 -3.332 1.00 83.25 365 GLN A N 1
ATOM 2812 C CA . GLN A 1 365 ? 6.782 20.084 -2.149 1.00 83.25 365 GLN A CA 1
ATOM 2813 C C . GLN A 1 365 ? 6.417 21.519 -2.548 1.00 83.25 365 GLN A C 1
ATOM 2815 O O . GLN A 1 365 ? 5.449 22.058 -2.022 1.00 83.25 365 GLN A O 1
ATOM 2820 N N . GLU A 1 366 ? 7.124 22.114 -3.512 1.00 85.62 366 GLU A N 1
ATOM 2821 C CA . GLU A 1 366 ? 6.842 23.467 -4.015 1.00 85.62 366 GLU A CA 1
ATOM 2822 C C . GLU A 1 366 ? 5.452 23.563 -4.662 1.00 85.62 366 GLU A C 1
ATOM 2824 O O . GLU A 1 366 ? 4.678 24.470 -4.353 1.00 85.62 366 GLU A O 1
ATOM 2829 N N . THR A 1 367 ? 5.098 22.591 -5.510 1.00 86.44 367 THR A N 1
ATOM 2830 C CA . THR A 1 367 ? 3.804 22.545 -6.217 1.00 86.44 367 THR A CA 1
ATOM 2831 C C . THR A 1 367 ? 2.625 22.386 -5.253 1.00 86.44 367 THR A C 1
ATOM 2833 O O . THR A 1 367 ? 1.558 22.961 -5.473 1.00 86.44 367 THR A O 1
ATOM 2836 N N . ASN A 1 368 ? 2.805 21.622 -4.170 1.00 86.06 368 ASN A N 1
ATOM 2837 C CA . ASN A 1 368 ? 1.751 21.310 -3.203 1.00 86.06 368 ASN A CA 1
ATOM 2838 C C . ASN A 1 368 ? 1.836 22.130 -1.904 1.00 86.06 368 ASN A C 1
ATOM 2840 O O . ASN A 1 368 ? 1.022 21.906 -1.007 1.00 86.06 368 ASN A O 1
ATOM 2844 N N . ALA A 1 369 ? 2.759 23.094 -1.796 1.00 87.94 369 ALA A N 1
ATOM 2845 C CA . ALA A 1 369 ? 3.027 23.842 -0.564 1.00 87.94 369 ALA A CA 1
ATOM 2846 C C . ALA A 1 369 ? 1.771 24.425 0.127 1.00 87.94 369 ALA A C 1
ATOM 2848 O O . ALA A 1 369 ? 1.673 24.288 1.348 1.00 87.94 369 ALA A O 1
ATOM 2849 N N . PRO A 1 370 ? 0.767 24.992 -0.583 1.00 87.81 370 PRO A N 1
ATOM 2850 C CA . PRO A 1 370 ? -0.468 25.446 0.059 1.00 87.81 370 PRO A CA 1
ATOM 2851 C C . PRO A 1 370 ? -1.267 24.301 0.697 1.00 87.81 370 PRO A C 1
ATOM 2853 O O . PRO A 1 370 ? -1.721 24.424 1.828 1.00 87.81 370 PRO A O 1
ATOM 2856 N N . ALA A 1 371 ? -1.399 23.162 0.010 1.00 85.19 371 ALA A N 1
ATOM 2857 C CA . ALA A 1 371 ? -2.141 22.008 0.520 1.00 85.19 371 ALA A CA 1
ATOM 2858 C C . ALA A 1 371 ? -1.412 21.313 1.684 1.00 85.19 371 ALA A C 1
ATOM 2860 O O . ALA A 1 371 ? -2.062 20.804 2.596 1.00 85.19 371 ALA A O 1
ATOM 2861 N N . ILE A 1 372 ? -0.074 21.329 1.676 1.00 86.38 372 ILE A N 1
ATOM 2862 C CA . ILE A 1 372 ? 0.759 20.864 2.794 1.00 86.38 372 ILE A CA 1
ATOM 2863 C C . ILE A 1 372 ? 0.542 21.772 4.011 1.00 86.38 372 ILE A C 1
ATOM 2865 O O . ILE A 1 372 ? 0.218 21.276 5.085 1.00 86.38 372 ILE A O 1
ATOM 2869 N N . ALA A 1 373 ? 0.624 23.096 3.841 1.00 85.38 373 ALA A N 1
ATOM 2870 C CA . ALA A 1 373 ? 0.393 24.057 4.921 1.00 85.38 373 ALA A CA 1
ATOM 2871 C C . ALA A 1 373 ? -1.049 24.022 5.467 1.00 85.38 373 ALA A C 1
ATOM 2873 O O . ALA A 1 373 ? -1.271 24.289 6.648 1.00 85.38 373 ALA A O 1
ATOM 2874 N N . ASP A 1 374 ? -2.040 23.697 4.635 1.00 84.88 374 ASP A N 1
ATOM 2875 C CA . ASP A 1 374 ? -3.424 23.488 5.069 1.00 84.88 374 ASP A CA 1
ATOM 2876 C C . ASP A 1 374 ? -3.559 22.234 5.945 1.00 84.88 374 ASP A C 1
ATOM 2878 O O . ASP A 1 374 ? -4.144 22.312 7.026 1.00 84.88 374 ASP A O 1
ATOM 2882 N N . LEU A 1 375 ? -2.970 21.109 5.521 1.00 83.56 375 LEU A N 1
ATOM 2883 C CA . LEU A 1 375 ? -2.960 19.854 6.279 1.00 83.56 375 LEU A CA 1
ATOM 2884 C C . LEU A 1 375 ? -2.169 19.980 7.590 1.00 83.56 375 LEU A C 1
ATOM 2886 O O . LEU A 1 375 ? -2.635 19.523 8.627 1.00 83.56 375 LEU A O 1
ATOM 2890 N N . GLU A 1 376 ? -1.017 20.653 7.582 1.00 84.12 376 GLU A N 1
ATOM 2891 C CA . GLU A 1 376 ? -0.228 20.921 8.793 1.00 84.12 376 GLU A CA 1
ATOM 2892 C C . GLU A 1 376 ? -1.016 21.720 9.836 1.00 84.12 376 GLU A C 1
ATOM 2894 O O . GLU A 1 376 ? -0.936 21.424 11.026 1.00 84.12 376 GLU A O 1
ATOM 2899 N N . ARG A 1 377 ? -1.814 22.705 9.404 1.00 84.62 377 ARG A N 1
ATOM 2900 C CA . ARG A 1 377 ? -2.692 23.467 10.305 1.00 84.62 377 ARG A CA 1
ATOM 2901 C C . ARG A 1 377 ? -3.877 22.643 10.804 1.00 84.62 377 ARG A C 1
ATOM 2903 O O . ARG A 1 377 ? -4.303 22.867 11.928 1.00 84.62 377 ARG A O 1
ATOM 2910 N N . GLU A 1 378 ? -4.398 21.714 10.001 1.00 82.25 378 GLU A N 1
ATOM 2911 C CA . GLU A 1 378 ? -5.443 20.771 10.430 1.00 82.25 378 GLU A CA 1
ATOM 2912 C C . GLU A 1 378 ? -4.915 19.779 11.481 1.00 82.25 378 GLU A C 1
ATOM 2914 O O . GLU A 1 378 ? -5.622 19.480 12.437 1.00 82.25 378 GLU A O 1
ATOM 2919 N N . ILE A 1 379 ? -3.677 19.304 11.319 1.00 80.12 379 ILE A N 1
ATOM 2920 C CA . ILE A 1 379 ? -2.985 18.364 12.219 1.00 80.12 379 ILE A CA 1
ATOM 2921 C C . ILE A 1 379 ? -2.538 19.036 13.531 1.00 80.12 379 ILE A C 1
ATOM 2923 O O . ILE A 1 379 ? -2.522 18.402 14.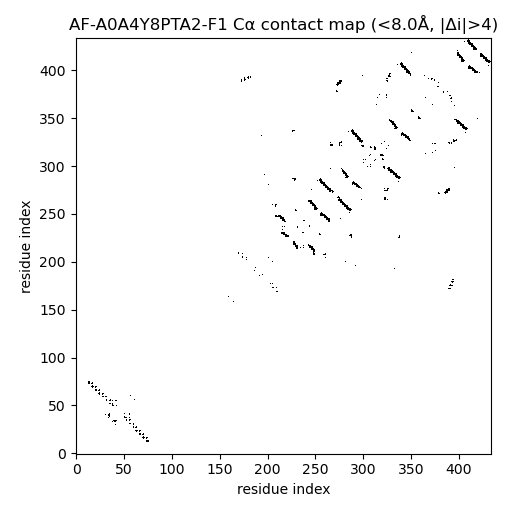583 1.00 80.12 379 ILE A O 1
ATOM 2927 N N . ALA A 1 380 ? -2.154 20.315 13.483 1.00 80.50 380 ALA A N 1
ATOM 2928 C CA . ALA A 1 380 ? -1.669 21.067 14.645 1.00 80.50 380 ALA A CA 1
ATOM 2929 C C . ALA A 1 380 ? -2.778 21.726 15.494 1.00 80.50 380 ALA A C 1
ATOM 2931 O O . ALA A 1 380 ? -2.470 22.387 16.486 1.00 80.50 380 ALA A O 1
ATOM 2932 N N . ASP A 1 381 ? -4.046 21.599 15.102 1.00 80.69 381 ASP A N 1
ATOM 2933 C CA . ASP A 1 381 ? -5.188 22.118 15.857 1.00 80.69 381 ASP A CA 1
ATOM 2934 C C . ASP A 1 381 ? -5.643 21.082 16.903 1.00 80.69 381 ASP A C 1
ATOM 2936 O O . ASP A 1 381 ? -6.202 20.043 16.562 1.00 80.69 381 ASP A O 1
ATOM 2940 N N . ASP A 1 382 ? -5.443 21.369 18.194 1.00 68.50 382 ASP A N 1
ATOM 2941 C CA . ASP A 1 382 ? -5.854 20.493 19.309 1.00 68.50 382 ASP A CA 1
ATOM 2942 C C . ASP A 1 382 ? -7.380 20.218 19.357 1.00 68.50 382 ASP A C 1
ATOM 2944 O O . ASP A 1 382 ? -7.831 19.343 20.103 1.00 68.50 382 ASP A O 1
ATOM 2948 N N . SER A 1 383 ? -8.199 20.964 18.601 1.00 70.94 383 SER A N 1
ATOM 2949 C CA . SER A 1 383 ? -9.646 20.736 18.451 1.00 70.94 383 SER A CA 1
ATOM 2950 C C . SER A 1 383 ? -10.029 19.860 17.247 1.00 70.94 383 SER A C 1
ATOM 2952 O O . SER A 1 383 ? -11.201 19.508 17.080 1.00 70.94 383 SER A O 1
ATOM 2954 N N . SER A 1 384 ? -9.050 19.486 16.422 1.00 61.50 384 SER A N 1
ATOM 2955 C CA . SER A 1 384 ? -9.209 18.663 15.222 1.00 61.50 384 SER A CA 1
ATOM 2956 C C . SER A 1 384 ? -9.509 17.191 15.567 1.00 61.50 384 SER A C 1
ATOM 2958 O O . SER A 1 384 ? -9.149 16.712 16.649 1.00 61.50 384 SER A O 1
ATOM 2960 N N . PRO A 1 385 ? -10.192 16.421 14.694 1.00 66.38 385 PRO A N 1
ATOM 2961 C CA . PRO A 1 385 ? -10.397 14.993 14.924 1.00 66.38 385 PRO A CA 1
ATOM 2962 C C . PRO A 1 385 ? -9.065 14.236 15.012 1.00 66.38 385 PRO A C 1
ATOM 2964 O O . PRO A 1 385 ? -8.153 14.483 14.238 1.00 66.38 385 PRO A O 1
ATOM 2967 N N . LEU A 1 386 ? -9.002 13.202 15.859 1.00 70.81 386 LEU A N 1
ATOM 2968 C CA . LEU A 1 386 ? -7.838 12.306 16.015 1.00 70.81 386 LEU A CA 1
ATOM 2969 C C . LEU A 1 386 ? -7.448 11.511 14.746 1.00 70.81 386 LEU A C 1
ATOM 2971 O O . LEU A 1 386 ? -6.591 10.629 14.818 1.00 70.81 386 LEU A O 1
ATOM 2975 N N . ILE A 1 387 ? -8.123 11.739 13.619 1.00 75.88 387 ILE A N 1
ATOM 2976 C CA . ILE A 1 387 ? -7.997 11.003 12.363 1.00 75.88 387 ILE A CA 1
ATOM 2977 C C . ILE A 1 387 ? -8.049 12.007 11.215 1.00 75.88 387 ILE A C 1
ATOM 2979 O O . ILE A 1 387 ? -9.088 12.625 10.976 1.00 75.88 387 ILE A O 1
ATOM 2983 N N . HIS A 1 388 ? -6.958 12.081 10.461 1.00 80.38 388 HIS A N 1
ATOM 2984 C CA . HIS A 1 388 ? -6.847 12.864 9.234 1.00 80.38 388 HIS A CA 1
ATOM 2985 C C . HIS A 1 388 ? -6.698 11.922 8.046 1.00 80.38 388 HIS A C 1
ATOM 2987 O O . HIS A 1 388 ? -6.046 10.883 8.143 1.00 80.38 388 HIS A O 1
ATOM 2993 N N . ILE A 1 389 ? -7.257 12.292 6.899 1.00 80.62 389 ILE A N 1
ATOM 2994 C CA . ILE A 1 389 ? -6.986 11.618 5.625 1.00 80.62 389 ILE A CA 1
ATOM 2995 C C . ILE A 1 389 ? -6.189 12.599 4.786 1.00 80.62 389 ILE A C 1
ATOM 2997 O O . ILE A 1 389 ? -6.642 13.727 4.580 1.00 80.62 389 ILE A O 1
ATOM 3001 N N . SER A 1 390 ? -5.011 12.185 4.312 1.00 82.06 390 SER A N 1
ATOM 3002 C CA . SER A 1 390 ? -4.192 13.078 3.495 1.00 82.06 390 SER A CA 1
ATOM 3003 C C . SER A 1 390 ? -4.960 13.532 2.260 1.00 82.06 390 SER A C 1
ATOM 3005 O O . SER A 1 390 ? -5.609 12.742 1.573 1.00 82.06 390 SER A O 1
ATOM 3007 N N . GLN A 1 391 ? -4.890 14.833 1.992 1.00 78.25 391 GLN A N 1
ATOM 3008 C CA . GLN A 1 391 ? -5.522 15.453 0.832 1.00 78.25 391 GLN A CA 1
ATOM 3009 C C . GLN A 1 391 ? -4.538 15.696 -0.320 1.00 78.25 391 GLN A C 1
ATOM 3011 O O . GLN A 1 391 ? -4.921 16.243 -1.359 1.00 78.25 391 GLN A O 1
ATOM 3016 N N . LEU A 1 392 ? -3.274 15.320 -0.120 1.00 83.75 392 LEU A N 1
ATOM 3017 C CA . LEU A 1 392 ? -2.181 15.545 -1.053 1.00 83.75 392 LEU A CA 1
ATOM 3018 C C . LEU A 1 392 ? -2.233 14.519 -2.200 1.00 83.75 392 LEU A C 1
ATOM 3020 O O . LEU A 1 392 ? -2.643 13.378 -1.980 1.00 83.75 392 LEU A O 1
ATOM 3024 N N . PRO A 1 393 ? -1.849 14.882 -3.436 1.00 83.88 393 PRO A N 1
ATOM 3025 C CA . PRO A 1 393 ? -1.789 13.919 -4.533 1.00 83.88 393 PRO A CA 1
ATOM 3026 C C . PRO A 1 393 ? -0.724 12.840 -4.259 1.00 83.88 393 PRO A C 1
ATOM 3028 O O . PRO A 1 393 ? 0.238 13.107 -3.535 1.00 83.88 393 PRO A O 1
ATOM 3031 N N . PRO A 1 394 ? -0.837 11.632 -4.842 1.00 85.94 394 PRO A N 1
ATOM 3032 C CA . PRO A 1 394 ? 0.264 10.680 -4.822 1.00 85.94 394 PRO A CA 1
ATOM 3033 C C . PRO A 1 394 ? 1.476 11.249 -5.572 1.00 85.94 394 PRO A C 1
ATOM 3035 O O . PRO A 1 394 ? 1.336 12.163 -6.387 1.00 85.94 394 PRO A O 1
ATOM 3038 N N . LEU A 1 395 ? 2.655 10.683 -5.325 1.00 86.06 395 LEU A N 1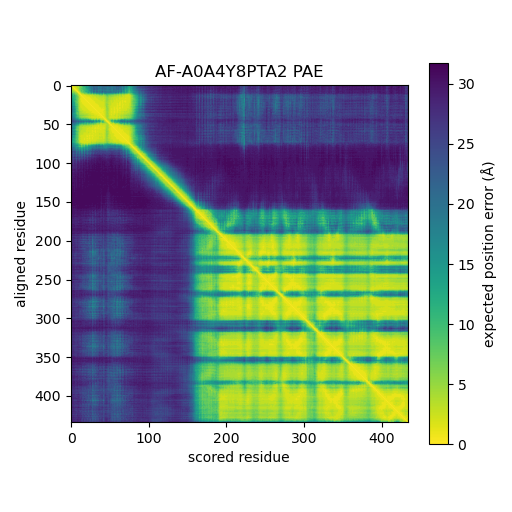
ATOM 3039 C CA . LEU A 1 395 ? 3.845 10.982 -6.121 1.00 86.06 395 LEU A CA 1
ATOM 3040 C C . LEU A 1 395 ? 3.655 10.527 -7.572 1.00 86.06 395 LEU A C 1
ATOM 3042 O O . LEU A 1 395 ? 3.015 9.503 -7.837 1.00 86.06 395 LEU A O 1
ATOM 3046 N N . ASP A 1 396 ? 4.285 11.252 -8.493 1.00 84.75 396 ASP A N 1
ATOM 3047 C CA . ASP A 1 396 ? 4.350 10.848 -9.892 1.00 84.75 396 ASP A CA 1
ATOM 3048 C C . ASP A 1 396 ? 5.151 9.551 -10.049 1.00 84.75 396 ASP A C 1
ATOM 3050 O O . ASP A 1 396 ? 6.192 9.322 -9.427 1.00 84.75 396 ASP A O 1
ATOM 3054 N N . THR A 1 397 ? 4.641 8.683 -10.912 1.00 88.50 397 THR A N 1
ATOM 3055 C CA . THR A 1 397 ? 5.186 7.351 -11.184 1.00 88.50 397 THR A CA 1
ATOM 3056 C C . THR A 1 397 ? 5.424 7.162 -12.679 1.00 88.50 397 THR A C 1
ATOM 3058 O O . THR A 1 397 ? 5.121 8.046 -13.479 1.00 88.50 397 THR A O 1
ATOM 3061 N N . TYR A 1 398 ? 5.972 6.013 -13.059 1.00 89.00 398 TYR A N 1
ATOM 3062 C CA . TYR A 1 398 ? 5.992 5.495 -14.425 1.00 89.00 398 TYR A CA 1
ATOM 3063 C C . TYR A 1 398 ? 5.736 3.981 -14.406 1.00 89.00 398 TYR A C 1
ATOM 3065 O O . TYR A 1 398 ? 5.924 3.323 -13.379 1.00 89.00 398 TYR A O 1
ATOM 3073 N N . VAL A 1 399 ? 5.307 3.415 -15.537 1.00 92.12 399 VAL A N 1
ATOM 3074 C CA . VAL A 1 399 ? 5.092 1.966 -15.682 1.00 92.12 399 VAL A CA 1
ATOM 3075 C C . VAL A 1 399 ? 6.441 1.267 -15.857 1.00 92.12 399 VAL A C 1
ATOM 3077 O O . VAL A 1 399 ? 7.116 1.464 -16.856 1.00 92.12 399 VAL A O 1
ATOM 3080 N N . VAL A 1 400 ? 6.828 0.411 -14.912 1.00 94.56 400 VAL A N 1
ATOM 3081 C CA . VAL A 1 400 ? 8.057 -0.405 -14.980 1.00 94.56 400 VAL A CA 1
ATOM 3082 C C . VAL A 1 400 ? 7.830 -1.685 -15.786 1.00 94.56 400 VAL A C 1
ATOM 3084 O O . VAL A 1 400 ? 8.739 -2.178 -16.458 1.00 94.56 400 VAL A O 1
ATOM 3087 N N . TYR A 1 401 ? 6.623 -2.248 -15.692 1.00 95.50 401 TYR A N 1
ATOM 3088 C CA . TYR A 1 401 ? 6.215 -3.462 -16.394 1.00 95.50 401 TYR A CA 1
ATOM 3089 C C . TYR A 1 401 ? 4.715 -3.454 -16.674 1.00 95.50 401 TYR A C 1
ATOM 3091 O O . TYR A 1 401 ? 3.928 -3.173 -15.773 1.00 95.50 401 TYR A O 1
ATOM 3099 N N . GLU A 1 402 ? 4.327 -3.864 -17.876 1.00 95.81 402 GLU A N 1
ATOM 3100 C CA . GLU A 1 402 ? 2.947 -4.134 -18.274 1.00 95.81 402 GLU A CA 1
ATOM 3101 C C . GLU A 1 402 ? 2.862 -5.534 -18.890 1.00 95.81 402 GLU A C 1
ATOM 3103 O O . GLU A 1 402 ? 3.637 -5.877 -19.783 1.00 95.81 402 GLU A O 1
ATOM 3108 N N . GLY A 1 403 ? 1.954 -6.382 -18.406 1.00 95.81 403 GLY A N 1
ATOM 3109 C CA . GLY A 1 403 ? 1.894 -7.772 -18.864 1.00 95.81 403 GLY A CA 1
ATOM 3110 C C . GLY A 1 403 ? 1.039 -8.681 -17.996 1.00 95.81 403 GLY A C 1
ATOM 3111 O O . GLY A 1 403 ? 0.151 -8.223 -17.275 1.00 95.81 403 GLY A O 1
ATOM 3112 N N . GLU A 1 404 ? 1.268 -9.988 -18.079 1.00 97.94 404 GLU A N 1
ATOM 3113 C CA . GLU A 1 404 ? 0.601 -10.964 -17.218 1.00 97.94 404 GLU A CA 1
ATOM 3114 C C . GLU A 1 404 ? 1.353 -11.179 -15.894 1.00 97.94 404 GLU A C 1
ATOM 3116 O O . GLU A 1 404 ? 2.578 -11.201 -15.806 1.00 97.94 404 GLU A O 1
ATOM 3121 N N . PHE A 1 405 ? 0.595 -11.436 -14.836 1.00 98.12 405 PHE A N 1
ATOM 3122 C CA . PHE A 1 405 ? 1.083 -11.774 -13.509 1.00 98.12 405 PHE A CA 1
ATOM 3123 C C . PHE A 1 405 ? 0.563 -13.143 -13.082 1.00 98.1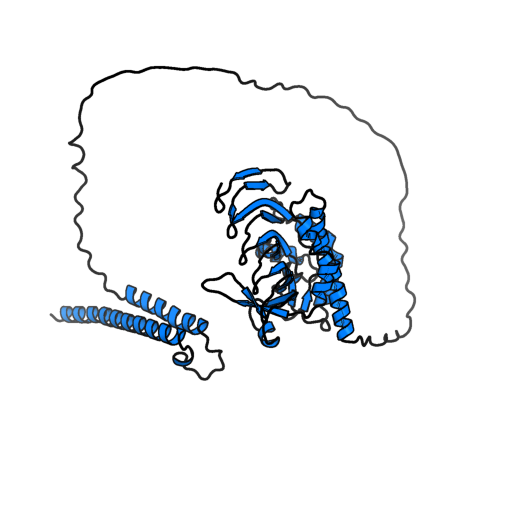2 405 PHE A C 1
ATOM 3125 O O . PHE A 1 405 ? -0.561 -13.553 -13.393 1.00 98.12 405 PHE A O 1
ATOM 3132 N N . LYS A 1 406 ? 1.369 -13.864 -12.303 1.00 98.00 406 LYS A N 1
ATOM 3133 C CA . LYS A 1 406 ? 0.964 -15.115 -11.662 1.00 98.00 406 LYS A CA 1
ATOM 3134 C C . LYS A 1 406 ? 1.511 -15.200 -10.250 1.00 98.00 406 LYS A C 1
ATOM 3136 O O . LYS A 1 406 ? 2.721 -15.284 -10.051 1.00 98.00 406 LYS A O 1
ATOM 3141 N N . LYS A 1 407 ? 0.607 -15.213 -9.265 1.00 95.94 407 LYS A N 1
ATOM 3142 C CA . LYS A 1 407 ? 0.936 -15.228 -7.826 1.00 95.94 407 LYS A CA 1
ATOM 3143 C C . LYS A 1 407 ? 1.902 -14.102 -7.401 1.00 95.94 407 LYS A C 1
ATOM 3145 O O . LYS A 1 407 ? 2.770 -14.341 -6.562 1.00 95.94 407 LYS A O 1
ATOM 3150 N N . GLY A 1 408 ? 1.758 -12.899 -7.962 1.00 96.06 408 GLY A N 1
ATOM 3151 C CA . GLY A 1 408 ? 2.610 -11.746 -7.638 1.00 96.06 408 GLY A CA 1
ATOM 3152 C C . GLY A 1 408 ? 3.950 -11.687 -8.377 1.00 96.06 408 GLY A C 1
ATOM 3153 O O . GLY A 1 408 ? 4.872 -11.050 -7.888 1.00 96.06 408 GLY A O 1
ATOM 3154 N N . LYS A 1 409 ? 4.099 -12.378 -9.516 1.00 97.56 409 LYS A N 1
ATOM 3155 C CA . LYS A 1 409 ? 5.321 -12.351 -10.341 1.00 97.56 409 LYS A CA 1
ATOM 3156 C C . LYS A 1 409 ? 4.991 -12.211 -11.822 1.00 97.56 409 LYS A C 1
ATOM 3158 O O . LYS A 1 409 ? 3.988 -12.784 -12.249 1.00 97.56 409 LYS A O 1
ATOM 3163 N N . PHE A 1 410 ? 5.868 -11.562 -12.592 1.00 97.56 410 PHE A N 1
ATOM 3164 C CA . PHE A 1 410 ? 5.756 -11.476 -14.053 1.00 97.56 410 PHE A CA 1
ATOM 3165 C C . PHE A 1 410 ? 5.622 -12.868 -14.685 1.00 97.56 410 PHE A C 1
ATOM 3167 O O . PHE A 1 410 ? 6.326 -13.826 -14.320 1.00 97.56 410 PHE A O 1
ATOM 3174 N N . HIS A 1 411 ? 4.692 -12.984 -15.621 1.00 98.06 411 HIS A N 1
ATOM 3175 C CA . HIS A 1 411 ? 4.359 -14.200 -16.343 1.00 98.06 411 HIS A CA 1
ATOM 3176 C C . HIS A 1 411 ? 3.852 -13.866 -17.754 1.00 98.06 411 HIS A C 1
ATOM 3178 O O . HIS A 1 411 ? 3.759 -12.698 -18.106 1.00 98.06 411 HIS A O 1
ATOM 3184 N N . GLY A 1 412 ? 3.522 -14.886 -18.555 1.00 97.69 412 GLY A N 1
ATOM 3185 C CA . GLY A 1 412 ? 2.870 -14.707 -19.855 1.00 97.69 412 GLY A CA 1
ATOM 3186 C C . GLY A 1 412 ? 3.605 -13.715 -20.750 1.00 97.69 412 GLY A C 1
ATOM 3187 O O . GLY A 1 412 ? 4.830 -13.671 -20.719 1.00 97.69 412 GLY A O 1
ATOM 3188 N N . LYS A 1 413 ? 2.884 -12.930 -21.550 1.00 97.69 413 LYS A N 1
ATOM 3189 C CA . LYS A 1 413 ? 3.488 -11.826 -22.314 1.00 97.69 413 LYS A CA 1
ATOM 3190 C C . LYS A 1 413 ? 3.630 -10.576 -21.442 1.00 97.69 413 LYS A C 1
ATOM 3192 O O . LYS A 1 413 ? 2.756 -10.308 -20.620 1.00 97.69 413 LYS A O 1
ATOM 3197 N N . GLY A 1 414 ? 4.689 -9.800 -21.656 1.00 97.00 414 GLY A N 1
ATOM 3198 C CA . GLY A 1 414 ? 4.817 -8.474 -21.058 1.00 97.00 414 GLY A CA 1
ATOM 3199 C C . GLY A 1 414 ? 6.054 -7.692 -21.487 1.00 97.00 414 GLY A C 1
ATOM 3200 O O . GLY A 1 414 ? 7.051 -8.265 -21.947 1.00 97.00 414 GLY A O 1
ATOM 3201 N N . THR A 1 415 ? 5.967 -6.387 -21.266 1.00 96.31 415 THR A N 1
ATOM 3202 C CA . THR A 1 415 ? 6.901 -5.343 -21.687 1.00 96.31 415 THR A CA 1
ATOM 3203 C C . THR A 1 415 ? 7.401 -4.586 -20.460 1.00 96.31 415 THR A C 1
ATOM 3205 O O . THR A 1 415 ? 6.638 -4.332 -19.531 1.00 96.31 415 THR A O 1
ATOM 3208 N N . ARG A 1 416 ? 8.688 -4.240 -20.436 1.00 95.81 416 ARG A N 1
ATOM 3209 C CA . ARG A 1 416 ? 9.329 -3.391 -19.428 1.00 95.81 416 ARG A CA 1
ATOM 3210 C C . ARG A 1 416 ? 9.761 -2.075 -20.042 1.00 95.81 416 ARG A C 1
ATOM 3212 O O . ARG A 1 416 ? 10.223 -2.055 -21.184 1.00 95.81 416 ARG A O 1
ATOM 3219 N N . TYR A 1 417 ? 9.711 -1.024 -19.236 1.00 93.25 417 TYR A N 1
ATOM 3220 C CA . TYR A 1 417 ? 10.068 0.328 -19.644 1.00 93.25 417 TYR A CA 1
ATOM 3221 C C . TYR A 1 417 ? 11.086 0.952 -18.680 1.00 93.25 417 TYR A C 1
ATOM 3223 O O . TYR A 1 417 ? 11.272 0.466 -17.559 1.00 93.25 417 TYR A O 1
ATOM 3231 N N . ASP A 1 418 ? 11.760 2.006 -19.133 1.00 91.62 418 ASP A N 1
ATOM 3232 C CA . ASP A 1 418 ? 12.561 2.899 -18.291 1.00 91.62 418 ASP A CA 1
ATOM 3233 C C . ASP A 1 418 ? 11.722 4.058 -17.713 1.00 91.62 418 ASP A C 1
ATOM 3235 O O . ASP A 1 418 ? 10.518 4.162 -17.955 1.00 91.62 418 ASP A O 1
ATOM 3239 N N . SER A 1 419 ? 12.361 4.937 -16.935 1.00 88.38 419 SER A N 1
ATOM 3240 C CA . SER A 1 419 ? 11.731 6.105 -16.299 1.00 88.38 419 SER A CA 1
ATOM 3241 C C . SER A 1 419 ? 11.237 7.181 -17.276 1.00 88.38 419 SER A C 1
ATOM 3243 O O . SER A 1 419 ? 10.470 8.066 -16.879 1.00 88.38 419 SER A O 1
ATOM 3245 N N . GLU A 1 420 ? 11.625 7.098 -18.550 1.00 88.06 420 GLU A N 1
ATOM 3246 C CA . GLU A 1 420 ? 11.118 7.951 -19.628 1.00 88.06 420 GLU A CA 1
ATOM 3247 C C . GLU A 1 420 ? 10.035 7.253 -20.470 1.00 88.06 420 GLU A C 1
ATOM 3249 O O . GLU A 1 420 ? 9.504 7.844 -21.408 1.00 88.06 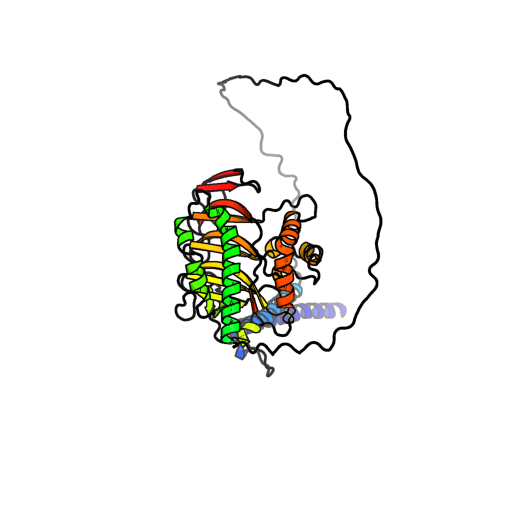420 GLU A O 1
ATOM 3254 N N . GLY A 1 421 ? 9.653 6.022 -20.109 1.00 88.50 421 GLY A N 1
ATOM 3255 C CA . GLY A 1 421 ? 8.612 5.242 -20.779 1.00 88.50 421 GLY A CA 1
ATOM 3256 C C . GLY A 1 421 ? 9.075 4.544 -22.060 1.00 88.50 421 GLY A C 1
ATOM 3257 O O . GLY A 1 421 ? 8.237 4.042 -22.812 1.00 88.50 421 GLY A O 1
ATOM 3258 N N . SER A 1 422 ? 10.381 4.479 -22.331 1.00 91.44 422 SER A N 1
ATOM 3259 C CA . SER A 1 422 ? 10.909 3.758 -23.495 1.00 91.44 422 SER A CA 1
ATOM 3260 C C . SER A 1 422 ? 10.956 2.258 -23.218 1.00 91.44 422 SER A C 1
ATOM 3262 O O . SER A 1 422 ? 11.301 1.835 -22.117 1.00 91.44 422 SER A O 1
ATOM 3264 N N . VAL A 1 423 ? 10.631 1.431 -24.217 1.00 94.94 423 VAL A N 1
ATOM 3265 C CA . VAL A 1 423 ? 10.677 -0.035 -24.083 1.00 94.94 423 VAL A CA 1
ATOM 3266 C C . VAL A 1 423 ? 12.124 -0.506 -23.917 1.00 94.94 423 VAL A C 1
ATOM 3268 O O . VAL A 1 423 ? 12.944 -0.356 -24.820 1.00 94.94 423 VAL A O 1
ATOM 3271 N N . VAL A 1 424 ? 12.411 -1.128 -22.773 1.00 96.81 424 VAL A N 1
ATOM 3272 C CA . VAL A 1 424 ? 13.720 -1.713 -22.436 1.00 96.81 424 VAL A CA 1
ATOM 3273 C C . VAL A 1 424 ? 13.756 -3.207 -22.752 1.00 96.81 424 VAL A C 1
ATOM 3275 O O . VAL A 1 424 ? 14.798 -3.734 -23.137 1.00 96.81 424 VAL A O 1
ATOM 3278 N N . ASP A 1 425 ? 12.635 -3.910 -22.569 1.00 96.56 425 ASP A N 1
ATOM 3279 C CA . ASP A 1 425 ? 12.562 -5.357 -22.769 1.00 96.56 425 ASP A CA 1
ATOM 3280 C C . ASP A 1 425 ? 11.130 -5.818 -23.079 1.00 96.56 425 ASP A C 1
ATOM 3282 O O . ASP A 1 425 ? 10.192 -5.410 -22.404 1.00 96.56 425 ASP A O 1
ATOM 3286 N N . GLU A 1 426 ? 10.944 -6.711 -24.050 1.00 97.12 426 GLU A N 1
ATOM 3287 C CA . GLU A 1 426 ? 9.640 -7.303 -24.389 1.00 97.12 426 GLU A CA 1
ATOM 3288 C C . GLU A 1 426 ? 9.775 -8.819 -24.581 1.00 97.12 426 GLU A C 1
ATOM 3290 O O . GLU A 1 426 ? 10.738 -9.307 -25.184 1.00 97.12 426 GLU A O 1
ATOM 3295 N N . GLY A 1 427 ? 8.817 -9.599 -24.075 1.00 96.75 427 GLY A N 1
ATOM 3296 C CA . GLY A 1 427 ? 8.736 -11.022 -24.397 1.00 96.75 427 GLY A CA 1
ATOM 3297 C C . GLY A 1 427 ? 7.836 -11.835 -23.475 1.00 96.75 427 GLY A C 1
ATOM 3298 O O . GLY A 1 427 ? 6.833 -11.346 -22.958 1.00 96.75 427 GLY A O 1
ATOM 3299 N N . VAL A 1 428 ? 8.191 -13.111 -23.305 1.00 97.81 428 VAL A N 1
ATOM 3300 C CA . VAL A 1 428 ? 7.457 -14.061 -22.461 1.00 97.81 428 VAL A CA 1
ATOM 3301 C C . VAL A 1 428 ? 8.187 -14.264 -21.135 1.00 97.81 428 VAL A C 1
ATOM 3303 O O . VAL A 1 428 ? 9.394 -14.467 -21.130 1.00 97.81 428 VAL A O 1
ATOM 3306 N N . TRP A 1 429 ? 7.448 -14.249 -20.027 1.00 97.00 429 TRP A N 1
ATOM 3307 C CA . TRP A 1 429 ? 7.957 -14.322 -18.660 1.00 97.00 429 TRP A CA 1
ATOM 3308 C C . TRP A 1 429 ? 7.458 -15.579 -17.929 1.00 97.00 429 TRP A C 1
ATOM 3310 O O . TRP A 1 429 ? 6.327 -16.058 -18.093 1.00 97.00 429 TRP A O 1
ATOM 3320 N N . LYS A 1 430 ? 8.282 -16.122 -17.035 1.00 96.62 430 LYS A N 1
ATOM 3321 C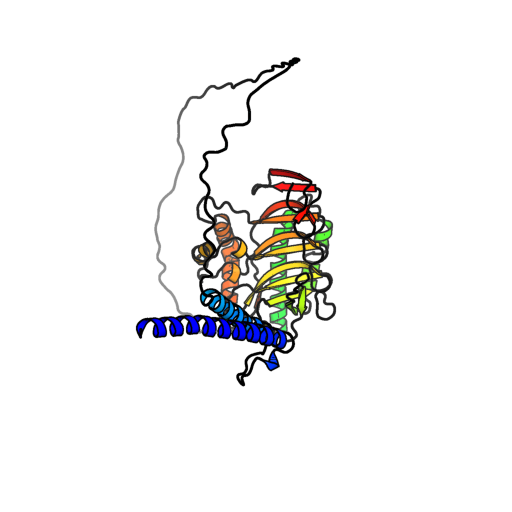 CA . LYS A 1 430 ? 7.991 -17.303 -16.220 1.00 96.62 430 LYS A CA 1
ATOM 3322 C C . LYS A 1 430 ? 8.481 -17.121 -14.785 1.00 96.62 430 LYS A C 1
ATOM 3324 O O . LYS A 1 430 ? 9.635 -17.373 -14.461 1.00 96.62 430 LYS A O 1
ATOM 3329 N N . ASN A 1 431 ? 7.549 -16.776 -13.892 1.00 92.25 431 ASN A N 1
ATOM 3330 C CA . ASN A 1 431 ? 7.784 -16.601 -12.452 1.00 92.25 431 ASN A CA 1
ATOM 3331 C C . ASN A 1 431 ? 8.792 -15.482 -12.108 1.00 92.25 431 ASN A C 1
ATOM 3333 O O . ASN A 1 431 ? 9.546 -15.624 -11.143 1.00 92.25 431 ASN A O 1
ATOM 3337 N N . GLY A 1 432 ? 8.783 -14.375 -12.858 1.00 87.94 432 GLY A N 1
ATOM 3338 C CA . GLY A 1 432 ? 9.681 -13.227 -12.658 1.00 87.94 432 GLY A CA 1
ATOM 3339 C C . GLY A 1 432 ? 11.007 -13.287 -13.426 1.00 87.94 432 GLY A C 1
ATOM 3340 O O . GLY A 1 432 ? 11.805 -12.366 -13.315 1.00 87.94 432 GLY A O 1
ATOM 3341 N N . SER A 1 433 ? 11.245 -14.339 -14.211 1.00 85.44 433 SER A N 1
ATOM 3342 C CA . SER A 1 433 ? 12.389 -14.454 -15.127 1.00 85.44 433 SER A CA 1
ATOM 3343 C C . SER A 1 433 ? 11.889 -14.566 -16.564 1.00 85.44 433 SER A C 1
ATOM 3345 O O . SER A 1 433 ? 10.800 -15.099 -16.772 1.00 85.44 433 SER A O 1
ATOM 3347 N N . LYS A 1 434 ? 12.659 -14.064 -17.527 1.00 79.69 434 LYS A N 1
ATOM 3348 C CA . LYS A 1 434 ? 12.398 -14.233 -18.961 1.00 79.69 434 LYS A CA 1
ATOM 3349 C C . LYS A 1 434 ? 12.882 -15.612 -19.426 1.00 79.69 434 LYS A C 1
ATOM 3351 O O . LYS A 1 434 ? 13.973 -16.011 -18.960 1.00 79.69 434 LYS A O 1
#

Secondary structure (DSSP, 8-state):
--HHHHHHHHHHHHHHHHHHHHHHHHHHHHHHHHHHH-HHHH----S-----HHHHHHHHHHHHHHHHHHHHHHS------------S--SSSS-----------------------------------------------PPPP-----PPPPPPP----HHHHHHHHHHHHHHHHHHHHHHHHHGGGS--TTHHHHGGG-HHHHHHHHTS--EEEEEE--TTS--EEEE-S-HHHHHTSSSEEEEEEEEETTEEEEEEEEEEE-S--GGG-EEEEEEEEEEEETTEEEEEEEEEEEGGGTS-HHHHHHHGGGSTT---TTTTT-EEEEEEEEEETTEEEEEEEEEEE----TTSS-HHHHHHHHHHHHHHHHHHHHHS-TTS-SEEE--SPPPPEEEEEEEEESSSSEEEEEEEE-TT--EEEEEEEETTB-

Solvent-accessible surface area (backbone atoms only — not comparable to full-atom values): 25451 Å² total; per-residue (Å²): 126,72,71,68,59,54,58,62,56,57,63,50,52,42,56,54,49,19,53,50,25,48,53,53,22,55,51,24,50,52,49,32,56,51,10,62,77,43,27,72,77,63,62,84,71,89,68,98,61,88,70,39,49,71,54,34,50,52,54,31,48,51,48,26,53,53,26,46,53,52,20,63,71,31,51,74,84,72,83,69,77,82,76,82,83,78,78,91,84,84,79,90,87,85,88,82,87,83,90,82,88,84,86,86,89,86,88,87,89,82,90,82,82,85,87,85,90,87,83,87,87,85,88,80,88,83,87,90,86,85,88,87,80,89,81,90,80,87,82,92,82,85,88,78,92,83,78,92,76,78,86,78,77,78,75,78,80,83,81,67,54,71,67,56,51,51,53,54,47,48,56,53,46,40,60,18,51,46,43,35,47,46,62,61,44,64,56,64,79,47,99,48,94,53,57,76,63,50,62,74,61,33,68,68,51,50,42,59,26,64,70,44,75,73,41,49,28,35,74,44,87,42,97,87,58,55,62,23,40,30,57,54,96,45,72,69,56,47,82,72,45,82,71,40,28,46,32,22,44,40,68,60,88,57,16,40,27,48,56,35,40,35,27,32,60,34,85,38,60,84,88,51,26,41,23,25,19,68,34,36,40,33,26,24,49,78,16,15,43,28,44,54,34,39,35,35,40,57,38,53,83,73,47,48,75,74,54,43,69,62,61,20,53,70,39,98,85,47,52,40,52,33,49,54,18,32,22,28,65,39,36,39,37,23,25,52,71,55,22,40,30,45,55,34,36,38,36,41,73,53,73,71,72,90,73,88,54,61,59,55,58,51,52,48,48,66,75,40,41,70,62,50,56,50,49,51,53,52,44,70,36,93,86,46,71,65,63,44,63,42,63,63,55,51,56,64,57,37,55,43,32,42,31,26,25,50,84,60,25,43,18,52,55,36,39,28,30,43,87,85,65,49,81,74,48,75,49,59,30,60,77,64,42,113

Foldseek 3Di:
DVVVVVVVVVVVVLVVQLVVLVVQLVVLVVQLVVCLVPQPVNPDDDDPDPSDNVVSCVPSVVSNVVSVVSNVVSDPDDPDPPPDDDDDPPDPPDDDDDDDDDDDDDDDDDDDDDDDDDDDDDDDDDDDDDDDDDDDDDDDDDDDDDDDDDDDDDPPDPPDPPVNVVVVQLVLLLVLVVVQVVLVCVCLPPPDPCVVVVVCVDSVVQSVQSPDDKFKWDWDDDPPAFTFIWGDPDVVVQVVPDKIKIKGADDDPGAFAAWIWIWTWFPDDLLQFTETATAKGGGDDRRAAFFWIWGKDQPCVVVPPVRQQPCCVVPVVSDGSRSLRAIATQKGGGDDRNAAFFWIFGKDALFDPPPVDGPQVVVLCVVCVVLSVVVVVLRPDPPHDSYHYRSRHYGDIDTQKTAGDDRHAAAQWIFGADSVRHTPDTDGDDRNHD